Protein AF-K2AQU4-F1 (afdb_monomer)

Radius of gyration: 27.2 Å; Cα contacts (8 Å, |Δi|>4): 502; chains: 1; bounding box: 76×35×95 Å

Mean predicted aligned error: 10.09 Å

Sequence (374 aa):
MSKSRKDIVREDIPKPKPNELSLLNLPNNLLLIPKGKTESVSITSFFKENEITQVMGVLSNTCTTLHTLFQPSLTELADKAAAKLLEHVLKGEKQAVIDILNKYKHPALLFLFRKAIAKDYSGRTINASPYQAALGAEDTDMLVMMETYFDKITDGRKQALKQYKEQFPNGVKNARCDFNFRPLITVIKNDIFANHQPNETTKKELQKFQDYFTPKATDVIKTGKHFNMNALIKAFEIYNQNYGSGSWWSEDQSSLFWRQVIGYLQRLVPACYAQAFCQGLYNVVEEKKPLVRDFKLDNGAVYYPLDRDHTSLLGKDFGVYSFGCGRRERECGQGGCSNALKKLCPAKAAELRKFKTRLILDHRSQGCQIVRYV

Structure (mmCIF, N/CA/C/O backbone):
data_AF-K2AQU4-F1
#
_entry.id   AF-K2AQU4-F1
#
loop_
_atom_site.group_PDB
_atom_site.id
_atom_site.type_symbol
_atom_site.label_atom_id
_atom_site.label_alt_id
_atom_site.label_comp_id
_atom_site.label_asym_id
_atom_site.label_entity_id
_atom_site.label_seq_id
_atom_site.pdbx_PDB_ins_code
_atom_site.Cartn_x
_atom_site.Cartn_y
_atom_site.Cartn_z
_atom_site.occupancy
_atom_site.B_iso_or_equiv
_atom_site.auth_seq_id
_atom_site.auth_comp_id
_atom_site.auth_asym_id
_atom_site.auth_atom_id
_atom_site.pdbx_PDB_model_num
ATOM 1 N N . MET A 1 1 ? -41.459 14.870 29.687 1.00 37.31 1 MET A N 1
ATOM 2 C CA . MET A 1 1 ? -41.063 15.112 31.092 1.00 37.31 1 MET A CA 1
ATOM 3 C C . MET A 1 1 ? -39.904 14.186 31.437 1.00 37.31 1 MET A C 1
ATOM 5 O O . MET A 1 1 ? -40.120 12.990 31.578 1.00 37.31 1 MET A O 1
ATOM 9 N N . SER A 1 2 ? -38.670 14.702 31.469 1.00 38.22 2 SER A N 1
ATOM 10 C CA . SER A 1 2 ? -37.494 13.936 31.894 1.00 38.22 2 SER A CA 1
ATOM 11 C C . SER A 1 2 ? -37.397 13.965 33.418 1.00 38.22 2 SER A C 1
ATOM 13 O O . SER A 1 2 ? -37.469 15.027 34.032 1.00 38.22 2 SER A O 1
ATOM 15 N N . LYS A 1 3 ? -37.241 12.795 34.041 1.00 33.66 3 LYS A N 1
ATOM 16 C CA . LYS A 1 3 ? -36.801 12.721 35.435 1.00 33.66 3 LYS A CA 1
ATOM 17 C C . LYS A 1 3 ? -35.276 12.796 35.459 1.00 33.66 3 LYS A C 1
ATOM 19 O O . LYS A 1 3 ? -34.593 12.035 34.774 1.00 33.66 3 LYS A O 1
ATOM 24 N N . SER A 1 4 ? -34.775 13.772 36.208 1.00 32.78 4 SER A N 1
ATOM 25 C CA . SER A 1 4 ? -33.360 14.009 36.479 1.00 32.78 4 SER A CA 1
ATOM 26 C C . SER A 1 4 ? -32.741 12.811 37.204 1.00 32.78 4 SER A C 1
ATOM 28 O O . SER A 1 4 ? -33.351 12.202 38.077 1.00 32.78 4 SER A O 1
ATOM 30 N N . ARG A 1 5 ? -31.495 12.487 36.856 1.00 42.06 5 ARG A N 1
ATOM 31 C CA . ARG A 1 5 ? -30.706 11.349 37.360 1.00 42.06 5 ARG A CA 1
ATOM 32 C C . ARG A 1 5 ? -30.172 11.555 38.794 1.00 42.06 5 ARG A C 1
ATOM 34 O O . ARG A 1 5 ? -29.159 10.956 39.141 1.00 42.06 5 ARG A O 1
ATOM 41 N N . LYS A 1 6 ? -30.798 12.429 39.592 1.00 40.38 6 LYS A N 1
ATOM 42 C CA . LYS A 1 6 ? -30.335 12.819 40.938 1.00 40.38 6 LYS A CA 1
ATOM 43 C C . LYS A 1 6 ? -31.162 12.261 42.103 1.00 40.38 6 LYS A C 1
ATOM 45 O O . LYS A 1 6 ? -30.706 12.374 43.232 1.00 40.38 6 LYS A O 1
ATOM 50 N N . ASP A 1 7 ? -32.270 11.567 41.849 1.00 38.00 7 ASP A N 1
ATOM 51 C CA . ASP A 1 7 ? -33.229 11.236 42.921 1.00 38.00 7 ASP A CA 1
ATOM 52 C C . ASP A 1 7 ? -33.271 9.745 43.303 1.00 38.00 7 ASP A C 1
ATOM 54 O O . ASP A 1 7 ? -34.310 9.221 43.690 1.00 38.00 7 ASP A O 1
ATOM 58 N N . ILE A 1 8 ? -32.142 9.034 43.211 1.00 43.09 8 ILE A N 1
ATOM 59 C CA . ILE A 1 8 ? -32.002 7.705 43.835 1.00 43.09 8 ILE A CA 1
ATOM 60 C C . ILE A 1 8 ? -30.843 7.760 44.829 1.00 43.09 8 ILE A C 1
ATOM 62 O O . ILE A 1 8 ? -29.785 7.170 44.622 1.00 43.09 8 ILE A O 1
ATOM 66 N N . VAL A 1 9 ? -31.045 8.498 45.918 1.00 41.62 9 VAL A N 1
ATOM 67 C CA . VAL A 1 9 ? -30.318 8.257 47.164 1.00 41.62 9 VAL A CA 1
ATOM 68 C C . VAL A 1 9 ? -31.179 7.277 47.952 1.00 41.62 9 VAL A C 1
ATOM 70 O O . VAL A 1 9 ? -32.224 7.642 48.479 1.00 41.62 9 VAL A O 1
ATOM 73 N N . ARG A 1 10 ? -30.791 5.998 47.963 1.00 40.31 10 ARG A N 1
ATOM 74 C CA . ARG A 1 10 ? -31.310 5.053 48.958 1.00 40.31 10 ARG A CA 1
ATOM 75 C C . ARG A 1 10 ? -30.681 5.441 50.293 1.00 40.31 10 ARG A C 1
ATOM 77 O O . ARG A 1 10 ? -29.474 5.282 50.446 1.00 40.31 10 ARG A O 1
ATOM 84 N N . GLU A 1 11 ? -31.483 5.948 51.222 1.00 43.50 11 GLU A N 1
ATOM 85 C CA . GLU A 1 11 ? -31.047 6.284 52.587 1.00 43.50 11 GLU A CA 1
ATOM 86 C C . GLU A 1 11 ? -30.784 5.051 53.476 1.00 43.50 11 GLU A C 1
ATOM 88 O O . GLU A 1 11 ? -30.258 5.196 54.573 1.00 43.50 11 GLU A O 1
ATOM 93 N N . ASP A 1 12 ? -30.999 3.832 52.976 1.00 45.25 12 ASP A N 1
ATOM 94 C CA . ASP A 1 12 ? -30.745 2.587 53.714 1.00 45.25 12 ASP A CA 1
ATOM 95 C C . ASP A 1 12 ? -29.465 1.868 53.255 1.00 45.25 12 ASP A C 1
ATOM 97 O O . ASP A 1 12 ? -29.487 0.687 52.898 1.00 45.25 12 ASP A O 1
ATOM 101 N N . ILE A 1 13 ? -28.324 2.565 53.233 1.00 50.12 13 ILE A N 1
ATOM 102 C CA . ILE A 1 13 ? -27.022 1.882 53.170 1.00 50.12 13 ILE A CA 1
ATOM 103 C C . ILE A 1 13 ? -26.569 1.644 54.617 1.00 50.12 13 ILE A C 1
ATOM 105 O O . ILE A 1 13 ? -26.197 2.608 55.293 1.00 50.12 13 ILE A O 1
ATOM 109 N N . PRO A 1 14 ? -26.596 0.397 55.128 1.00 49.94 14 PRO A N 1
ATOM 110 C CA . PRO A 1 14 ? -26.108 0.110 56.468 1.00 49.94 14 PRO A CA 1
ATOM 111 C C . PRO A 1 14 ? -24.655 0.576 56.597 1.00 49.94 14 PRO A C 1
ATOM 113 O O . PRO A 1 14 ? -23.818 0.269 55.745 1.00 49.94 14 PRO A O 1
ATOM 116 N N . LYS A 1 15 ? -24.357 1.339 57.658 1.00 51.38 15 LYS A N 1
ATOM 117 C CA . LYS A 1 15 ? -22.981 1.747 57.971 1.00 51.38 15 LYS A CA 1
ATOM 118 C C . LYS A 1 15 ? -22.114 0.481 58.065 1.00 51.38 15 LYS A C 1
ATOM 120 O O . LYS A 1 15 ? -22.503 -0.438 58.792 1.00 51.38 15 LYS A O 1
ATOM 125 N N . PRO A 1 16 ? -20.975 0.413 57.350 1.00 47.38 16 PRO A N 1
ATOM 126 C CA . PRO A 1 16 ? -20.128 -0.772 57.355 1.00 47.38 16 PRO A CA 1
ATOM 127 C C . PRO A 1 16 ? -19.677 -1.074 58.785 1.00 47.38 16 PRO A C 1
ATOM 129 O O . PRO A 1 16 ? -19.270 -0.174 59.526 1.00 47.38 16 PRO A O 1
ATOM 132 N N . LYS A 1 17 ? -19.788 -2.344 59.187 1.00 60.00 17 LYS A N 1
ATOM 133 C CA . LYS A 1 17 ? -19.306 -2.806 60.493 1.00 60.00 17 LYS A CA 1
ATOM 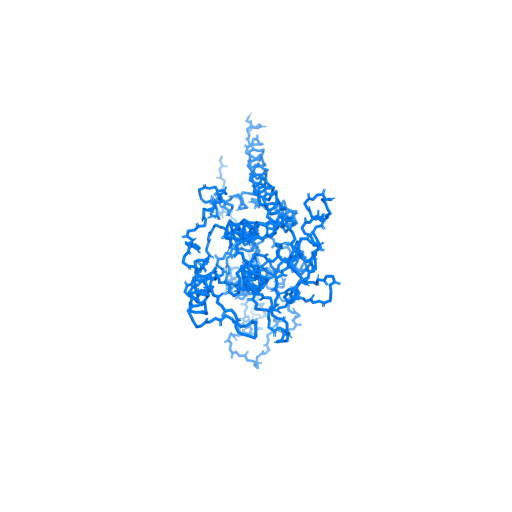134 C C . LYS A 1 17 ? -17.793 -2.539 60.585 1.00 60.00 17 LYS A C 1
ATOM 136 O O . LYS A 1 17 ? -17.105 -2.713 59.580 1.00 60.00 17 LYS A O 1
ATOM 141 N N . PRO A 1 18 ? -17.246 -2.190 61.766 1.00 52.69 18 PRO A N 1
ATOM 142 C CA . PRO A 1 18 ? -15.856 -1.734 61.910 1.00 52.69 18 PRO A CA 1
ATOM 143 C C . PRO A 1 18 ? -14.765 -2.711 61.423 1.00 52.69 18 PRO A C 1
ATOM 145 O O . PRO A 1 18 ? -13.618 -2.303 61.297 1.00 52.69 18 PRO A O 1
ATOM 148 N N . ASN A 1 19 ? -15.110 -3.969 61.119 1.00 59.25 19 ASN A N 1
ATOM 149 C CA . ASN A 1 19 ? -14.170 -5.032 60.752 1.00 59.25 19 ASN A CA 1
ATOM 150 C C . ASN A 1 19 ? -14.409 -5.646 59.355 1.00 59.25 19 ASN A C 1
ATOM 152 O O . ASN A 1 19 ? -13.840 -6.692 59.050 1.00 59.25 19 ASN A O 1
ATOM 156 N N . GLU A 1 20 ? -15.233 -5.044 58.492 1.00 63.50 20 GLU A N 1
ATOM 157 C CA . GLU A 1 20 ? -15.412 -5.542 57.118 1.00 63.50 20 GLU A CA 1
ATOM 158 C C . GLU A 1 20 ? -14.369 -4.931 56.166 1.00 63.50 20 GLU A C 1
ATOM 160 O O . GLU A 1 20 ? -14.469 -3.785 55.721 1.00 63.50 20 GLU A O 1
ATOM 165 N N . LEU A 1 21 ? -13.339 -5.717 55.844 1.00 71.25 21 LEU A N 1
ATOM 166 C CA . LEU A 1 21 ? -12.361 -5.392 54.806 1.00 71.25 21 LEU A CA 1
ATOM 167 C C . LEU A 1 21 ? -13.041 -5.429 53.428 1.00 71.25 21 LEU A C 1
ATOM 169 O O . LEU A 1 21 ? -13.322 -6.492 52.880 1.00 71.25 21 LEU A O 1
ATOM 173 N N . SER A 1 22 ? -13.303 -4.250 52.864 1.00 79.94 22 SER A N 1
ATOM 174 C CA . SER A 1 22 ? -13.771 -4.097 51.485 1.00 79.94 22 SER A CA 1
ATOM 175 C C . SER A 1 22 ? -12.593 -4.034 50.513 1.00 79.94 22 SER A C 1
ATOM 177 O O . SER A 1 22 ? -11.557 -3.445 50.820 1.00 79.94 22 SER A O 1
ATOM 179 N N . LEU A 1 23 ? -12.783 -4.554 49.296 1.00 77.44 23 LEU A N 1
ATOM 180 C CA . LEU A 1 23 ? -11.828 -4.416 48.189 1.00 77.44 23 LEU A CA 1
ATOM 181 C C . LEU A 1 23 ? -11.466 -2.942 47.918 1.00 77.44 23 LEU A C 1
ATOM 183 O O . LEU A 1 23 ? -10.345 -2.641 47.523 1.00 77.44 23 LEU A O 1
ATOM 187 N N . LEU A 1 24 ? -12.403 -2.018 48.163 1.00 78.75 24 LEU A N 1
ATOM 188 C CA . LEU A 1 24 ? -12.198 -0.574 47.987 1.00 78.75 24 LEU A CA 1
ATOM 189 C C . LEU A 1 24 ? -11.273 0.046 49.042 1.00 78.75 24 LEU A C 1
ATOM 191 O O . LEU A 1 24 ? -10.786 1.153 48.835 1.00 78.75 24 LEU A O 1
ATOM 195 N N . ASN A 1 25 ? -11.025 -0.662 50.146 1.00 82.12 25 ASN A N 1
ATOM 196 C CA . ASN A 1 25 ? -10.127 -0.223 51.212 1.00 82.12 25 ASN A CA 1
ATOM 197 C C . ASN A 1 25 ? -8.687 -0.715 50.982 1.00 82.12 25 ASN A C 1
ATOM 199 O O . ASN A 1 25 ? -7.796 -0.377 51.761 1.00 82.12 25 ASN A O 1
ATOM 203 N N . LEU A 1 26 ? -8.445 -1.522 49.940 1.00 82.94 26 LEU A N 1
ATOM 204 C CA . LEU A 1 26 ? -7.105 -1.989 49.606 1.00 82.94 26 LEU A CA 1
ATOM 205 C C . LEU A 1 26 ? -6.284 -0.868 48.945 1.00 82.94 26 LEU A C 1
ATOM 207 O O . LEU A 1 26 ? -6.781 -0.186 48.047 1.00 82.94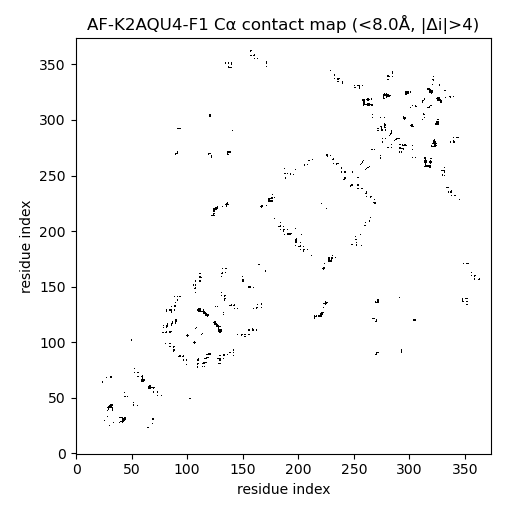 26 LEU A O 1
ATOM 211 N N . PRO A 1 27 ? -5.004 -0.710 49.323 1.00 83.50 27 PRO A N 1
ATOM 212 C CA . PRO A 1 27 ? -4.060 0.144 48.620 1.00 83.50 27 PRO A CA 1
ATOM 213 C C . PRO A 1 27 ? -4.013 -0.132 47.111 1.00 83.50 27 PRO A C 1
ATOM 215 O O . PRO A 1 27 ? -3.954 -1.283 46.672 1.00 83.50 27 PRO A O 1
ATOM 218 N N . ASN A 1 28 ? -3.952 0.932 46.306 1.00 81.88 28 ASN A N 1
ATOM 219 C CA . ASN A 1 28 ? -3.937 0.835 44.841 1.00 81.88 28 ASN A CA 1
ATOM 220 C C . ASN A 1 28 ? -2.827 -0.081 44.299 1.00 81.88 28 ASN A C 1
ATOM 222 O O . ASN A 1 28 ? -3.043 -0.760 43.302 1.00 81.88 28 ASN A O 1
ATOM 226 N N . ASN A 1 29 ? -1.666 -0.141 44.958 1.00 80.50 29 ASN A N 1
ATOM 227 C CA . ASN A 1 29 ? -0.538 -0.995 44.568 1.00 80.50 29 ASN A CA 1
ATOM 228 C C . ASN A 1 29 ? -0.783 -2.499 44.793 1.00 80.50 29 ASN A C 1
ATOM 230 O O . ASN A 1 29 ? -0.095 -3.309 44.178 1.00 80.50 29 ASN A O 1
ATOM 234 N N . LEU A 1 30 ? -1.742 -2.877 45.646 1.00 82.69 30 LEU A N 1
ATOM 235 C CA . LEU A 1 30 ? -2.193 -4.267 45.794 1.00 82.69 30 LEU A CA 1
ATOM 236 C C . LEU A 1 30 ? -3.262 -4.632 44.759 1.00 82.69 30 LEU A C 1
ATOM 238 O O . LEU A 1 30 ? -3.394 -5.797 44.390 1.00 82.69 30 LEU A O 1
ATOM 242 N N . LEU A 1 31 ? -4.005 -3.645 44.255 1.00 81.62 31 LEU A N 1
ATOM 243 C CA . LEU A 1 31 ? -4.998 -3.841 43.198 1.00 81.62 31 LEU A CA 1
ATOM 244 C C . LEU A 1 31 ? -4.356 -3.853 41.804 1.00 81.62 31 LEU A C 1
ATOM 246 O O . LEU A 1 31 ? -4.732 -4.671 40.970 1.00 81.62 31 LEU A O 1
ATOM 250 N N . LEU A 1 32 ? -3.372 -2.985 41.563 1.00 79.62 32 LEU A N 1
ATOM 251 C CA . LEU A 1 32 ? -2.718 -2.781 40.274 1.00 79.62 32 LEU A CA 1
ATOM 252 C C . LEU A 1 32 ? -1.218 -2.529 40.471 1.00 79.62 32 LEU A C 1
ATOM 254 O O . LEU A 1 32 ? -0.835 -1.658 41.251 1.00 79.62 32 LEU A O 1
ATOM 258 N N . ILE A 1 33 ? -0.366 -3.237 39.724 1.00 72.38 33 ILE A N 1
ATOM 259 C CA . ILE A 1 33 ? 1.083 -2.983 39.743 1.00 72.38 33 ILE A CA 1
ATOM 260 C C . ILE A 1 33 ? 1.363 -1.560 39.231 1.00 72.38 33 ILE A C 1
ATOM 262 O O . ILE A 1 33 ? 1.003 -1.242 38.093 1.00 72.38 33 ILE A O 1
ATOM 266 N N . PRO A 1 34 ? 2.023 -0.697 40.026 1.00 65.19 34 PRO A N 1
ATOM 267 C CA . PRO A 1 34 ? 2.420 0.626 39.569 1.00 65.19 34 PRO A CA 1
ATOM 268 C C . PRO A 1 34 ? 3.393 0.540 38.390 1.00 65.19 34 PRO A C 1
ATOM 270 O O . PRO A 1 34 ? 4.304 -0.290 38.367 1.00 65.19 34 PRO A O 1
ATOM 273 N N . LYS A 1 35 ? 3.233 1.446 37.424 1.00 63.16 35 LYS A N 1
ATOM 274 C CA . LYS A 1 35 ? 4.102 1.535 36.246 1.00 63.16 35 LYS A CA 1
ATOM 275 C C . LYS A 1 35 ? 5.576 1.645 36.668 1.00 63.16 35 LYS A C 1
ATOM 277 O O . LYS A 1 35 ? 5.920 2.500 37.478 1.00 63.16 35 LYS A O 1
ATOM 282 N N . GLY A 1 36 ? 6.431 0.783 36.112 1.00 59.78 36 GLY A N 1
ATOM 283 C CA . GLY A 1 36 ? 7.876 0.767 36.386 1.00 59.78 36 GLY A CA 1
ATOM 284 C C . GLY A 1 36 ? 8.324 -0.113 37.559 1.00 59.78 36 GLY A C 1
ATOM 285 O O . GLY A 1 36 ? 9.519 -0.158 37.832 1.00 59.78 36 GLY A O 1
ATOM 286 N N . LYS A 1 37 ? 7.415 -0.831 38.234 1.00 60.84 37 LYS A N 1
ATOM 287 C CA . LYS A 1 37 ? 7.780 -1.841 39.240 1.00 60.84 37 LYS A CA 1
ATOM 288 C C . LYS A 1 37 ? 7.634 -3.249 38.663 1.00 60.84 37 LYS A C 1
ATOM 290 O O . LYS A 1 37 ? 6.553 -3.626 38.228 1.00 60.84 37 LYS A O 1
ATOM 295 N N . THR A 1 38 ? 8.720 -4.017 38.662 1.00 53.75 38 THR A N 1
ATOM 296 C CA . THR A 1 38 ? 8.765 -5.405 38.160 1.00 53.75 38 THR A CA 1
ATOM 297 C C . THR A 1 38 ? 8.595 -6.454 39.261 1.00 53.75 38 THR A C 1
ATOM 299 O O . THR A 1 38 ? 8.349 -7.613 38.953 1.00 53.75 38 THR A O 1
ATOM 302 N N . GLU A 1 39 ? 8.675 -6.056 40.536 1.00 57.06 39 GLU A N 1
ATOM 303 C CA . GLU A 1 39 ? 8.747 -6.971 41.691 1.00 57.06 39 GLU A CA 1
ATOM 304 C C . GLU A 1 39 ? 7.569 -6.842 42.675 1.00 57.06 39 GLU A C 1
ATOM 306 O O . GLU A 1 39 ? 7.676 -7.202 43.844 1.00 57.06 39 GLU A O 1
ATOM 311 N N . SER A 1 40 ? 6.425 -6.306 42.245 1.00 60.16 40 SER A N 1
ATOM 312 C CA . SER A 1 40 ? 5.238 -6.205 43.107 1.00 60.16 40 SER A CA 1
ATOM 313 C C . SER A 1 40 ? 4.168 -7.221 42.727 1.00 60.16 40 SER A C 1
ATOM 315 O O . SER A 1 40 ? 3.826 -7.341 41.555 1.00 60.16 40 SER A O 1
ATOM 317 N N . VAL A 1 41 ? 3.584 -7.889 43.722 1.00 68.00 41 VAL A N 1
ATOM 318 C CA . VAL A 1 41 ? 2.407 -8.751 43.555 1.00 68.00 41 VAL A CA 1
ATOM 319 C C . VAL A 1 41 ? 1.147 -7.892 43.665 1.00 68.00 41 VAL A C 1
ATOM 321 O O . VAL A 1 41 ? 0.991 -7.143 44.627 1.00 68.00 41 VAL A O 1
ATOM 324 N N . SER A 1 42 ? 0.242 -8.002 42.692 1.00 80.38 42 SER A N 1
ATOM 325 C CA . SER A 1 42 ? -1.097 -7.403 42.760 1.00 80.38 42 SER A CA 1
ATOM 326 C C . SER A 1 42 ? -2.166 -8.456 42.480 1.00 80.38 42 SER A C 1
ATOM 328 O O . SER A 1 42 ? -1.882 -9.502 41.901 1.00 80.38 42 SER A O 1
ATOM 330 N N . ILE A 1 43 ? -3.424 -8.169 42.804 1.00 78.62 43 ILE A N 1
ATOM 331 C CA . ILE A 1 43 ? -4.548 -9.036 42.418 1.00 78.62 43 ILE A CA 1
ATOM 332 C C . ILE A 1 43 ? -4.569 -9.236 40.896 1.00 78.62 43 ILE A C 1
ATOM 334 O O . ILE A 1 43 ? -4.816 -10.337 40.408 1.00 78.62 43 ILE A O 1
ATOM 338 N N . THR A 1 44 ? -4.246 -8.193 40.128 1.00 74.06 44 THR A N 1
ATOM 339 C CA . THR A 1 44 ? -4.272 -8.273 38.664 1.00 74.06 44 THR A CA 1
ATOM 340 C C . THR A 1 44 ? -3.147 -9.126 38.066 1.00 74.06 44 THR A C 1
ATOM 342 O O . THR A 1 44 ? -3.342 -9.682 36.990 1.00 74.06 44 THR A O 1
ATOM 345 N N . SER A 1 45 ? -2.018 -9.325 38.761 1.00 77.75 45 SER A N 1
ATOM 346 C CA . SER A 1 45 ? -0.917 -10.171 38.259 1.00 77.75 45 SER A CA 1
ATOM 347 C C . SER A 1 45 ? -1.203 -11.673 38.313 1.00 77.75 45 SER A C 1
ATOM 349 O O . SER A 1 45 ? -0.443 -12.448 37.743 1.00 77.75 45 SER A O 1
ATOM 351 N N . PHE A 1 46 ? -2.290 -12.094 38.968 1.00 78.62 46 PHE A N 1
ATOM 352 C CA . PHE A 1 46 ? -2.733 -13.493 38.971 1.00 78.62 46 PHE A CA 1
ATOM 353 C C . PHE A 1 46 ? -3.485 -13.901 37.696 1.00 78.62 46 PHE A C 1
ATOM 355 O O . PHE A 1 46 ? -3.687 -15.092 37.467 1.00 78.62 46 PHE A O 1
ATOM 362 N N . PHE A 1 47 ? -3.902 -12.940 36.867 1.00 74.81 47 PHE A N 1
ATOM 363 C CA . PHE A 1 47 ? -4.652 -13.204 35.640 1.00 74.81 47 PHE A CA 1
ATOM 364 C C . PHE A 1 47 ? -3.738 -13.231 34.417 1.00 74.81 47 PHE A C 1
ATOM 366 O O . PHE A 1 47 ? -2.778 -12.463 34.319 1.00 74.81 47 PHE A O 1
ATOM 373 N N . LYS A 1 48 ? -4.077 -14.065 33.427 1.00 74.38 48 LYS A N 1
ATOM 374 C CA . LYS A 1 48 ? -3.422 -14.016 32.112 1.00 74.38 48 LYS A CA 1
ATOM 375 C C . LYS A 1 48 ? -3.739 -12.692 31.412 1.00 74.38 48 LYS A C 1
ATOM 377 O O . LYS A 1 48 ? -4.769 -12.076 31.660 1.00 74.38 48 LYS A O 1
ATOM 382 N N . GLU A 1 49 ? -2.906 -12.263 30.467 1.00 65.19 49 GLU A N 1
ATOM 383 C CA . GLU A 1 49 ? -3.060 -10.965 29.780 1.00 65.19 49 GLU A CA 1
ATOM 384 C C . GLU A 1 49 ? -4.419 -10.789 29.054 1.00 65.19 49 GLU A C 1
ATOM 386 O O . GLU A 1 49 ? -4.948 -9.684 28.926 1.00 65.19 49 GLU A O 1
ATOM 391 N N . ASN A 1 50 ? -5.036 -11.875 28.584 1.00 60.66 50 ASN A N 1
ATOM 392 C CA . ASN A 1 50 ? -6.388 -11.843 28.014 1.00 60.66 50 ASN A CA 1
ATOM 393 C C . ASN A 1 50 ? -7.489 -11.728 29.086 1.00 60.66 50 ASN A C 1
ATOM 395 O O . ASN A 1 50 ? -8.505 -11.077 28.849 1.00 60.66 50 ASN A O 1
ATOM 399 N N . GLU A 1 51 ? -7.280 -12.315 30.261 1.00 70.56 51 GLU A N 1
ATOM 400 C CA . GLU A 1 51 ? -8.205 -12.277 31.398 1.00 70.56 51 GLU A CA 1
ATOM 401 C C . GLU A 1 51 ? -8.122 -10.936 32.135 1.00 70.56 51 GLU A C 1
ATOM 403 O O . GLU A 1 51 ? -9.148 -10.376 32.517 1.00 70.56 51 GLU A O 1
ATOM 408 N N . ILE A 1 52 ? -6.919 -10.365 32.253 1.00 74.50 52 ILE A N 1
ATOM 409 C CA . ILE A 1 52 ? -6.666 -9.125 32.990 1.00 74.50 52 ILE A CA 1
ATOM 410 C C . ILE A 1 52 ? -7.470 -7.957 32.410 1.00 74.50 52 ILE A C 1
ATOM 412 O O . ILE A 1 52 ? -8.085 -7.196 33.151 1.00 74.50 52 ILE A O 1
ATOM 416 N N . THR A 1 53 ? -7.559 -7.864 31.079 1.00 71.94 53 THR A N 1
ATOM 417 C CA . THR A 1 53 ? -8.304 -6.802 30.388 1.00 71.94 53 THR A CA 1
ATOM 418 C C . THR A 1 53 ? -9.803 -6.929 30.665 1.00 71.94 53 THR A C 1
ATOM 420 O O . THR A 1 53 ? -10.493 -5.930 30.868 1.00 71.94 53 THR A O 1
ATOM 423 N N . GLN A 1 54 ? -10.315 -8.163 30.711 1.00 73.75 54 GLN A N 1
ATOM 424 C CA . GLN A 1 54 ? -11.713 -8.430 31.028 1.00 73.75 54 GLN A CA 1
ATOM 425 C C . GLN A 1 54 ? -12.021 -8.113 32.493 1.00 73.75 54 GLN A C 1
ATOM 427 O O . GLN A 1 54 ? -13.007 -7.433 32.764 1.00 73.75 54 GLN A O 1
ATOM 432 N N . VAL A 1 55 ? -11.181 -8.572 33.422 1.00 79.06 55 VAL A N 1
ATOM 433 C CA . VAL A 1 55 ? -11.349 -8.338 34.862 1.00 79.06 55 VAL A CA 1
ATOM 434 C C . VAL A 1 55 ? -11.278 -6.844 35.169 1.00 79.06 55 VAL A C 1
ATOM 436 O O . VAL A 1 55 ? -12.209 -6.303 35.761 1.00 79.06 55 VAL A O 1
ATOM 439 N N . MET A 1 56 ? -10.243 -6.149 34.687 1.00 80.50 56 MET A N 1
ATOM 440 C CA . MET A 1 56 ? -10.116 -4.696 34.829 1.00 80.50 56 MET A CA 1
ATOM 441 C C . MET A 1 56 ? -11.307 -3.959 34.212 1.00 80.50 56 MET A C 1
ATOM 443 O O . MET A 1 56 ? -11.815 -3.017 34.811 1.00 80.50 56 MET A O 1
ATOM 447 N N . GLY A 1 57 ? -11.785 -4.388 33.039 1.00 78.12 57 GLY A N 1
ATOM 448 C CA . GLY A 1 57 ? -12.942 -3.783 32.379 1.00 78.12 57 GLY A CA 1
ATOM 449 C C . GLY A 1 57 ? -14.238 -3.949 33.175 1.00 78.12 57 GLY A C 1
ATOM 450 O O . GLY A 1 57 ? -15.008 -2.999 33.298 1.00 78.12 57 GLY A O 1
ATOM 451 N N . VAL A 1 58 ? -14.475 -5.130 33.752 1.00 81.19 58 VAL A N 1
ATOM 452 C CA . VAL A 1 58 ? -15.639 -5.377 34.615 1.00 81.19 58 VAL A CA 1
ATOM 453 C C . VAL A 1 58 ? -15.547 -4.532 35.884 1.00 81.19 58 VAL A C 1
ATOM 455 O O . VAL A 1 58 ? -16.487 -3.801 36.182 1.00 81.19 58 VAL A O 1
ATOM 458 N N . LEU A 1 59 ? -14.406 -4.558 36.579 1.00 82.81 59 LEU A N 1
ATOM 459 C CA . LEU A 1 59 ? -14.182 -3.785 37.807 1.00 82.81 59 LEU A CA 1
ATOM 460 C C . LEU A 1 59 ? -14.246 -2.267 37.568 1.00 82.81 59 LEU A C 1
ATOM 462 O O . LEU A 1 59 ? -14.774 -1.522 38.387 1.00 82.81 59 LEU A O 1
ATOM 466 N N . SER A 1 60 ? -13.768 -1.789 36.418 1.00 84.94 60 SER A N 1
ATOM 467 C CA . SER A 1 60 ? -13.856 -0.377 36.023 1.00 84.94 60 SER A CA 1
ATOM 468 C C . SER A 1 60 ? -15.304 0.112 35.887 1.00 84.94 60 SER A C 1
ATOM 470 O O . SER A 1 60 ? -15.561 1.305 36.028 1.00 84.94 60 SER A O 1
ATOM 472 N N . ASN A 1 61 ? -16.258 -0.787 35.635 1.00 80.69 61 ASN A N 1
ATOM 473 C CA . ASN A 1 61 ? -17.671 -0.442 35.488 1.00 80.69 61 ASN A CA 1
ATOM 474 C C . ASN A 1 61 ? -18.469 -0.536 36.797 1.00 80.69 61 ASN A C 1
ATOM 476 O O . ASN A 1 61 ? -19.642 -0.168 36.803 1.00 80.69 61 ASN A O 1
ATOM 480 N N . THR A 1 62 ? -17.882 -1.015 37.901 1.00 85.12 62 THR A N 1
ATOM 481 C CA . THR A 1 62 ? -18.624 -1.183 39.162 1.00 85.12 62 THR A CA 1
ATOM 482 C C . THR A 1 62 ? -18.683 0.091 40.000 1.00 85.12 62 THR A C 1
ATOM 484 O O . THR A 1 62 ? -19.692 0.332 40.656 1.00 85.12 62 THR A O 1
ATOM 487 N N . CYS A 1 63 ? -17.621 0.909 40.022 1.00 87.12 63 CYS A N 1
ATOM 488 C CA . CYS A 1 63 ? -17.602 2.169 40.776 1.00 87.12 63 CYS A CA 1
ATOM 489 C C . CYS A 1 63 ? -16.556 3.167 40.254 1.00 87.12 63 CYS A C 1
ATOM 491 O O . CYS A 1 63 ? -15.586 2.789 39.600 1.00 87.12 63 CYS A O 1
ATOM 493 N N . THR A 1 64 ? -16.711 4.448 40.607 1.00 86.31 64 THR A N 1
ATOM 494 C CA . THR A 1 64 ? -15.836 5.550 40.165 1.00 86.31 64 THR A CA 1
ATOM 495 C C . THR A 1 64 ? -14.374 5.386 40.595 1.00 86.31 64 THR A C 1
ATOM 497 O O . THR A 1 64 ? -13.469 5.763 39.848 1.00 86.31 64 THR A O 1
ATOM 500 N N . THR A 1 65 ? -14.122 4.800 41.770 1.00 86.50 65 THR A N 1
ATOM 501 C CA . THR A 1 65 ? -12.760 4.573 42.284 1.00 86.50 65 THR A CA 1
ATOM 502 C C . THR A 1 65 ? -12.010 3.565 41.419 1.00 86.50 65 THR A C 1
ATOM 504 O O . THR A 1 65 ? -10.941 3.874 40.897 1.00 86.50 65 THR A O 1
ATOM 507 N N . LEU A 1 66 ? -12.599 2.386 41.195 1.00 84.62 66 LEU A N 1
ATOM 508 C CA . LEU A 1 66 ? -12.008 1.352 40.341 1.00 84.62 66 LEU A CA 1
ATOM 509 C C . LEU A 1 66 ? -11.989 1.781 38.872 1.00 84.62 66 LEU A C 1
ATOM 511 O O . LEU A 1 66 ? -11.058 1.439 38.145 1.00 84.62 66 LEU A O 1
ATOM 515 N N . HIS A 1 67 ? -12.967 2.587 38.444 1.00 83.12 67 HIS A N 1
ATOM 516 C CA . HIS A 1 67 ? -12.945 3.221 37.134 1.00 83.12 67 HIS A CA 1
ATOM 517 C C . HIS A 1 67 ? -11.675 4.051 36.947 1.00 83.12 67 HIS A C 1
ATOM 519 O O . HIS A 1 67 ? -10.885 3.775 36.048 1.00 83.12 67 HIS A O 1
ATOM 525 N N . THR A 1 68 ? -11.448 5.017 37.837 1.00 86.06 68 THR A N 1
ATOM 526 C CA . THR A 1 68 ? -10.281 5.908 37.795 1.00 86.06 68 THR A CA 1
ATOM 527 C C . THR A 1 68 ? -8.969 5.130 37.907 1.00 86.06 68 THR A C 1
ATOM 529 O O . THR A 1 68 ? -8.007 5.456 37.216 1.00 86.06 68 THR A O 1
ATOM 532 N N . LEU A 1 69 ? -8.940 4.075 38.728 1.00 85.94 69 LEU A N 1
ATOM 533 C CA . LEU A 1 69 ? -7.753 3.247 38.934 1.00 85.94 69 LEU A CA 1
ATOM 534 C C . LEU A 1 69 ? -7.367 2.435 37.688 1.00 85.94 69 LEU A C 1
ATOM 536 O O . LEU A 1 69 ? -6.199 2.421 37.308 1.00 85.94 69 LEU A O 1
ATOM 540 N N . PHE A 1 70 ? -8.326 1.757 37.048 1.00 84.12 70 PHE A N 1
ATOM 541 C CA . PHE A 1 70 ? -8.036 0.829 35.947 1.00 84.12 70 PHE A CA 1
ATOM 542 C C . PHE A 1 70 ? -8.087 1.462 34.550 1.00 84.12 70 PHE A C 1
ATOM 544 O O . PHE A 1 70 ? -7.478 0.921 33.624 1.00 84.12 70 PHE A O 1
ATOM 551 N N . GLN A 1 71 ? -8.773 2.597 34.361 1.00 81.12 71 GLN A N 1
ATOM 552 C CA . GLN A 1 71 ? -8.890 3.232 33.040 1.00 81.12 71 GLN A CA 1
ATOM 553 C C . GLN A 1 71 ? -7.555 3.563 32.354 1.00 81.12 71 GLN A C 1
ATOM 555 O O . GLN A 1 71 ? -7.457 3.323 31.146 1.00 81.12 71 GLN A O 1
ATOM 560 N N . PRO A 1 72 ? -6.512 4.058 33.051 1.00 83.19 72 PRO A N 1
ATOM 561 C CA . PRO A 1 72 ? -5.218 4.311 32.418 1.00 83.19 72 PRO A CA 1
ATOM 562 C C . PRO A 1 72 ? -4.600 3.047 31.806 1.00 83.19 72 PRO A C 1
ATOM 564 O O . PRO A 1 72 ? -4.176 3.066 30.651 1.00 83.19 72 PRO A O 1
ATOM 567 N N . SER A 1 73 ? -4.614 1.926 32.535 1.00 80.56 73 SER A N 1
ATOM 568 C CA . SER A 1 73 ? -4.086 0.641 32.054 1.00 80.56 73 SER A CA 1
ATOM 569 C C . SER A 1 73 ? -4.919 0.067 30.912 1.00 80.56 73 SER A C 1
ATOM 571 O O . SER A 1 73 ? -4.363 -0.394 29.917 1.00 80.56 73 SER A O 1
ATOM 573 N N . LEU A 1 74 ? -6.250 0.141 31.013 1.00 77.94 74 LEU A N 1
ATOM 574 C CA . LEU A 1 74 ? -7.156 -0.275 29.938 1.00 77.94 74 LEU A CA 1
ATOM 575 C C . LEU A 1 74 ? -6.943 0.549 28.663 1.00 77.94 74 LEU A C 1
ATOM 577 O O . LEU A 1 74 ? -6.966 0.002 27.560 1.00 77.94 74 LEU A O 1
ATOM 581 N N . THR A 1 75 ? -6.701 1.852 28.809 1.00 80.19 75 THR A N 1
ATOM 582 C CA . THR A 1 75 ? -6.394 2.748 27.691 1.00 80.19 75 THR A CA 1
ATOM 583 C C . THR A 1 75 ? -5.057 2.387 27.052 1.00 80.19 75 THR A C 1
ATOM 585 O O . THR A 1 75 ? -5.016 2.200 25.840 1.00 80.19 75 THR A O 1
ATOM 588 N N . GLU A 1 76 ? -4.001 2.184 27.847 1.00 82.25 76 GLU A N 1
ATOM 589 C CA . GLU A 1 76 ? -2.680 1.793 27.337 1.00 82.25 76 GLU A CA 1
ATOM 590 C C . GLU A 1 76 ? -2.726 0.451 26.582 1.00 82.25 76 GLU A C 1
ATOM 592 O O . GLU A 1 76 ? -2.153 0.320 25.498 1.00 82.25 76 GLU A O 1
ATOM 597 N N . LEU A 1 77 ? -3.436 -0.545 27.120 1.00 79.69 77 LEU A N 1
ATOM 598 C CA . LEU A 1 77 ? -3.623 -1.841 26.460 1.00 79.69 77 LEU A CA 1
ATOM 599 C C . LEU A 1 77 ? -4.390 -1.703 25.142 1.00 79.69 77 LEU A C 1
ATOM 601 O O . LEU A 1 77 ? -4.024 -2.323 24.141 1.00 79.69 77 LEU A O 1
ATOM 605 N N . ALA A 1 78 ? -5.434 -0.875 25.119 1.00 80.25 78 ALA A N 1
ATOM 606 C CA . ALA A 1 78 ? -6.207 -0.626 23.911 1.00 80.25 78 ALA A CA 1
ATOM 607 C C . ALA A 1 78 ? -5.399 0.141 22.849 1.00 80.25 78 ALA A C 1
ATOM 609 O O . ALA A 1 78 ? -5.538 -0.153 21.662 1.00 80.25 78 ALA A O 1
ATOM 610 N N . ASP A 1 79 ? -4.531 1.071 23.251 1.00 83.69 79 ASP A N 1
ATOM 611 C CA . ASP A 1 79 ? -3.634 1.792 22.341 1.00 83.69 79 ASP A CA 1
ATOM 612 C C . ASP A 1 79 ? -2.581 0.859 21.731 1.00 83.69 79 ASP A C 1
ATOM 614 O O . ASP A 1 79 ? -2.384 0.862 20.514 1.00 83.69 79 ASP A O 1
ATOM 618 N N . LYS A 1 80 ? -1.969 -0.015 22.542 1.00 85.56 80 LYS A N 1
ATOM 619 C CA . LYS A 1 80 ? -1.051 -1.063 22.059 1.00 85.56 80 LYS A CA 1
ATOM 620 C C . LYS A 1 80 ? -1.741 -2.008 21.074 1.00 85.56 80 LYS A C 1
ATOM 622 O O . LYS A 1 80 ? -1.190 -2.315 20.016 1.00 85.56 80 LYS A O 1
ATOM 627 N N . ALA A 1 81 ? -2.962 -2.437 21.389 1.00 85.38 81 ALA A N 1
ATOM 628 C CA . ALA A 1 81 ? -3.751 -3.291 20.510 1.00 85.38 81 ALA A CA 1
ATOM 629 C C . ALA A 1 81 ? -4.115 -2.587 19.195 1.00 85.38 81 ALA A C 1
ATOM 631 O O . ALA A 1 81 ? -4.006 -3.197 18.135 1.00 85.38 81 ALA A O 1
ATOM 632 N N . ALA A 1 82 ? -4.493 -1.306 19.241 1.00 88.44 82 ALA A N 1
ATOM 633 C CA . ALA A 1 82 ? -4.791 -0.512 18.051 1.00 88.44 82 ALA A CA 1
ATOM 634 C C . ALA A 1 82 ? -3.551 -0.302 17.166 1.00 88.44 82 ALA A C 1
ATOM 636 O O . ALA A 1 82 ? -3.660 -0.407 15.946 1.00 88.44 82 ALA A O 1
ATOM 637 N N . ALA A 1 83 ? -2.376 -0.068 17.759 1.00 91.50 83 ALA A N 1
ATOM 638 C CA . ALA A 1 83 ? -1.113 0.039 17.027 1.00 91.50 83 ALA A CA 1
ATOM 639 C C . ALA A 1 83 ? -0.746 -1.274 16.323 1.00 91.50 83 ALA A C 1
ATOM 641 O O . ALA A 1 83 ? -0.458 -1.272 15.127 1.00 91.50 83 ALA A O 1
ATOM 642 N N . LYS A 1 84 ? -0.848 -2.404 17.031 1.00 92.06 84 LYS A N 1
ATOM 643 C CA . LYS A 1 84 ? -0.611 -3.731 16.450 1.00 92.06 84 LYS A CA 1
ATOM 644 C C . LYS A 1 84 ? -1.615 -4.052 15.341 1.00 92.06 84 LYS A C 1
ATOM 646 O O . LYS A 1 84 ? -1.247 -4.532 14.275 1.00 92.06 84 LYS A O 1
ATOM 651 N N . LEU A 1 85 ? -2.892 -3.751 15.568 1.00 93.38 85 LEU A N 1
ATOM 652 C CA . LEU A 1 85 ? -3.949 -3.937 14.577 1.00 93.38 85 LEU A CA 1
ATOM 653 C C . LEU A 1 85 ? -3.700 -3.094 13.318 1.00 93.38 85 LEU A C 1
ATOM 655 O O . LEU A 1 85 ? -3.854 -3.598 12.209 1.00 93.38 85 LEU A O 1
ATOM 659 N N . LEU A 1 86 ? -3.295 -1.831 13.486 1.00 96.06 86 LEU A N 1
ATOM 660 C CA . LEU A 1 86 ? -2.917 -0.949 12.384 1.00 96.06 86 LEU A CA 1
ATOM 661 C C . LEU A 1 86 ? -1.765 -1.556 11.576 1.00 96.06 86 LEU A C 1
ATOM 663 O O . LEU A 1 86 ? -1.851 -1.609 10.353 1.00 96.06 86 LEU A O 1
ATOM 667 N N . GLU A 1 87 ? -0.725 -2.054 12.241 1.00 95.81 87 GLU A N 1
ATOM 668 C CA . GLU A 1 87 ? 0.412 -2.699 11.582 1.00 95.81 87 GLU A CA 1
ATOM 669 C C . GLU A 1 87 ? -0.019 -3.896 10.719 1.00 95.81 87 GLU A C 1
ATOM 671 O O . GLU A 1 87 ? 0.327 -3.957 9.538 1.00 95.81 87 GLU A O 1
ATOM 676 N N . HIS A 1 88 ? -0.844 -4.802 11.254 1.00 96.38 88 HIS A N 1
ATOM 677 C CA . HIS A 1 88 ? -1.359 -5.948 10.493 1.00 96.38 88 HIS A CA 1
ATOM 678 C C . HIS A 1 88 ? -2.217 -5.523 9.290 1.00 96.38 88 HIS A C 1
ATOM 680 O O . HIS A 1 88 ? -2.138 -6.135 8.223 1.00 96.38 88 HIS A O 1
ATOM 686 N N . VAL A 1 89 ? -3.004 -4.447 9.419 1.00 97.25 89 VAL A N 1
ATOM 687 C CA . VAL A 1 89 ? -3.761 -3.883 8.289 1.00 97.25 89 VAL A CA 1
ATOM 688 C C . VAL A 1 89 ? -2.824 -3.351 7.208 1.00 97.25 89 VAL A C 1
ATOM 690 O O . VAL A 1 89 ? -3.024 -3.648 6.031 1.00 97.25 89 VAL A O 1
ATOM 693 N N . LEU A 1 90 ? -1.787 -2.602 7.587 1.00 96.81 90 LEU A N 1
ATOM 694 C CA . LEU A 1 90 ? -0.803 -2.058 6.647 1.00 96.81 90 LEU A CA 1
ATOM 695 C C . LEU A 1 90 ? -0.009 -3.150 5.922 1.00 96.81 90 LEU A C 1
ATOM 697 O O . LEU A 1 90 ? 0.350 -2.977 4.757 1.00 96.81 90 LEU A O 1
ATOM 701 N N . LYS A 1 91 ? 0.214 -4.283 6.592 1.00 95.94 91 LYS A N 1
ATOM 702 C CA . LYS A 1 91 ? 0.854 -5.479 6.034 1.00 95.94 91 LYS A CA 1
ATOM 703 C C . LYS A 1 91 ? -0.106 -6.384 5.248 1.00 95.94 91 LYS A C 1
ATOM 705 O O . LYS A 1 91 ? 0.330 -7.345 4.624 1.00 95.94 91 LYS A O 1
ATOM 710 N N . GLY A 1 92 ? -1.405 -6.073 5.213 1.00 96.06 92 GLY A N 1
ATOM 711 C CA . GLY A 1 92 ? -2.403 -6.859 4.480 1.00 96.06 92 GLY A CA 1
ATOM 712 C C . GLY A 1 92 ? -2.677 -8.239 5.095 1.00 96.06 92 GLY A C 1
ATOM 713 O O . GLY A 1 92 ? -3.130 -9.148 4.394 1.00 96.06 92 GLY A O 1
ATOM 714 N N . GLU A 1 93 ? -2.411 -8.411 6.391 1.00 96.00 93 GLU A N 1
ATOM 715 C CA . GLU A 1 93 ? -2.506 -9.679 7.122 1.00 96.00 93 GLU A CA 1
ATOM 716 C C . GLU A 1 93 ? -3.929 -9.898 7.657 1.00 96.00 93 GLU A C 1
ATOM 718 O O . GLU A 1 93 ? -4.204 -9.823 8.855 1.00 96.00 93 GLU A O 1
ATOM 723 N N . LYS A 1 94 ? -4.870 -10.157 6.742 1.00 94.94 94 LYS A N 1
ATOM 724 C CA . LYS A 1 94 ? -6.309 -10.251 7.049 1.00 94.94 94 LYS A CA 1
ATOM 725 C C . LYS A 1 94 ? -6.638 -11.205 8.207 1.00 94.94 94 LYS A C 1
ATOM 727 O O . LYS A 1 94 ? -7.488 -10.869 9.027 1.00 94.94 94 LYS A O 1
ATOM 732 N N . GLN A 1 95 ? -5.984 -12.366 8.285 1.00 94.06 95 GLN A N 1
ATOM 733 C CA . GLN A 1 95 ? -6.258 -13.340 9.347 1.00 94.06 95 GLN A CA 1
ATOM 734 C C . GLN A 1 95 ? -5.791 -12.840 10.718 1.00 94.06 95 GLN A C 1
ATOM 736 O O . GLN A 1 95 ? -6.571 -12.868 11.661 1.00 94.06 95 GLN A O 1
ATOM 741 N N . ALA A 1 96 ? -4.585 -12.274 10.813 1.00 93.12 96 ALA A N 1
ATOM 742 C CA . ALA A 1 96 ? -4.083 -11.700 12.061 1.00 93.12 96 ALA A CA 1
ATOM 743 C C . ALA A 1 96 ? -4.973 -10.547 12.560 1.00 93.12 96 ALA A C 1
ATOM 745 O O . ALA A 1 96 ? -5.220 -10.418 13.759 1.00 93.12 96 ALA A O 1
ATOM 746 N N . VAL A 1 97 ? -5.513 -9.740 11.637 1.00 92.56 97 VAL A N 1
ATOM 747 C CA . VAL A 1 97 ? -6.528 -8.728 11.959 1.00 92.56 97 VAL A CA 1
ATOM 748 C C . VAL A 1 97 ? -7.764 -9.395 12.569 1.00 92.56 97 VAL A C 1
ATOM 750 O O . VAL A 1 97 ? -8.172 -9.002 13.656 1.00 92.56 97 VAL A O 1
ATOM 753 N N . ILE A 1 98 ? -8.331 -10.426 11.931 1.00 90.31 98 ILE A N 1
ATOM 754 C CA . ILE A 1 98 ? -9.492 -11.170 12.456 1.00 90.31 98 ILE A CA 1
ATOM 755 C C . ILE A 1 98 ? -9.209 -11.751 13.847 1.00 90.31 98 ILE A C 1
ATOM 757 O O . ILE A 1 98 ? -10.040 -11.603 14.741 1.00 90.31 98 ILE A O 1
ATOM 761 N N . ASP A 1 99 ? -8.046 -12.364 14.053 1.00 88.88 99 ASP A N 1
ATOM 762 C CA . ASP A 1 99 ? -7.675 -12.990 15.324 1.00 88.88 99 ASP A CA 1
ATOM 763 C C . ASP A 1 99 ? -7.597 -11.956 16.454 1.00 88.88 99 ASP A C 1
ATOM 765 O O . ASP A 1 99 ? -8.120 -12.180 17.550 1.00 88.88 99 ASP A O 1
ATOM 769 N N . ILE A 1 100 ? -7.014 -10.782 16.176 1.00 85.56 100 ILE A N 1
ATOM 770 C CA . ILE A 1 100 ? -7.016 -9.662 17.122 1.00 85.56 100 ILE A CA 1
ATOM 771 C C . ILE A 1 100 ? -8.449 -9.223 17.400 1.00 85.56 100 ILE A C 1
ATOM 773 O O . ILE A 1 100 ? -8.808 -9.089 18.563 1.00 85.56 100 ILE A O 1
ATOM 777 N N . LEU A 1 101 ? -9.286 -9.026 16.379 1.00 82.75 101 LEU A N 1
ATOM 778 C CA . LEU A 1 101 ? -10.667 -8.584 16.586 1.00 82.75 101 LEU A CA 1
ATOM 779 C C . LEU A 1 101 ? -11.470 -9.588 17.426 1.00 82.75 101 LEU A C 1
ATOM 781 O O . LEU A 1 101 ? -12.121 -9.202 18.394 1.00 82.75 101 LEU A O 1
ATOM 785 N N . ASN A 1 102 ? -11.364 -10.880 17.143 1.00 82.25 102 ASN A N 1
ATOM 786 C CA . ASN A 1 102 ? -12.085 -11.910 17.889 1.00 82.25 102 ASN A CA 1
ATOM 787 C C . ASN A 1 102 ? -11.637 -12.028 19.353 1.00 82.25 102 ASN A C 1
ATOM 789 O O . ASN A 1 102 ? -12.417 -12.473 20.194 1.00 82.25 102 ASN A O 1
ATOM 793 N N . LYS A 1 103 ? -10.414 -11.594 19.686 1.00 78.25 103 LYS A N 1
ATOM 794 C CA . LYS A 1 103 ? -9.913 -11.577 21.067 1.00 78.25 103 LYS A CA 1
ATOM 795 C C . LYS A 1 103 ? -10.633 -10.552 21.956 1.00 78.25 103 LYS A C 1
ATOM 797 O O . LYS A 1 103 ? -10.684 -10.739 23.171 1.00 78.25 103 LYS A O 1
ATOM 802 N N . TYR A 1 104 ? -11.185 -9.473 21.395 1.00 70.56 104 TYR A N 1
ATOM 803 C CA . TYR A 1 104 ? -11.829 -8.406 22.171 1.00 70.56 104 TYR A CA 1
ATOM 804 C C . TYR A 1 104 ? -13.354 -8.499 22.088 1.00 70.56 104 TYR A C 1
ATOM 806 O O . TYR A 1 104 ? -13.912 -8.701 21.018 1.00 70.56 104 TYR A O 1
ATOM 814 N N . LYS A 1 105 ? -14.059 -8.263 23.207 1.00 62.91 105 LYS A N 1
ATOM 815 C CA . LYS A 1 105 ? -15.539 -8.221 23.232 1.00 62.91 105 LYS A CA 1
ATOM 816 C C . LYS A 1 105 ? -16.132 -7.083 22.385 1.00 62.91 105 LYS A C 1
ATOM 818 O O . LYS A 1 105 ? -17.245 -7.213 21.887 1.00 62.91 105 LYS A O 1
ATOM 823 N N . HIS A 1 106 ? -15.387 -5.988 22.198 1.00 63.84 106 HIS A N 1
ATOM 824 C CA . HIS A 1 106 ? -15.780 -4.837 21.370 1.00 63.84 106 HIS A CA 1
ATOM 825 C C . HIS A 1 106 ? -14.691 -4.499 20.333 1.00 63.84 106 HIS A C 1
ATOM 827 O O . HIS A 1 106 ? -14.043 -3.454 20.427 1.00 63.84 106 HIS A O 1
ATOM 833 N N . PRO A 1 107 ? -14.471 -5.375 19.337 1.00 61.69 107 PRO A N 1
ATOM 834 C CA . PRO A 1 107 ? -13.342 -5.292 18.403 1.00 61.69 107 PRO A CA 1
ATOM 835 C C . PRO A 1 107 ? -13.267 -3.980 17.638 1.00 61.69 107 PRO A C 1
ATOM 837 O O . PRO A 1 107 ? -12.192 -3.435 17.397 1.00 61.69 107 PRO A O 1
ATOM 840 N N . ALA A 1 108 ? -14.429 -3.449 17.271 1.00 57.47 108 ALA A N 1
ATOM 841 C CA . ALA A 1 108 ? -14.511 -2.252 16.460 1.00 57.47 108 ALA A CA 1
ATOM 842 C C . ALA A 1 108 ? -14.178 -0.958 17.234 1.00 57.47 108 ALA A C 1
ATOM 844 O O . ALA A 1 108 ? -13.921 0.062 16.599 1.00 57.47 108 ALA A O 1
ATOM 845 N N . LEU A 1 109 ? -14.011 -1.001 18.570 1.00 64.81 109 LEU A N 1
ATOM 846 C CA . LEU A 1 109 ? -13.387 0.102 19.320 1.00 64.81 109 LEU A CA 1
ATOM 847 C C . LEU A 1 109 ? -11.929 0.336 18.899 1.00 64.81 109 LEU A C 1
ATOM 849 O O . LEU A 1 109 ? -11.476 1.479 18.839 1.00 64.81 109 LEU A O 1
ATOM 853 N N . LEU A 1 110 ? -11.214 -0.740 18.560 1.00 67.31 110 LEU A N 1
ATOM 854 C CA . LEU A 1 110 ? -9.797 -0.676 18.211 1.00 67.31 110 LEU A CA 1
ATOM 855 C C . LEU A 1 110 ? -9.563 -0.032 16.845 1.00 67.31 110 LEU A C 1
ATOM 857 O O . LEU A 1 110 ? -8.581 0.685 16.682 1.00 67.31 110 LEU A O 1
ATOM 861 N N . PHE A 1 111 ? -10.467 -0.234 15.879 1.00 67.94 111 PHE A N 1
ATOM 862 C CA . PHE A 1 111 ? -10.290 0.312 14.531 1.00 67.94 111 PHE A CA 1
ATOM 863 C C . PHE A 1 111 ? -11.180 1.510 14.167 1.00 67.94 111 PHE A C 1
ATOM 865 O O . PHE A 1 111 ? -10.830 2.236 13.237 1.00 67.94 111 PHE A O 1
ATOM 872 N N . LEU A 1 112 ? -12.292 1.768 14.874 1.00 69.75 112 LEU A N 1
ATOM 873 C CA . LEU A 1 112 ? -13.161 2.935 14.618 1.00 69.75 112 LEU A CA 1
ATOM 874 C C . LEU A 1 112 ? -12.903 4.134 15.537 1.00 69.75 112 LEU A C 1
ATOM 876 O O . LEU A 1 112 ? -13.399 5.224 15.252 1.00 69.75 112 LEU A O 1
ATOM 880 N N . PHE A 1 113 ? -12.144 3.982 16.621 1.00 75.12 113 PHE A N 1
ATOM 881 C CA . PHE A 1 113 ? -12.035 5.064 17.609 1.00 75.12 113 PHE A CA 1
ATOM 882 C C . PHE A 1 113 ? -10.611 5.385 18.044 1.00 75.12 113 PHE A C 1
ATOM 884 O O . PHE A 1 113 ? -10.398 6.426 18.660 1.00 75.12 113 PHE A O 1
ATOM 891 N N . ARG A 1 114 ? -9.628 4.553 17.687 1.00 84.38 114 ARG A N 1
ATOM 892 C CA . ARG A 1 114 ? -8.220 4.801 18.000 1.00 84.38 114 ARG A CA 1
ATOM 893 C C . ARG A 1 114 ? -7.419 5.009 16.726 1.00 84.38 114 ARG A C 1
ATOM 895 O O . ARG A 1 114 ? -7.554 4.254 15.765 1.00 84.38 114 ARG A O 1
ATOM 902 N N . LYS A 1 115 ? -6.605 6.063 16.729 1.00 91.81 115 LYS A N 1
ATOM 903 C CA . LYS A 1 115 ? -5.544 6.276 15.744 1.00 91.81 115 LYS A CA 1
ATOM 904 C C . LYS A 1 115 ? -4.235 5.847 16.382 1.00 91.81 115 LYS A C 1
ATOM 906 O O . LYS A 1 115 ? -4.030 6.063 17.572 1.00 91.81 115 LYS A O 1
ATOM 911 N N . ALA A 1 116 ? -3.373 5.249 15.584 1.00 93.44 116 ALA A N 1
ATOM 912 C CA . ALA A 1 116 ? -2.033 4.878 15.991 1.00 93.44 116 ALA A CA 1
ATOM 913 C C . ALA A 1 116 ? -1.048 5.270 14.890 1.00 93.44 116 ALA A C 1
ATOM 915 O O . ALA A 1 116 ? -1.448 5.719 13.813 1.00 93.44 116 ALA A O 1
ATOM 916 N N . ILE A 1 117 ? 0.240 5.113 15.178 1.00 94.81 117 ILE A N 1
ATOM 917 C CA . ILE A 1 117 ? 1.316 5.322 14.216 1.00 94.81 117 ILE A CA 1
ATOM 918 C C . ILE A 1 117 ? 1.971 3.971 13.960 1.00 94.81 117 ILE A C 1
ATOM 920 O O . ILE A 1 117 ? 2.396 3.307 14.902 1.00 94.81 117 ILE A O 1
ATOM 924 N N . ALA A 1 118 ? 2.055 3.574 12.695 1.00 95.69 118 ALA A N 1
ATOM 925 C CA . ALA A 1 118 ? 2.753 2.364 12.280 1.00 95.69 118 ALA A CA 1
ATOM 926 C C . ALA A 1 118 ? 3.416 2.566 10.914 1.00 95.69 118 ALA A C 1
ATOM 928 O O . ALA A 1 118 ? 3.145 3.548 10.214 1.00 95.69 118 ALA A O 1
ATOM 929 N N . LYS A 1 119 ? 4.295 1.629 10.551 1.00 94.31 119 LYS A N 1
ATOM 930 C CA . LYS A 1 119 ? 4.940 1.584 9.239 1.00 94.31 119 LYS A CA 1
ATOM 931 C C . LYS A 1 119 ? 4.430 0.408 8.421 1.00 94.31 119 LYS A C 1
ATOM 933 O O . LYS A 1 119 ? 4.150 -0.655 8.969 1.00 94.31 119 LYS A O 1
ATOM 938 N N . ASP A 1 120 ? 4.328 0.607 7.115 1.00 94.00 120 ASP A N 1
ATOM 939 C CA . ASP A 1 120 ? 4.089 -0.480 6.168 1.00 94.00 120 ASP A CA 1
ATOM 940 C C . ASP A 1 120 ? 5.403 -1.093 5.651 1.00 94.00 120 ASP A C 1
ATOM 942 O O . ASP A 1 120 ? 6.497 -0.668 6.031 1.00 94.00 120 ASP A O 1
ATOM 946 N N . TYR A 1 121 ? 5.308 -2.086 4.760 1.00 92.12 121 TYR A N 1
ATOM 947 C CA . TYR A 1 121 ? 6.486 -2.737 4.168 1.00 92.12 121 TYR A CA 1
ATOM 948 C C . TYR A 1 121 ? 7.374 -1.805 3.332 1.00 92.12 121 TYR A C 1
ATOM 950 O O . TYR A 1 121 ? 8.542 -2.112 3.106 1.00 92.12 121 TYR A O 1
ATOM 958 N N . SER A 1 122 ? 6.843 -0.674 2.868 1.00 90.19 122 SER A N 1
ATOM 959 C CA . SER A 1 122 ? 7.591 0.327 2.105 1.00 90.19 122 SER A CA 1
ATOM 960 C C . SER A 1 122 ? 8.318 1.327 3.012 1.00 90.19 122 SER A C 1
ATOM 962 O O . SER A 1 122 ? 9.014 2.205 2.510 1.00 90.19 122 SER A O 1
ATOM 964 N N . GLY A 1 123 ? 8.146 1.226 4.335 1.00 91.06 123 GLY A N 1
ATOM 965 C CA . GLY A 1 123 ? 8.733 2.136 5.315 1.00 91.06 123 GLY A CA 1
ATOM 966 C C . GLY A 1 123 ? 7.965 3.447 5.501 1.00 91.06 123 GLY A C 1
ATOM 967 O O . GLY A 1 123 ? 8.448 4.324 6.220 1.00 91.06 123 GLY A O 1
ATOM 968 N N . ARG A 1 124 ? 6.773 3.597 4.903 1.00 93.94 124 ARG A N 1
ATOM 969 C CA . ARG A 1 124 ? 5.941 4.801 5.068 1.00 93.94 124 ARG A CA 1
ATOM 970 C C . ARG A 1 124 ? 5.379 4.862 6.475 1.00 93.94 124 ARG A C 1
ATOM 972 O O . ARG A 1 124 ? 4.798 3.887 6.942 1.00 93.94 124 ARG A O 1
ATOM 979 N N . THR A 1 125 ? 5.468 6.026 7.109 1.00 96.44 125 THR A N 1
ATOM 980 C CA . THR A 1 125 ? 4.830 6.267 8.405 1.00 96.44 125 THR A CA 1
ATOM 981 C C . THR A 1 125 ? 3.381 6.695 8.195 1.00 96.44 125 THR A C 1
ATOM 983 O O . THR A 1 125 ? 3.101 7.687 7.519 1.00 96.44 125 THR A O 1
ATOM 986 N N . ILE A 1 126 ? 2.445 5.958 8.788 1.00 97.19 126 ILE A N 1
ATOM 987 C CA . ILE A 1 126 ? 1.007 6.196 8.658 1.00 97.19 126 ILE A CA 1
ATOM 988 C C . ILE A 1 126 ? 0.435 6.467 10.045 1.00 97.19 126 ILE A C 1
ATOM 990 O O . ILE A 1 126 ? 0.604 5.661 10.958 1.00 97.19 126 ILE A O 1
ATOM 994 N N . ASN A 1 127 ? -0.235 7.612 10.195 1.00 96.81 127 ASN A N 1
ATOM 995 C CA . ASN A 1 127 ? -0.957 7.996 11.405 1.00 96.81 127 ASN A CA 1
ATOM 996 C C . ASN A 1 127 ? -2.455 7.996 11.109 1.00 96.81 127 ASN A C 1
ATOM 998 O O . ASN A 1 127 ? -3.006 8.971 10.591 1.00 96.81 127 ASN A O 1
ATOM 1002 N N . ALA A 1 128 ? -3.093 6.873 11.409 1.00 96.12 128 ALA A N 1
ATOM 1003 C CA . ALA A 1 128 ? -4.472 6.610 11.047 1.00 96.12 128 ALA A CA 1
ATOM 1004 C C . ALA A 1 128 ? -5.094 5.604 12.017 1.00 96.12 128 ALA A C 1
ATOM 1006 O O . ALA A 1 128 ? -4.401 4.909 12.763 1.00 96.12 128 ALA A O 1
ATOM 1007 N N . SER A 1 129 ? -6.419 5.503 11.997 1.00 95.38 129 SER A N 1
ATOM 1008 C CA . SER A 1 129 ? -7.065 4.304 12.522 1.00 95.38 129 SER A CA 1
ATOM 1009 C C . SER A 1 129 ? -6.820 3.116 11.576 1.00 95.38 129 SER A C 1
ATOM 1011 O O . SER A 1 129 ? -6.595 3.318 10.378 1.00 95.38 129 SER A O 1
ATOM 1013 N N . PRO A 1 130 ? -6.928 1.866 12.053 1.00 96.00 130 PRO A N 1
ATOM 1014 C CA . PRO A 1 130 ? -6.866 0.702 11.174 1.00 96.00 130 PRO A CA 1
ATOM 1015 C C . PRO A 1 130 ? -7.904 0.731 10.033 1.00 96.00 130 PRO A C 1
ATOM 1017 O O . PRO A 1 130 ? -7.592 0.330 8.915 1.00 96.00 130 PRO A O 1
ATOM 1020 N N . TYR A 1 131 ? -9.111 1.271 10.247 1.00 95.88 131 TYR A N 1
ATOM 1021 C CA . TYR A 1 131 ? -10.093 1.419 9.161 1.00 95.88 131 TYR A CA 1
ATOM 1022 C C . TYR A 1 131 ? -9.676 2.486 8.131 1.00 95.88 131 TYR A C 1
ATOM 1024 O O . TYR A 1 131 ? -9.750 2.250 6.925 1.00 95.88 131 TYR A O 1
ATOM 1032 N N . GLN A 1 132 ? -9.164 3.634 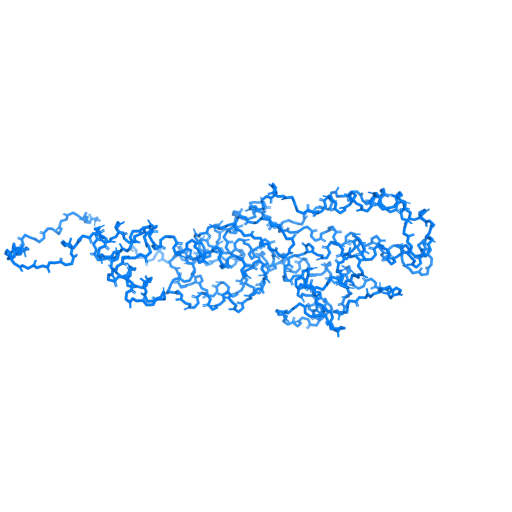8.585 1.00 97.00 132 GLN A N 1
ATOM 1033 C CA . GLN A 1 132 ? -8.596 4.673 7.715 1.00 97.00 132 GLN A CA 1
ATOM 1034 C C . GLN A 1 132 ? -7.402 4.159 6.906 1.00 97.00 132 GLN A C 1
ATOM 1036 O O . GLN A 1 132 ? -7.274 4.482 5.726 1.00 97.00 132 GLN A O 1
ATOM 1041 N N . ALA A 1 133 ? -6.572 3.310 7.507 1.00 97.62 133 ALA A N 1
ATOM 1042 C CA . ALA A 1 133 ? -5.456 2.673 6.827 1.00 97.62 133 ALA A CA 1
ATOM 1043 C C . ALA A 1 133 ? -5.917 1.690 5.739 1.00 97.62 133 ALA A C 1
ATOM 1045 O O . ALA A 1 133 ? -5.397 1.726 4.625 1.00 97.62 133 ALA A O 1
ATOM 1046 N N . ALA A 1 134 ? -6.933 0.862 6.003 1.00 97.56 134 ALA A N 1
ATOM 1047 C CA . ALA A 1 134 ? -7.507 -0.016 4.979 1.00 97.56 134 ALA A CA 1
ATOM 1048 C C . ALA A 1 134 ? -8.111 0.789 3.809 1.00 97.56 134 ALA A C 1
ATOM 1050 O O . ALA A 1 134 ? -7.930 0.431 2.642 1.00 97.56 134 ALA A O 1
ATOM 1051 N N . LEU A 1 135 ? -8.766 1.918 4.111 1.00 97.44 135 LEU A N 1
ATOM 1052 C CA . LEU A 1 135 ? -9.265 2.869 3.115 1.00 97.44 135 LEU A CA 1
ATOM 1053 C C . LEU A 1 135 ? -8.129 3.465 2.270 1.00 97.44 135 LEU A C 1
ATOM 1055 O O . LEU A 1 135 ? -8.210 3.449 1.042 1.00 97.44 135 LEU A O 1
ATOM 1059 N N . GLY A 1 136 ? -7.071 3.973 2.907 1.00 97.12 136 GLY A N 1
ATOM 1060 C CA . GLY A 1 136 ? -5.929 4.585 2.226 1.00 97.12 136 GLY A CA 1
ATOM 1061 C C . GLY A 1 136 ? -5.097 3.595 1.402 1.00 97.12 136 GLY A C 1
ATOM 1062 O O . GLY A 1 136 ? -4.538 3.977 0.372 1.00 97.12 136 GLY A O 1
ATOM 1063 N N . ALA A 1 137 ? -5.066 2.322 1.797 1.00 97.25 137 ALA A N 1
ATOM 1064 C CA . ALA A 1 137 ? -4.469 1.230 1.028 1.00 97.25 137 ALA A CA 1
ATOM 1065 C C . ALA A 1 137 ? -5.366 0.718 -0.117 1.00 97.25 137 ALA A C 1
ATOM 1067 O O . ALA A 1 137 ? -4.902 -0.053 -0.953 1.00 97.25 137 ALA A O 1
ATOM 1068 N N . GLU A 1 138 ? -6.640 1.125 -0.158 1.00 96.88 138 GLU A N 1
ATOM 1069 C CA . GLU A 1 138 ? -7.668 0.583 -1.059 1.00 96.88 138 GLU A CA 1
ATOM 1070 C C . GLU A 1 138 ? -7.843 -0.945 -0.924 1.00 96.88 138 GLU A C 1
ATOM 1072 O O . GLU A 1 138 ? -8.106 -1.670 -1.895 1.00 96.88 138 GLU A O 1
ATOM 1077 N N . ASP A 1 139 ? -7.691 -1.458 0.299 1.00 97.62 139 ASP A N 1
ATOM 1078 C CA . ASP A 1 139 ? -7.860 -2.874 0.613 1.00 97.62 139 ASP A CA 1
ATOM 1079 C C . ASP A 1 139 ? -9.345 -3.211 0.815 1.00 97.62 139 ASP A C 1
ATOM 1081 O O . ASP A 1 139 ? -9.852 -3.331 1.929 1.00 97.62 139 ASP A O 1
ATOM 1085 N N . THR A 1 140 ? -10.056 -3.338 -0.304 1.00 95.38 140 THR A N 1
ATOM 1086 C CA . THR A 1 140 ? -11.492 -3.650 -0.367 1.00 95.38 140 THR A CA 1
ATOM 1087 C C . THR A 1 140 ? -11.868 -4.894 0.429 1.00 95.38 140 THR A C 1
ATOM 1089 O O . THR A 1 140 ? -12.866 -4.883 1.139 1.00 95.38 140 THR A O 1
ATOM 1092 N N . ASP A 1 141 ? -11.054 -5.940 0.375 1.00 94.81 141 ASP A N 1
ATOM 1093 C CA . ASP A 1 141 ? -11.320 -7.215 1.042 1.00 94.81 141 ASP A CA 1
ATOM 1094 C C . ASP A 1 141 ? -11.159 -7.110 2.565 1.00 94.81 141 ASP A C 1
ATOM 1096 O O . ASP A 1 141 ? -11.890 -7.761 3.318 1.00 94.81 141 ASP A O 1
ATOM 1100 N N . MET A 1 142 ? -10.208 -6.290 3.023 1.00 95.38 142 MET A N 1
ATOM 1101 C CA . MET A 1 142 ? -10.062 -5.939 4.436 1.00 95.38 142 MET A CA 1
ATOM 1102 C C . MET A 1 142 ? -11.244 -5.083 4.903 1.00 95.38 142 MET A C 1
ATOM 1104 O O . MET A 1 142 ? -11.800 -5.338 5.969 1.00 95.38 142 MET A O 1
ATOM 1108 N N . LEU A 1 143 ? -11.679 -4.116 4.088 1.00 94.75 143 LEU A N 1
ATOM 1109 C CA . LEU A 1 143 ? -12.826 -3.257 4.388 1.00 94.75 143 LEU A CA 1
ATOM 1110 C C . LEU A 1 143 ? -14.136 -4.048 4.484 1.00 94.75 143 LEU A C 1
ATOM 1112 O O . LEU A 1 143 ? -14.884 -3.831 5.434 1.00 94.75 143 LEU A O 1
ATOM 1116 N N . VAL A 1 144 ? -14.395 -4.991 3.565 1.00 92.88 144 VAL A N 1
ATOM 1117 C CA . VAL A 1 144 ? -15.576 -5.878 3.635 1.00 92.88 144 VAL A CA 1
ATOM 1118 C C . VAL A 1 144 ? -15.566 -6.654 4.949 1.00 92.88 144 VAL A C 1
ATOM 1120 O O . VAL A 1 144 ? -16.584 -6.739 5.629 1.00 92.88 144 VAL A O 1
ATOM 1123 N N . MET A 1 145 ? -14.412 -7.204 5.336 1.00 92.12 145 MET A N 1
ATOM 1124 C CA . MET A 1 145 ? -14.284 -7.932 6.598 1.00 92.12 145 MET A CA 1
ATOM 1125 C C . MET A 1 145 ? -14.557 -7.017 7.799 1.00 92.12 145 MET A C 1
ATOM 1127 O O . MET A 1 145 ? -15.339 -7.388 8.672 1.00 92.12 145 MET A O 1
ATOM 1131 N N . MET A 1 146 ? -13.986 -5.810 7.824 1.00 91.19 146 MET A N 1
ATOM 1132 C CA . MET A 1 146 ? -14.209 -4.837 8.898 1.00 91.19 146 MET A CA 1
ATOM 1133 C C . MET A 1 146 ? -15.679 -4.405 9.007 1.00 91.19 146 MET A C 1
ATOM 1135 O O . MET A 1 146 ? -16.176 -4.280 10.126 1.00 91.19 146 MET A O 1
ATOM 1139 N N . GLU A 1 147 ? -16.393 -4.237 7.883 1.00 87.75 147 GLU A N 1
ATOM 1140 C CA . GLU A 1 147 ? -17.822 -3.874 7.866 1.00 87.75 147 GLU A CA 1
ATOM 1141 C C . GLU A 1 147 ? -18.676 -4.840 8.699 1.00 87.75 147 GLU A C 1
ATOM 1143 O O . GLU A 1 147 ? -19.594 -4.400 9.391 1.00 87.75 147 GLU A O 1
ATOM 1148 N N . THR A 1 148 ? -18.336 -6.135 8.721 1.00 88.44 148 THR A N 1
ATOM 1149 C CA . THR A 1 148 ? -19.080 -7.162 9.485 1.00 88.44 148 THR A CA 1
ATOM 1150 C C . THR A 1 148 ? -19.086 -6.940 11.003 1.00 88.44 148 THR A C 1
ATOM 1152 O O . THR A 1 148 ? -19.877 -7.539 11.735 1.00 88.44 148 THR A O 1
ATOM 1155 N N . TYR A 1 149 ? -18.210 -6.068 11.499 1.00 85.56 149 TYR A N 1
ATOM 1156 C CA . TYR A 1 149 ? -18.122 -5.704 12.907 1.00 85.56 149 TYR A CA 1
ATOM 1157 C C . TYR A 1 149 ? -18.788 -4.359 13.219 1.00 85.56 149 TYR A C 1
ATOM 1159 O O . TYR A 1 149 ? -18.970 -4.051 14.396 1.00 85.56 149 TYR A O 1
ATOM 1167 N N . PHE A 1 150 ? -19.166 -3.555 12.216 1.00 85.38 150 PHE A N 1
ATOM 1168 C CA . PHE A 1 150 ? -19.763 -2.232 12.451 1.00 85.38 150 PHE A CA 1
ATOM 1169 C C . PHE A 1 150 ? -21.154 -2.351 13.073 1.00 85.38 150 PHE A C 1
ATOM 1171 O O . PHE A 1 150 ? -21.491 -1.563 13.951 1.00 85.38 150 PHE A O 1
ATOM 1178 N N . ASP A 1 151 ? -21.923 -3.365 12.672 1.00 79.38 151 ASP A N 1
ATOM 1179 C CA . ASP A 1 151 ? -23.274 -3.619 13.193 1.00 79.38 151 ASP A CA 1
ATOM 1180 C C . ASP A 1 151 ? -23.272 -4.107 14.646 1.00 79.38 151 ASP A C 1
ATOM 1182 O O . ASP A 1 151 ? -24.280 -4.026 15.341 1.00 79.38 151 ASP A O 1
ATOM 1186 N N . LYS A 1 152 ? -22.116 -4.568 15.137 1.00 80.06 152 LYS A N 1
ATOM 1187 C CA . LYS A 1 152 ? -21.927 -5.012 16.523 1.00 80.06 152 LYS A CA 1
ATOM 1188 C C . LYS A 1 152 ? -21.651 -3.845 17.484 1.00 80.06 152 LYS A C 1
ATOM 1190 O O . LYS A 1 152 ? -21.443 -4.085 18.673 1.00 80.06 152 LYS A O 1
ATOM 1195 N N . ILE A 1 153 ? -21.606 -2.599 16.994 1.00 75.69 153 ILE A N 1
ATOM 1196 C CA . ILE A 1 153 ? -21.384 -1.396 17.807 1.00 75.69 153 ILE A CA 1
ATOM 1197 C C . ILE A 1 153 ? -22.493 -0.372 17.570 1.00 75.69 153 ILE A C 1
ATOM 1199 O O . ILE A 1 153 ? -22.794 -0.002 16.435 1.00 75.69 153 ILE A O 1
ATOM 1203 N N . THR A 1 154 ? -23.017 0.180 18.664 1.00 79.38 154 THR A N 1
ATOM 1204 C CA . THR A 1 154 ? -23.836 1.396 18.662 1.00 79.38 154 THR A CA 1
ATOM 1205 C C . THR A 1 154 ? -23.153 2.518 17.871 1.00 79.38 154 THR A C 1
ATOM 1207 O O . THR A 1 154 ? -22.024 2.900 18.167 1.00 79.38 154 THR A O 1
ATOM 1210 N N . ASP A 1 155 ? -23.829 3.064 16.859 1.00 82.81 155 ASP A N 1
ATOM 1211 C CA . ASP A 1 155 ? -23.286 4.077 15.940 1.00 82.81 155 ASP A CA 1
ATOM 1212 C C . ASP A 1 155 ? -22.054 3.639 15.110 1.00 82.81 155 ASP A C 1
ATOM 1214 O O . ASP A 1 155 ? -21.399 4.482 14.490 1.00 82.81 155 ASP A O 1
ATOM 1218 N N . GLY A 1 156 ? -21.734 2.341 15.018 1.00 85.31 156 GLY A N 1
ATOM 1219 C CA . GLY A 1 156 ? -20.543 1.851 14.308 1.00 85.31 156 GLY A CA 1
ATOM 1220 C C . GLY A 1 156 ? -20.461 2.321 12.849 1.00 85.31 156 GLY A C 1
ATOM 1221 O O . GLY A 1 156 ? -19.451 2.889 12.427 1.00 85.31 156 GLY A O 1
ATOM 1222 N N . ARG A 1 157 ? -21.559 2.202 12.087 1.00 88.56 157 ARG A N 1
ATOM 1223 C CA . ARG A 1 157 ? -21.631 2.695 10.694 1.00 88.56 157 ARG A CA 1
ATOM 1224 C C . ARG A 1 157 ? -21.481 4.215 10.587 1.00 88.56 157 ARG A C 1
ATOM 1226 O O . ARG A 1 157 ? -20.816 4.709 9.676 1.00 88.56 157 ARG A O 1
ATOM 1233 N N . LYS A 1 158 ? -22.041 4.972 11.535 1.00 89.44 158 LYS A N 1
ATOM 1234 C CA . LYS A 1 158 ? -21.912 6.439 11.595 1.00 89.44 158 LYS A CA 1
ATOM 1235 C C . LYS A 1 158 ? -20.454 6.852 11.819 1.00 89.44 158 LYS A C 1
ATOM 1237 O O . LYS A 1 158 ? -19.973 7.785 11.174 1.00 89.44 158 LYS A O 1
ATOM 1242 N N . GLN A 1 159 ? -19.736 6.134 12.679 1.00 89.94 159 GLN A N 1
ATOM 1243 C CA . GLN A 1 159 ? -18.316 6.373 12.948 1.00 89.94 159 GLN A CA 1
ATOM 1244 C C . GLN A 1 159 ? -17.436 5.973 11.761 1.00 89.94 159 GLN A C 1
ATOM 1246 O O . GLN A 1 159 ? -16.561 6.743 11.365 1.00 89.94 159 GLN A O 1
ATOM 1251 N N . ALA A 1 160 ? -17.727 4.845 11.107 1.00 92.00 160 ALA A N 1
ATOM 1252 C CA . ALA A 1 160 ? -17.073 4.468 9.856 1.00 92.00 160 ALA A CA 1
ATOM 1253 C C . ALA A 1 160 ? -17.278 5.535 8.762 1.00 92.00 160 ALA A C 1
ATOM 1255 O O . ALA A 1 160 ? -16.330 5.918 8.075 1.00 92.00 160 ALA A O 1
ATOM 1256 N N . LEU A 1 161 ? -18.487 6.096 8.631 1.00 93.50 161 LEU A N 1
ATOM 1257 C CA . LEU A 1 161 ? -18.754 7.183 7.685 1.00 93.50 161 LEU A CA 1
ATOM 1258 C C . LEU A 1 161 ? -17.965 8.456 8.023 1.00 93.50 161 LEU A C 1
ATOM 1260 O O . LEU A 1 161 ? -17.451 9.116 7.116 1.00 93.50 161 LEU A O 1
ATOM 1264 N N . LYS A 1 162 ? -17.860 8.807 9.311 1.00 93.69 162 LYS A N 1
ATOM 1265 C CA . LYS A 1 162 ? -17.035 9.932 9.774 1.00 93.69 162 LYS A CA 1
ATOM 1266 C C . LYS A 1 162 ? -15.575 9.725 9.373 1.00 93.69 162 LYS A C 1
ATOM 1268 O O . LYS A 1 162 ? -15.005 10.584 8.706 1.00 93.69 162 LYS A O 1
ATOM 1273 N N . GLN A 1 163 ? -15.008 8.563 9.683 1.00 94.62 163 GLN A N 1
ATOM 1274 C CA . GLN A 1 163 ? -13.631 8.239 9.323 1.00 94.62 163 GLN A CA 1
ATOM 1275 C C . GLN A 1 163 ? -13.388 8.208 7.812 1.00 94.62 163 GLN A C 1
ATOM 1277 O O . GLN A 1 163 ? -12.341 8.669 7.366 1.00 94.62 163 GLN A O 1
ATOM 1282 N N . TYR A 1 164 ? -14.349 7.723 7.018 1.00 95.44 164 TYR A N 1
ATOM 1283 C CA . TYR A 1 164 ? -14.264 7.771 5.558 1.00 95.44 164 TYR A CA 1
ATOM 1284 C C . TYR A 1 164 ? -14.136 9.215 5.062 1.00 95.44 164 TYR A C 1
ATOM 1286 O O . TYR A 1 164 ? -13.293 9.515 4.218 1.00 95.44 164 TYR A O 1
ATOM 1294 N N . LYS A 1 165 ? -14.980 10.120 5.578 1.00 95.56 165 LYS A N 1
ATOM 1295 C CA . LYS A 1 165 ? -14.942 11.545 5.218 1.00 95.56 165 LYS A CA 1
ATOM 1296 C C . LYS A 1 165 ? -13.636 12.201 5.664 1.00 95.56 165 LYS A C 1
ATOM 1298 O O . LYS A 1 165 ? -13.095 12.995 4.909 1.00 95.56 165 LYS A O 1
ATOM 1303 N N . GLU A 1 166 ? -13.118 11.848 6.839 1.00 95.69 166 GLU A N 1
ATOM 1304 C CA . GLU A 1 166 ? -11.799 12.304 7.299 1.00 95.69 166 GLU A CA 1
ATOM 1305 C C . GLU A 1 166 ? -10.664 11.795 6.402 1.00 95.69 166 GLU A C 1
ATOM 1307 O O . GLU A 1 166 ? -9.751 12.553 6.092 1.00 95.69 166 GLU A O 1
ATOM 1312 N N . GLN A 1 167 ? -10.722 10.533 5.961 1.00 96.38 167 GLN A N 1
ATOM 1313 C CA . GLN A 1 167 ? -9.699 9.958 5.086 1.00 96.38 167 GLN A CA 1
ATOM 1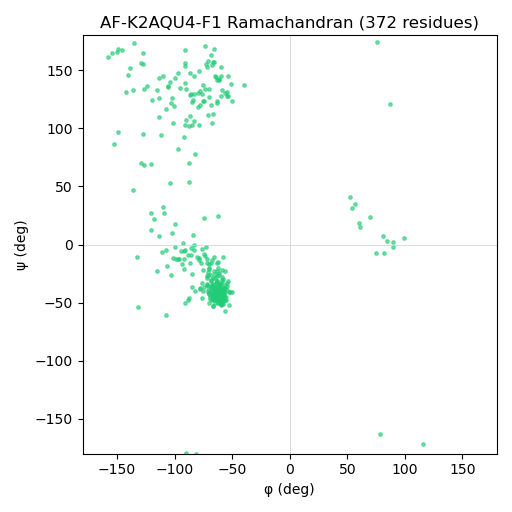314 C C . GLN A 1 167 ? -9.725 10.601 3.698 1.00 96.38 167 GLN A C 1
ATOM 1316 O O . GLN A 1 167 ? -8.679 10.827 3.096 1.00 96.38 167 GLN A O 1
ATOM 1321 N N . PHE A 1 168 ? -10.919 10.902 3.185 1.00 95.88 168 PHE A N 1
ATOM 1322 C CA . PHE A 1 168 ? -11.127 11.447 1.847 1.00 95.88 168 PHE A CA 1
ATOM 1323 C C . PHE A 1 168 ? -12.022 12.696 1.886 1.00 95.88 168 PHE A C 1
ATOM 1325 O O . PHE A 1 168 ? -13.153 12.650 1.382 1.00 95.88 168 PHE A O 1
ATOM 1332 N N . PRO A 1 169 ? -11.533 13.831 2.426 1.00 93.19 169 PRO A N 1
ATOM 1333 C CA . PRO A 1 169 ? -12.337 15.047 2.587 1.00 93.19 169 PRO A CA 1
ATOM 1334 C C . PRO A 1 169 ? -12.847 15.575 1.242 1.00 93.19 169 PRO A C 1
ATOM 1336 O O . PRO A 1 169 ? -13.986 16.019 1.128 1.00 93.19 169 PRO A O 1
ATOM 1339 N N . ASN A 1 170 ? -12.041 15.407 0.192 1.00 89.56 170 ASN A N 1
ATOM 1340 C CA . ASN A 1 170 ? -12.355 15.812 -1.178 1.00 89.56 170 ASN A CA 1
ATOM 1341 C C . ASN A 1 170 ? -12.848 14.646 -2.057 1.00 89.56 170 ASN A C 1
ATOM 1343 O O . ASN A 1 170 ? -12.823 14.737 -3.287 1.00 89.56 170 ASN A O 1
ATOM 1347 N N . GLY A 1 171 ? -13.270 13.539 -1.438 1.00 88.06 171 GLY A N 1
ATOM 1348 C CA . GLY A 1 171 ? -13.612 12.294 -2.122 1.00 88.06 171 GLY A CA 1
ATOM 1349 C C . GLY A 1 171 ? -12.392 11.496 -2.595 1.00 88.06 171 GLY A C 1
ATOM 1350 O O . GLY A 1 171 ? -11.246 11.929 -2.489 1.00 88.06 171 GLY A O 1
ATOM 1351 N N . VAL A 1 172 ? -12.650 10.292 -3.112 1.00 87.88 172 VAL A N 1
ATOM 1352 C CA . VAL A 1 172 ? -11.604 9.406 -3.642 1.00 87.88 172 VAL A CA 1
ATOM 1353 C C . VAL A 1 172 ? -11.221 9.903 -5.031 1.00 87.88 172 VAL A C 1
ATOM 1355 O O . VAL A 1 172 ? -11.962 9.705 -5.995 1.00 87.88 172 VAL A O 1
ATOM 1358 N N . LYS A 1 173 ? -10.074 10.578 -5.126 1.00 82.12 173 LYS A N 1
ATOM 1359 C CA . LYS A 1 173 ? -9.497 11.058 -6.385 1.00 82.12 173 LYS A CA 1
ATOM 1360 C C . LYS A 1 173 ? -8.194 10.318 -6.669 1.00 82.12 173 LYS A C 1
ATOM 1362 O O . LYS A 1 173 ? -7.422 10.033 -5.757 1.00 82.12 173 LYS A O 1
ATOM 1367 N N . ASN A 1 174 ? -7.946 10.033 -7.942 1.00 78.44 174 ASN A N 1
ATOM 1368 C CA . ASN A 1 174 ? -6.637 9.580 -8.397 1.00 78.44 174 ASN A CA 1
ATOM 1369 C C . ASN A 1 174 ? -5.794 10.823 -8.687 1.00 78.44 174 ASN A C 1
ATOM 1371 O O . ASN A 1 174 ? -6.098 11.562 -9.624 1.00 78.44 174 ASN A O 1
ATOM 1375 N N . ALA A 1 175 ? -4.776 11.077 -7.865 1.00 85.38 175 ALA A N 1
ATOM 1376 C CA . ALA A 1 175 ? -3.834 12.165 -8.104 1.00 85.38 175 ALA A CA 1
ATOM 1377 C C . ALA A 1 175 ? -3.041 11.901 -9.391 1.00 85.38 175 ALA A C 1
ATOM 1379 O O . ALA A 1 175 ? -2.735 10.752 -9.707 1.00 85.38 175 ALA A O 1
ATOM 1380 N N . ARG A 1 176 ? -2.697 12.943 -10.152 1.00 88.56 176 ARG A N 1
ATOM 1381 C CA . ARG A 1 176 ? -1.751 12.791 -11.269 1.00 88.56 176 ARG A CA 1
ATOM 1382 C C . ARG A 1 176 ? -0.365 12.453 -10.713 1.00 88.56 176 ARG A C 1
ATOM 1384 O O . ARG A 1 176 ? -0.107 12.668 -9.534 1.00 88.56 176 ARG A O 1
ATOM 1391 N N . CYS A 1 177 ? 0.490 11.837 -11.525 1.00 90.94 177 CYS A N 1
ATOM 1392 C CA . CYS A 1 177 ? 1.895 11.689 -11.157 1.00 90.94 177 CYS A CA 1
ATOM 1393 C C . CYS A 1 177 ? 2.605 13.013 -11.450 1.00 90.94 177 CYS A C 1
ATOM 1395 O O . CYS A 1 177 ? 2.639 13.423 -12.610 1.00 90.94 177 CYS A O 1
ATOM 1397 N N . ASP A 1 178 ? 3.151 13.649 -10.417 1.00 92.31 178 ASP A N 1
ATOM 1398 C CA . ASP A 1 178 ? 3.830 14.945 -10.541 1.00 92.31 178 ASP A CA 1
ATOM 1399 C C . ASP A 1 178 ? 5.328 14.795 -10.864 1.00 92.31 178 ASP A C 1
ATOM 1401 O O . ASP A 1 178 ? 5.998 15.769 -11.204 1.00 92.31 178 ASP A O 1
ATOM 1405 N N . PHE A 1 179 ? 5.865 13.570 -10.805 1.00 95.94 179 PHE A N 1
ATOM 1406 C CA . PHE A 1 179 ? 7.251 13.303 -11.177 1.00 95.94 179 PHE A CA 1
ATOM 1407 C C . PHE A 1 179 ? 7.457 13.440 -12.691 1.00 95.94 179 PHE A C 1
ATOM 1409 O O . PHE A 1 179 ? 6.793 12.782 -13.499 1.00 95.94 179 PHE A O 1
ATOM 1416 N N . ASN A 1 180 ? 8.434 14.256 -13.085 1.00 96.62 180 ASN A N 1
ATOM 1417 C CA . ASN A 1 180 ? 8.826 14.401 -14.480 1.00 96.62 180 ASN A CA 1
ATOM 1418 C C . ASN A 1 180 ? 9.830 13.308 -14.877 1.00 96.62 180 ASN A C 1
ATOM 1420 O O . ASN A 1 180 ? 11.019 13.425 -14.604 1.00 96.62 180 ASN A O 1
ATOM 1424 N N . PHE A 1 181 ? 9.366 12.281 -15.592 1.00 97.19 181 PHE A N 1
ATOM 1425 C CA . PHE A 1 181 ? 10.226 11.195 -16.081 1.00 97.19 181 PHE A CA 1
ATOM 1426 C C . PHE A 1 181 ? 11.167 11.595 -17.228 1.00 97.19 181 PHE A C 1
ATOM 1428 O O . PHE A 1 181 ? 12.067 10.824 -17.551 1.00 97.19 181 PHE A O 1
ATOM 1435 N N . ARG A 1 182 ? 10.984 12.760 -17.871 1.00 96.50 182 ARG A N 1
ATOM 1436 C CA . ARG A 1 182 ? 11.742 13.123 -19.083 1.00 96.50 182 ARG A CA 1
ATOM 1437 C C . ARG A 1 182 ? 13.265 13.094 -18.889 1.00 96.50 182 ARG A C 1
ATOM 1439 O O . ARG A 1 182 ? 13.906 12.473 -19.729 1.00 96.50 182 ARG A O 1
ATOM 1446 N N . PRO A 1 183 ? 13.857 13.687 -17.831 1.00 97.69 183 PRO A N 1
ATOM 1447 C CA . PRO A 1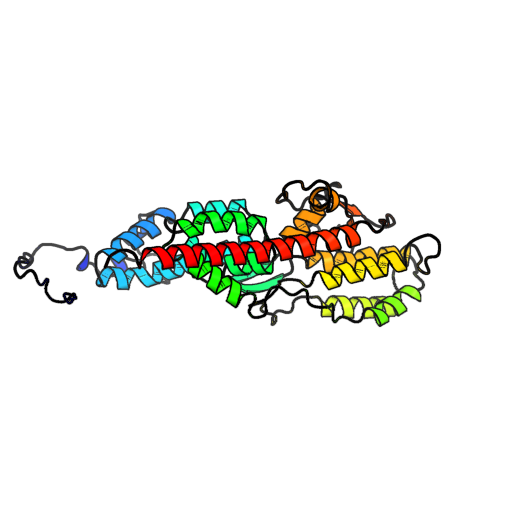 183 ? 15.309 13.651 -17.643 1.00 97.69 183 PRO A CA 1
ATOM 1448 C C . PRO A 1 183 ? 15.841 12.219 -17.541 1.00 97.69 183 PRO A C 1
ATOM 1450 O O . PRO A 1 183 ? 16.781 11.865 -18.248 1.00 97.69 183 PRO A O 1
ATOM 1453 N N . LEU A 1 184 ? 15.167 11.374 -16.754 1.00 97.75 184 LEU A N 1
ATOM 1454 C CA . LEU A 1 184 ? 15.532 9.971 -16.578 1.00 97.75 184 LEU A CA 1
ATOM 1455 C C . LEU A 1 184 ? 15.439 9.177 -17.891 1.00 97.75 184 LEU A C 1
ATOM 1457 O O . LEU A 1 184 ? 16.352 8.432 -18.231 1.00 97.75 184 LEU A O 1
ATOM 1461 N N . ILE A 1 185 ? 14.358 9.362 -18.655 1.00 96.12 185 ILE A N 1
ATOM 1462 C CA . ILE A 1 185 ? 14.184 8.712 -19.964 1.00 96.12 185 ILE A CA 1
ATOM 1463 C C . ILE A 1 185 ? 15.299 9.132 -20.923 1.00 96.12 185 ILE A C 1
ATOM 1465 O O . ILE A 1 185 ? 15.859 8.282 -21.612 1.00 96.12 185 ILE A O 1
ATOM 1469 N N . THR A 1 186 ? 15.620 10.428 -20.973 1.00 95.88 186 THR A N 1
ATOM 1470 C CA . THR A 1 186 ? 16.651 10.966 -21.865 1.00 95.88 186 THR A CA 1
ATOM 1471 C C . THR A 1 186 ? 18.016 10.360 -21.568 1.00 95.88 186 THR A C 1
ATOM 1473 O O . THR A 1 186 ? 18.697 9.944 -22.503 1.00 95.88 186 THR A O 1
ATOM 1476 N N . VAL A 1 187 ? 18.418 10.275 -20.294 1.00 97.12 187 VAL A N 1
ATOM 1477 C CA . VAL A 1 187 ? 19.728 9.699 -19.959 1.00 97.12 187 VAL A CA 1
ATOM 1478 C C . VAL A 1 187 ? 19.773 8.199 -20.218 1.00 97.12 187 VAL A C 1
ATOM 1480 O O . VAL A 1 187 ? 20.740 7.753 -20.815 1.00 97.12 187 VAL A O 1
ATOM 1483 N N . ILE A 1 188 ? 18.708 7.446 -19.898 1.00 95.38 188 ILE A N 1
ATOM 1484 C CA . ILE A 1 188 ? 18.645 6.003 -20.186 1.00 95.38 188 ILE A CA 1
ATOM 1485 C C . ILE A 1 188 ? 18.736 5.758 -21.691 1.00 95.38 188 ILE A C 1
ATOM 1487 O O . ILE A 1 188 ? 19.514 4.916 -22.120 1.00 95.38 188 ILE A O 1
ATOM 1491 N N . LYS A 1 189 ? 17.979 6.511 -22.500 1.00 93.75 189 LYS A N 1
ATOM 1492 C CA . LYS A 1 189 ? 17.975 6.373 -23.964 1.00 93.75 189 LYS A CA 1
ATOM 1493 C C . LYS A 1 189 ? 19.363 6.587 -24.576 1.00 93.75 189 LYS A C 1
ATOM 1495 O O . LYS A 1 189 ? 19.711 5.913 -25.540 1.00 93.75 189 LYS A O 1
ATOM 1500 N N . ASN A 1 190 ? 20.127 7.530 -24.034 1.00 93.94 190 ASN A N 1
ATOM 1501 C CA . ASN A 1 190 ? 21.446 7.893 -24.546 1.00 93.94 190 ASN A CA 1
ATOM 1502 C C . ASN A 1 190 ? 22.589 7.130 -23.857 1.00 93.94 190 ASN A C 1
ATOM 1504 O O . ASN A 1 190 ? 23.753 7.392 -24.152 1.00 93.94 190 ASN A O 1
ATOM 1508 N N . ASP A 1 191 ? 22.283 6.228 -22.923 1.00 94.50 191 ASP A N 1
ATOM 1509 C CA . ASP A 1 191 ? 23.298 5.481 -22.193 1.00 94.50 191 ASP A CA 1
ATOM 1510 C C . ASP A 1 191 ? 23.868 4.345 -23.048 1.00 94.50 191 ASP A C 1
ATOM 1512 O O . ASP A 1 191 ? 23.124 3.557 -23.640 1.00 94.50 191 ASP A O 1
ATOM 1516 N N . ILE A 1 192 ? 25.196 4.258 -23.070 1.00 92.06 192 ILE A N 1
ATOM 1517 C CA . ILE A 1 192 ? 25.961 3.179 -23.682 1.00 92.06 192 ILE A CA 1
ATOM 1518 C C . ILE A 1 192 ? 26.408 2.262 -22.546 1.00 92.06 192 ILE A C 1
ATOM 1520 O O . ILE A 1 192 ? 27.323 2.584 -21.788 1.00 92.06 192 ILE A O 1
ATOM 1524 N N . PHE A 1 193 ? 25.751 1.112 -22.434 1.00 91.25 193 PHE A N 1
ATOM 1525 C CA . PHE A 1 193 ? 26.013 0.159 -21.365 1.00 91.25 193 PHE A CA 1
ATOM 1526 C C . PHE A 1 193 ? 27.324 -0.580 -21.630 1.00 91.25 193 PHE A C 1
ATOM 1528 O O . PHE A 1 193 ? 27.487 -1.233 -22.660 1.00 91.25 193 PHE A O 1
ATOM 1535 N N . ALA A 1 194 ? 28.243 -0.514 -20.670 1.00 88.62 194 ALA A N 1
ATOM 1536 C CA . ALA A 1 194 ? 29.435 -1.351 -20.638 1.00 88.62 194 ALA A CA 1
ATOM 1537 C C . ALA A 1 194 ? 29.208 -2.471 -19.618 1.00 88.62 194 ALA A C 1
ATOM 1539 O O . ALA A 1 194 ? 28.863 -2.199 -18.468 1.00 88.62 194 ALA A O 1
ATOM 1540 N N . ASN A 1 195 ? 29.380 -3.733 -20.026 1.00 87.06 195 ASN A N 1
ATOM 1541 C CA . ASN A 1 195 ? 29.157 -4.907 -19.168 1.00 87.06 195 ASN A CA 1
ATOM 1542 C C . ASN A 1 195 ? 27.772 -4.913 -18.482 1.00 87.06 195 ASN A C 1
ATOM 1544 O O . ASN A 1 195 ? 27.666 -5.234 -17.299 1.00 87.06 195 ASN A O 1
ATOM 1548 N N . HIS A 1 196 ? 26.719 -4.515 -19.206 1.00 86.94 196 HIS A N 1
ATOM 1549 C CA . HIS A 1 196 ? 25.339 -4.409 -18.700 1.00 86.94 196 HIS A CA 1
ATOM 1550 C C . HIS A 1 196 ? 25.148 -3.429 -17.527 1.00 86.94 196 HIS A C 1
ATOM 1552 O O . HIS A 1 196 ? 24.134 -3.478 -16.826 1.00 86.94 196 HIS A O 1
ATOM 1558 N N . GLN A 1 197 ? 26.095 -2.510 -17.311 1.00 89.81 197 GLN A N 1
ATOM 1559 C CA . GLN A 1 197 ? 26.005 -1.484 -16.275 1.00 89.81 197 GLN A CA 1
ATOM 1560 C C . GLN A 1 197 ? 25.703 -0.107 -16.879 1.00 89.81 197 GLN A C 1
ATOM 1562 O O . GLN A 1 197 ? 26.325 0.261 -17.880 1.00 89.81 197 GLN A O 1
ATOM 1567 N N . PRO A 1 198 ? 24.788 0.673 -16.266 1.00 94.69 198 PRO A N 1
ATOM 1568 C CA . PRO A 1 198 ? 24.562 2.054 -16.669 1.00 94.69 198 PRO A CA 1
ATOM 1569 C C . PRO A 1 198 ? 25.778 2.923 -16.356 1.00 94.69 198 PRO A C 1
ATOM 1571 O O . PRO A 1 198 ? 26.524 2.659 -15.406 1.00 94.69 198 PRO A O 1
ATOM 1574 N N . ASN A 1 199 ? 25.937 4.011 -17.101 1.00 96.38 199 ASN A N 1
ATOM 1575 C CA . ASN A 1 199 ? 26.957 5.009 -16.811 1.00 96.38 199 ASN A CA 1
ATOM 1576 C C . ASN A 1 199 ? 26.604 5.864 -15.571 1.00 96.38 199 ASN A C 1
ATOM 1578 O O . ASN A 1 199 ? 25.491 5.829 -15.038 1.00 96.38 199 ASN A O 1
ATOM 1582 N N . GLU A 1 200 ? 27.557 6.679 -15.111 1.00 96.62 200 GLU A N 1
ATOM 1583 C CA . GLU A 1 200 ? 27.384 7.525 -13.920 1.00 96.62 200 GLU A CA 1
ATOM 1584 C C . GLU A 1 200 ? 26.285 8.589 -14.061 1.00 96.62 200 GLU A C 1
ATOM 1586 O O . GLU A 1 200 ? 25.628 8.935 -13.078 1.00 96.62 200 GLU A O 1
ATOM 1591 N N . THR A 1 201 ? 26.042 9.102 -15.268 1.00 97.44 201 THR A N 1
ATOM 1592 C CA . THR A 1 201 ? 24.963 10.066 -15.527 1.00 97.44 201 THR A CA 1
ATOM 1593 C C . THR A 1 201 ? 23.598 9.415 -15.313 1.00 97.44 201 THR A C 1
ATOM 1595 O O . THR A 1 201 ? 22.751 9.967 -14.608 1.00 97.44 201 THR A O 1
ATOM 1598 N N . THR A 1 202 ? 23.399 8.209 -15.844 1.00 97.56 202 THR A N 1
ATOM 1599 C CA . THR A 1 202 ? 22.168 7.437 -15.655 1.00 97.56 202 THR A CA 1
ATOM 1600 C C . THR A 1 202 ? 21.979 7.021 -14.204 1.00 97.56 202 THR A C 1
ATOM 1602 O O . THR A 1 202 ? 20.879 7.170 -13.672 1.00 97.56 202 THR A O 1
ATOM 1605 N N . LYS A 1 203 ? 23.042 6.574 -13.519 1.00 96.88 203 LYS A N 1
ATOM 1606 C CA . LYS A 1 203 ? 22.987 6.260 -12.080 1.00 96.88 203 LYS A CA 1
ATOM 1607 C C . LYS A 1 203 ? 22.545 7.464 -11.246 1.00 96.88 203 LYS A C 1
ATOM 1609 O O . LYS A 1 203 ? 21.697 7.313 -10.372 1.00 96.88 203 LYS A O 1
ATOM 1614 N N . LYS A 1 204 ? 23.061 8.665 -11.533 1.00 97.81 204 LYS A N 1
ATOM 1615 C CA . LYS A 1 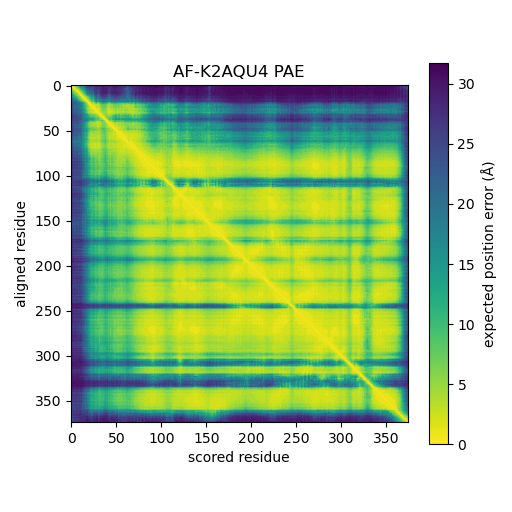204 ? 22.674 9.896 -10.821 1.00 97.81 204 LYS A CA 1
ATOM 1616 C C . LYS A 1 204 ? 21.199 10.248 -11.014 1.00 97.81 204 LYS A C 1
ATOM 1618 O O . LYS A 1 204 ? 20.536 10.613 -10.046 1.00 97.81 204 LYS A O 1
ATOM 1623 N N . GLU A 1 205 ? 20.662 10.141 -12.228 1.00 98.19 205 GLU A N 1
ATOM 1624 C CA . GLU A 1 205 ? 19.231 10.400 -12.459 1.00 98.19 205 GLU A CA 1
ATOM 1625 C C . GLU A 1 205 ? 18.332 9.305 -11.873 1.00 98.19 205 GLU A C 1
ATOM 1627 O O . GLU A 1 205 ? 17.262 9.614 -11.345 1.00 98.19 205 GLU A O 1
ATOM 1632 N N . LEU A 1 206 ? 18.767 8.040 -11.900 1.00 97.62 206 LEU A N 1
ATOM 1633 C CA . LEU A 1 206 ? 18.082 6.956 -11.194 1.00 97.62 206 LEU A CA 1
ATOM 1634 C C . LEU A 1 206 ? 18.026 7.229 -9.691 1.00 97.62 206 LEU A C 1
ATOM 1636 O O . LEU A 1 206 ? 16.964 7.073 -9.094 1.00 97.62 206 LEU A O 1
ATOM 1640 N N . GLN A 1 207 ? 19.125 7.700 -9.097 1.00 97.06 207 GLN A N 1
ATOM 1641 C CA . GLN A 1 207 ? 19.154 8.069 -7.685 1.00 97.06 207 GLN A CA 1
ATOM 1642 C C . GLN A 1 207 ? 18.160 9.198 -7.384 1.00 97.06 207 GLN A C 1
ATOM 1644 O O . GLN A 1 207 ? 17.357 9.058 -6.471 1.00 97.06 207 GLN A O 1
ATOM 1649 N N . LYS A 1 208 ? 18.115 10.266 -8.194 1.00 97.69 208 LYS A N 1
ATOM 1650 C CA . LYS A 1 208 ? 17.124 11.351 -8.025 1.00 97.69 208 LYS A CA 1
ATOM 1651 C C . LYS A 1 208 ? 15.684 10.841 -8.081 1.00 97.69 208 LYS A C 1
ATOM 1653 O O . LYS A 1 208 ? 14.832 11.290 -7.316 1.00 97.69 208 LYS A O 1
ATOM 1658 N N . PHE A 1 209 ? 15.403 9.918 -8.999 1.00 97.94 209 PHE A N 1
ATOM 1659 C CA . PHE A 1 209 ? 14.104 9.261 -9.087 1.00 97.94 209 PHE A CA 1
ATOM 1660 C C . PHE A 1 209 ? 13.794 8.452 -7.819 1.00 97.94 209 PHE A C 1
ATOM 1662 O O . PHE A 1 209 ? 12.713 8.601 -7.250 1.00 97.94 209 PHE A O 1
ATOM 1669 N N . GLN A 1 210 ? 14.737 7.636 -7.347 1.00 95.88 210 GLN A N 1
ATOM 1670 C CA . GLN A 1 210 ? 14.565 6.838 -6.133 1.00 95.88 210 GLN A CA 1
ATOM 1671 C C . GLN A 1 210 ? 14.374 7.734 -4.903 1.00 95.88 210 GLN A C 1
ATOM 1673 O O . GLN A 1 210 ? 13.438 7.517 -4.136 1.00 95.88 210 GLN A O 1
ATOM 1678 N N . ASP A 1 211 ? 15.166 8.795 -4.757 1.00 95.06 211 ASP A N 1
ATOM 1679 C CA . ASP A 1 211 ? 15.068 9.768 -3.663 1.00 95.06 211 ASP A CA 1
ATOM 1680 C C . ASP A 1 211 ? 13.721 10.501 -3.648 1.00 95.06 211 ASP A C 1
ATOM 1682 O O . ASP A 1 211 ? 13.188 10.807 -2.580 1.00 95.06 211 ASP A O 1
ATOM 1686 N N . TYR A 1 212 ? 13.146 10.776 -4.824 1.00 96.00 212 TYR A N 1
ATOM 1687 C CA . TYR A 1 212 ? 11.831 11.408 -4.932 1.00 96.00 212 TYR A CA 1
ATOM 1688 C C . TYR A 1 212 ? 10.719 10.516 -4.368 1.00 96.00 212 TYR A C 1
ATOM 1690 O O . TYR A 1 212 ? 9.803 11.010 -3.711 1.00 96.00 212 TYR A O 1
ATOM 1698 N N . PHE A 1 213 ? 10.785 9.210 -4.635 1.00 95.00 213 PHE A N 1
ATOM 1699 C CA . PHE A 1 213 ? 9.750 8.256 -4.235 1.00 95.00 213 PHE A CA 1
ATOM 1700 C C . PHE A 1 213 ? 10.016 7.574 -2.884 1.00 95.00 213 PHE A C 1
ATOM 1702 O O . PHE A 1 213 ? 9.085 7.007 -2.309 1.00 95.00 213 PHE A O 1
ATOM 1709 N N . THR A 1 214 ? 11.248 7.623 -2.369 1.00 93.44 214 THR A N 1
ATOM 1710 C CA . THR A 1 214 ? 11.606 7.059 -1.061 1.00 93.44 214 THR A CA 1
ATOM 1711 C C . THR A 1 214 ? 10.835 7.780 0.047 1.00 93.44 214 THR A C 1
ATOM 1713 O O . THR A 1 214 ? 10.972 8.999 0.180 1.00 93.44 214 THR A O 1
ATOM 1716 N N . PRO A 1 215 ? 10.064 7.064 0.887 1.00 92.38 215 PRO A N 1
ATOM 1717 C CA . PRO A 1 215 ? 9.424 7.670 2.048 1.00 92.38 215 PRO A CA 1
ATOM 1718 C C . PRO A 1 215 ? 10.455 8.266 3.007 1.00 92.38 215 PRO A C 1
ATOM 1720 O O . PRO A 1 215 ? 11.379 7.575 3.441 1.00 92.38 215 PRO A O 1
ATOM 1723 N N . LYS A 1 216 ? 10.288 9.537 3.378 1.00 91.00 216 LYS A N 1
ATOM 1724 C CA . LYS A 1 216 ? 11.183 10.200 4.334 1.00 91.00 216 LYS A CA 1
ATOM 1725 C C . LYS A 1 216 ? 10.651 10.026 5.750 1.00 91.00 216 LYS A C 1
ATOM 1727 O O . LYS A 1 216 ? 9.449 9.910 5.970 1.00 91.00 216 LYS A O 1
ATOM 1732 N N . ALA A 1 217 ? 11.539 10.063 6.744 1.00 86.56 217 ALA A N 1
ATOM 1733 C CA . ALA A 1 217 ? 11.143 9.939 8.151 1.00 86.56 217 ALA A CA 1
ATOM 1734 C C . ALA A 1 217 ? 10.149 11.031 8.599 1.00 86.56 217 ALA A C 1
ATOM 1736 O O . ALA A 1 217 ? 9.334 10.797 9.488 1.00 86.56 217 ALA A O 1
ATOM 1737 N N . THR A 1 218 ? 10.201 12.204 7.963 1.00 91.31 218 THR A N 1
ATOM 1738 C CA . THR A 1 218 ? 9.295 13.337 8.194 1.00 91.31 218 THR A CA 1
ATOM 1739 C C . THR A 1 218 ? 7.920 13.166 7.547 1.00 91.31 218 THR A C 1
ATOM 1741 O O . THR A 1 218 ? 6.986 13.883 7.910 1.00 91.31 218 THR A O 1
ATOM 1744 N N . ASP A 1 219 ? 7.772 12.236 6.602 1.00 92.06 219 ASP A N 1
ATOM 1745 C CA . ASP A 1 219 ? 6.538 12.050 5.848 1.00 92.06 219 ASP A CA 1
ATOM 1746 C C . ASP A 1 219 ? 5.573 11.183 6.660 1.00 92.06 219 ASP A C 1
ATOM 1748 O O . ASP A 1 219 ? 5.746 9.970 6.800 1.00 92.06 219 ASP A O 1
ATOM 1752 N N . VAL A 1 220 ? 4.533 11.814 7.211 1.00 96.25 220 VAL A N 1
ATOM 1753 C CA . VAL A 1 220 ? 3.470 11.125 7.953 1.00 96.25 220 VAL A CA 1
ATOM 1754 C C . VAL A 1 220 ? 2.159 11.231 7.187 1.00 96.25 220 VAL A C 1
ATOM 1756 O O . VAL A 1 220 ? 1.537 12.294 7.129 1.00 96.25 220 VAL A O 1
ATOM 1759 N N . ILE A 1 221 ? 1.704 10.107 6.635 1.00 95.88 221 ILE A N 1
ATOM 1760 C CA . ILE A 1 221 ? 0.436 10.029 5.907 1.00 95.88 221 ILE A CA 1
ATOM 1761 C C . ILE A 1 221 ? -0.713 9.982 6.917 1.00 95.88 221 ILE A C 1
ATOM 1763 O O . ILE A 1 221 ? -0.788 9.076 7.746 1.00 95.88 221 ILE A O 1
ATOM 1767 N N . LYS A 1 222 ? -1.614 10.968 6.842 1.00 96.12 222 LYS A N 1
ATOM 1768 C CA . LYS A 1 222 ? -2.790 11.101 7.728 1.00 96.12 222 LYS A CA 1
ATOM 1769 C C . LYS A 1 222 ? -4.130 10.969 7.004 1.00 96.12 222 LYS A C 1
ATOM 1771 O O . LYS A 1 222 ? -5.145 10.716 7.640 1.00 96.12 222 LYS A O 1
ATOM 1776 N N . THR A 1 223 ? -4.145 11.217 5.696 1.00 95.38 223 THR A N 1
ATOM 1777 C CA . THR A 1 223 ? -5.344 11.207 4.844 1.00 95.38 223 THR A CA 1
ATOM 1778 C C . THR A 1 223 ? -4.960 10.781 3.425 1.00 95.38 223 THR A C 1
ATOM 1780 O O . THR A 1 223 ? -3.778 10.745 3.082 1.00 95.38 223 THR A O 1
ATOM 1783 N N . GLY A 1 224 ? -5.949 10.482 2.584 1.00 95.31 224 GLY A N 1
ATOM 1784 C CA . GLY A 1 224 ? -5.750 10.135 1.182 1.00 95.31 224 GLY A CA 1
ATOM 1785 C C . GLY A 1 224 ? -5.284 8.697 0.954 1.00 95.31 224 GLY A C 1
ATOM 1786 O O . GLY A 1 224 ? -5.449 7.817 1.798 1.00 95.31 224 GLY A O 1
ATOM 1787 N N . LYS A 1 225 ? -4.753 8.441 -0.242 1.00 95.75 225 LYS A N 1
ATOM 1788 C CA . LYS A 1 225 ? -4.197 7.134 -0.608 1.00 95.75 225 LYS A CA 1
ATOM 1789 C C . LYS A 1 225 ? -2.761 7.016 -0.105 1.00 95.75 225 LYS A C 1
ATOM 1791 O O . LYS A 1 225 ? -2.021 7.992 -0.154 1.00 95.75 225 LYS A O 1
ATOM 1796 N N . HIS A 1 226 ? -2.346 5.820 0.303 1.00 95.44 226 HIS A N 1
ATOM 1797 C CA . HIS A 1 226 ? -0.971 5.571 0.758 1.00 95.44 226 HIS A CA 1
ATOM 1798 C C . HIS A 1 226 ? 0.044 5.619 -0.390 1.00 95.44 226 HIS A C 1
ATOM 1800 O O . HIS A 1 226 ? 1.222 5.905 -0.177 1.00 95.44 226 HIS A O 1
ATOM 1806 N N . PHE A 1 227 ? -0.410 5.337 -1.614 1.00 95.38 227 PHE A N 1
ATOM 1807 C CA . PHE A 1 227 ? 0.403 5.379 -2.821 1.00 95.38 227 PHE A CA 1
ATOM 1808 C C . PHE A 1 227 ? -0.373 5.965 -3.995 1.00 95.38 227 PHE A C 1
ATOM 1810 O O . PHE A 1 227 ? -1.571 5.715 -4.161 1.00 95.38 227 PHE A O 1
ATOM 1817 N N . ASN A 1 228 ? 0.331 6.686 -4.862 1.00 94.62 228 ASN A N 1
ATOM 1818 C CA . ASN A 1 228 ? -0.219 7.153 -6.121 1.00 94.62 228 ASN A CA 1
ATOM 1819 C C . ASN A 1 228 ? 0.051 6.139 -7.243 1.00 94.62 228 ASN A C 1
ATOM 1821 O O . ASN A 1 228 ? 1.071 6.209 -7.927 1.00 94.62 228 ASN A O 1
ATOM 1825 N N . MET A 1 229 ? -0.897 5.225 -7.473 1.00 95.19 229 MET A N 1
ATOM 1826 C CA . MET A 1 229 ? -0.783 4.194 -8.517 1.00 95.19 229 MET A CA 1
ATOM 1827 C C . MET A 1 229 ? -0.548 4.756 -9.929 1.00 95.19 229 MET A C 1
ATOM 1829 O O . MET A 1 229 ? 0.015 4.057 -10.771 1.00 95.19 229 MET A O 1
ATOM 1833 N N . ASN A 1 230 ? -0.908 6.019 -10.200 1.00 95.00 230 ASN A N 1
ATOM 1834 C CA . ASN A 1 230 ? -0.641 6.638 -11.500 1.00 95.00 230 ASN A CA 1
ATOM 1835 C C . ASN A 1 230 ? 0.856 6.798 -11.788 1.00 95.00 230 ASN A C 1
ATOM 1837 O O . ASN A 1 230 ? 1.229 6.813 -12.957 1.00 95.00 230 ASN A O 1
ATOM 1841 N N . ALA A 1 231 ? 1.719 6.873 -10.768 1.00 96.56 231 ALA A N 1
ATOM 1842 C CA . ALA A 1 231 ? 3.166 6.864 -10.975 1.00 96.56 231 ALA A CA 1
ATOM 1843 C C . ALA A 1 231 ? 3.627 5.548 -11.619 1.00 96.56 231 ALA A C 1
ATOM 1845 O O . ALA A 1 231 ? 4.331 5.561 -12.626 1.00 96.56 231 ALA A O 1
ATOM 1846 N N . LEU A 1 232 ? 3.153 4.416 -11.090 1.00 96.75 232 LEU A N 1
ATOM 1847 C CA . LEU A 1 232 ? 3.477 3.090 -11.611 1.00 96.75 232 LEU A CA 1
ATOM 1848 C C . LEU A 1 232 ? 2.827 2.834 -12.979 1.00 96.75 232 LEU A C 1
ATOM 1850 O O . LEU A 1 232 ? 3.490 2.340 -13.889 1.00 96.75 232 LEU A O 1
ATOM 1854 N N . ILE A 1 233 ? 1.560 3.226 -13.164 1.00 95.00 233 ILE A N 1
ATOM 1855 C CA . ILE A 1 233 ? 0.890 3.151 -14.475 1.00 95.00 233 ILE A CA 1
ATOM 1856 C C . ILE A 1 233 ? 1.686 3.942 -15.518 1.00 95.00 233 ILE A C 1
ATOM 1858 O O . ILE A 1 233 ? 1.920 3.432 -16.614 1.00 95.00 233 ILE A O 1
ATOM 1862 N N . LYS A 1 234 ? 2.146 5.153 -15.171 1.00 95.62 234 LYS A N 1
ATOM 1863 C CA . LYS A 1 234 ? 2.928 5.996 -16.076 1.00 95.62 234 LYS A CA 1
ATOM 1864 C C . LYS A 1 234 ? 4.274 5.369 -16.432 1.00 95.62 234 LYS A C 1
ATOM 1866 O O . LYS A 1 234 ? 4.651 5.404 -17.600 1.00 95.62 234 LYS A O 1
ATOM 1871 N N . ALA A 1 235 ? 4.968 4.768 -15.465 1.00 96.19 235 ALA A N 1
ATOM 1872 C CA . ALA A 1 235 ? 6.208 4.040 -15.724 1.00 96.19 235 ALA A CA 1
ATOM 1873 C C . ALA A 1 235 ? 5.984 2.872 -16.702 1.00 96.19 235 ALA A C 1
ATOM 1875 O O . ALA A 1 235 ? 6.727 2.746 -17.672 1.00 96.19 235 ALA A O 1
ATOM 1876 N N . PHE A 1 236 ? 4.920 2.078 -16.532 1.00 94.50 236 PHE A N 1
ATOM 1877 C CA . PHE A 1 236 ? 4.585 1.026 -17.499 1.00 94.50 236 PHE A CA 1
ATOM 1878 C C . PHE A 1 236 ? 4.249 1.569 -18.894 1.00 94.50 236 PHE A C 1
ATOM 1880 O O . PHE A 1 236 ? 4.627 0.959 -19.888 1.00 94.50 236 PHE A O 1
ATOM 1887 N N . GLU A 1 237 ? 3.542 2.699 -18.995 1.00 92.75 237 GLU A N 1
ATOM 1888 C CA . GLU A 1 237 ? 3.275 3.336 -20.293 1.00 92.75 237 GLU A CA 1
ATOM 1889 C C . GLU A 1 237 ? 4.564 3.760 -20.995 1.00 92.75 237 GLU A C 1
ATOM 1891 O O . GLU A 1 237 ? 4.717 3.494 -22.183 1.00 92.75 237 GLU A O 1
ATOM 1896 N N . ILE A 1 238 ? 5.488 4.390 -20.262 1.00 94.19 238 ILE A N 1
ATOM 1897 C CA . ILE A 1 238 ? 6.799 4.790 -20.785 1.00 94.19 238 ILE A CA 1
ATOM 1898 C C . ILE A 1 238 ? 7.562 3.560 -21.272 1.00 94.19 238 ILE A C 1
ATOM 1900 O O . ILE A 1 238 ? 8.070 3.571 -22.388 1.00 94.19 238 ILE A O 1
ATOM 1904 N N . TYR A 1 239 ? 7.604 2.497 -20.469 1.00 93.00 239 TYR A N 1
ATOM 1905 C CA . TYR A 1 239 ? 8.264 1.253 -20.847 1.00 93.00 239 TYR A CA 1
ATOM 1906 C C . TYR A 1 239 ? 7.673 0.670 -22.133 1.00 93.00 239 TYR A C 1
ATOM 1908 O O . TYR A 1 239 ? 8.402 0.450 -23.089 1.00 93.00 239 TYR A O 1
ATOM 1916 N N . ASN A 1 240 ? 6.348 0.518 -22.209 1.00 89.00 240 ASN A N 1
ATOM 1917 C CA . ASN A 1 240 ? 5.674 -0.027 -23.391 1.00 89.00 240 ASN A CA 1
ATOM 1918 C C . ASN A 1 240 ? 5.898 0.819 -24.655 1.00 89.00 240 ASN A C 1
ATOM 1920 O O . ASN A 1 240 ? 5.971 0.272 -25.748 1.00 89.00 240 ASN A O 1
ATOM 1924 N N . GLN A 1 241 ? 5.993 2.146 -24.524 1.00 89.56 241 GLN A N 1
ATOM 1925 C CA . GLN A 1 241 ? 6.284 3.047 -25.649 1.00 89.56 241 GLN A CA 1
ATOM 1926 C C . GLN A 1 241 ? 7.720 2.915 -26.167 1.00 89.56 241 GLN A C 1
ATOM 1928 O O . GLN A 1 241 ? 7.998 3.309 -27.295 1.00 89.56 241 GLN A O 1
ATOM 1933 N N . ASN A 1 242 ? 8.624 2.386 -25.343 1.00 88.81 242 ASN A N 1
ATOM 1934 C CA . ASN A 1 242 ? 10.040 2.219 -25.646 1.00 88.81 242 ASN A CA 1
ATOM 1935 C C . ASN A 1 242 ? 10.450 0.737 -25.566 1.00 88.81 242 ASN A C 1
ATOM 1937 O O . ASN A 1 242 ? 11.595 0.439 -25.259 1.00 88.81 242 ASN A O 1
ATOM 1941 N N . TYR A 1 243 ? 9.528 -0.202 -25.798 1.00 82.31 243 TYR A N 1
ATOM 1942 C CA . TYR A 1 243 ? 9.802 -1.640 -25.787 1.00 82.31 243 TYR A CA 1
ATOM 1943 C C . TYR A 1 243 ? 9.116 -2.323 -26.979 1.00 82.31 243 TYR A C 1
ATOM 1945 O O . TYR A 1 243 ? 7.935 -2.089 -27.224 1.00 82.31 243 TYR A O 1
ATOM 1953 N N . GLY A 1 244 ? 9.838 -3.181 -27.715 1.00 70.56 244 GLY A N 1
ATOM 1954 C CA . GLY A 1 244 ? 9.318 -3.944 -28.864 1.00 70.56 244 GLY A CA 1
ATOM 1955 C C . GLY A 1 244 ? 9.955 -3.614 -30.224 1.00 70.56 244 GLY A C 1
ATOM 1956 O O . GLY A 1 244 ? 10.955 -2.906 -30.314 1.00 70.56 244 GLY A O 1
ATOM 1957 N N . SER A 1 245 ? 9.386 -4.159 -31.305 1.00 56.28 245 SER A N 1
ATOM 1958 C CA . SER A 1 245 ? 9.845 -3.944 -32.686 1.00 56.28 245 SER A CA 1
ATOM 1959 C C . SER A 1 245 ? 9.625 -2.486 -33.109 1.00 56.28 245 SER A C 1
ATOM 1961 O O . SER A 1 245 ? 8.482 -2.049 -33.225 1.00 56.28 245 SER A O 1
ATOM 1963 N N . GLY A 1 246 ? 10.713 -1.737 -33.310 1.00 65.00 246 GLY A N 1
ATOM 1964 C CA . GLY A 1 246 ? 10.693 -0.278 -33.508 1.00 65.00 246 GLY A CA 1
ATOM 1965 C C . GLY A 1 246 ? 11.031 0.533 -32.248 1.00 65.00 246 GLY A C 1
ATOM 1966 O O . GLY A 1 246 ? 10.938 1.759 -32.264 1.00 65.00 246 GLY A O 1
ATOM 1967 N N . SER A 1 247 ? 11.417 -0.143 -31.161 1.00 70.88 247 SER A N 1
ATOM 1968 C CA . SER A 1 247 ? 11.917 0.483 -29.940 1.00 70.88 247 SER A CA 1
ATOM 1969 C C . SER A 1 247 ? 13.231 1.231 -30.167 1.00 70.88 247 SER A C 1
ATOM 1971 O O . SER A 1 247 ? 14.114 0.773 -30.890 1.00 70.88 247 SER A O 1
ATOM 1973 N N . TRP A 1 248 ? 13.376 2.357 -29.471 1.00 80.25 248 TRP A N 1
ATOM 1974 C CA . TRP A 1 248 ? 14.636 3.092 -29.356 1.00 80.25 248 TRP A CA 1
ATOM 1975 C C . TRP A 1 248 ? 15.527 2.577 -28.226 1.00 80.25 248 TRP A C 1
ATOM 1977 O O . TRP A 1 248 ? 16.652 3.054 -28.101 1.00 80.25 248 TRP A O 1
ATOM 1987 N N . TRP A 1 249 ? 15.017 1.676 -27.379 1.00 90.62 249 TRP A N 1
ATOM 1988 C CA . TRP A 1 249 ? 15.779 1.103 -26.282 1.00 90.62 249 TRP A CA 1
ATOM 1989 C C . TRP A 1 249 ? 16.417 -0.228 -26.635 1.00 90.62 249 TRP A C 1
ATOM 1991 O O . TRP A 1 249 ? 15.759 -1.131 -27.156 1.00 90.62 249 TRP A O 1
ATOM 2001 N N . SER A 1 250 ? 17.686 -0.361 -26.253 1.00 90.56 250 SER A N 1
ATOM 2002 C CA . SER A 1 250 ? 18.357 -1.653 -26.194 1.00 90.56 250 SER A CA 1
ATOM 2003 C C . SER A 1 250 ? 17.734 -2.553 -25.118 1.00 90.56 250 SER A C 1
ATOM 2005 O O . SER A 1 250 ? 16.948 -2.119 -24.263 1.00 90.56 250 SER A O 1
ATOM 2007 N N . GLU A 1 251 ? 18.106 -3.830 -25.141 1.00 88.44 251 GLU A N 1
ATOM 2008 C CA . GLU A 1 251 ? 17.717 -4.787 -24.105 1.00 88.44 251 GLU A CA 1
ATOM 2009 C C . GLU A 1 251 ? 18.185 -4.335 -22.712 1.00 88.44 251 GLU A C 1
ATOM 2011 O O . GLU A 1 251 ? 17.412 -4.389 -21.756 1.00 88.44 251 GLU A O 1
ATOM 2016 N N . ASP A 1 252 ? 19.402 -3.797 -22.608 1.00 92.12 252 ASP A N 1
ATOM 2017 C CA . ASP A 1 252 ? 19.961 -3.294 -21.351 1.00 92.12 252 ASP A CA 1
ATOM 2018 C C . ASP A 1 252 ? 19.199 -2.078 -20.816 1.00 92.12 252 ASP A C 1
ATOM 2020 O O . ASP A 1 252 ? 18.865 -2.025 -19.631 1.00 92.12 252 ASP A O 1
ATOM 2024 N N . GLN A 1 253 ? 18.850 -1.130 -21.690 1.00 93.88 253 GLN A N 1
ATOM 2025 C CA . GLN A 1 253 ? 18.055 0.049 -21.333 1.00 93.88 253 GLN A CA 1
ATOM 2026 C C . GLN A 1 253 ? 16.661 -0.350 -20.835 1.00 93.88 253 GLN A C 1
ATOM 2028 O O . GLN A 1 253 ? 16.200 0.121 -19.790 1.00 93.88 253 GLN A O 1
ATOM 2033 N N . SER A 1 254 ? 16.017 -1.280 -21.544 1.00 92.12 254 SER A N 1
ATOM 2034 C CA . SER A 1 254 ? 14.711 -1.823 -21.167 1.00 92.12 254 SER A CA 1
ATOM 2035 C C . SER A 1 254 ? 14.789 -2.575 -19.835 1.00 92.12 254 SER A C 1
ATOM 2037 O O . SER A 1 254 ? 13.997 -2.322 -18.924 1.00 92.12 254 SER A O 1
ATOM 2039 N N . SER A 1 255 ? 15.776 -3.457 -19.680 1.00 90.94 255 SER A N 1
ATOM 2040 C CA . SER A 1 255 ? 16.030 -4.211 -18.450 1.00 90.94 255 SER A CA 1
ATOM 2041 C C . SER A 1 255 ? 16.275 -3.280 -17.261 1.00 90.94 255 SER A C 1
ATOM 2043 O O . SER A 1 255 ? 15.680 -3.465 -16.197 1.00 90.94 255 SER A O 1
ATOM 2045 N N . LEU A 1 256 ? 17.091 -2.236 -17.432 1.00 94.06 256 LEU A N 1
ATOM 2046 C CA . LEU A 1 256 ? 17.357 -1.245 -16.392 1.00 94.06 256 LEU A CA 1
ATOM 2047 C C . LEU A 1 256 ? 16.076 -0.527 -15.961 1.00 94.06 256 LEU A C 1
ATOM 2049 O O . LEU A 1 256 ? 15.800 -0.440 -14.764 1.00 94.06 256 LEU A O 1
ATOM 2053 N N . PHE A 1 257 ? 15.280 -0.039 -16.917 1.00 95.25 257 PHE A N 1
ATOM 2054 C CA . PHE A 1 257 ? 14.035 0.665 -16.612 1.00 95.25 257 PHE A CA 1
ATOM 2055 C C . PHE A 1 257 ? 13.034 -0.254 -15.898 1.00 95.25 257 PHE A C 1
ATOM 2057 O O . PHE A 1 257 ? 12.415 0.134 -14.905 1.00 95.25 257 PHE A O 1
ATOM 2064 N N . TRP A 1 258 ? 12.906 -1.501 -16.354 1.00 93.50 258 TRP A N 1
ATOM 2065 C CA . TRP A 1 258 ? 12.047 -2.489 -15.709 1.00 93.50 258 TRP A CA 1
ATOM 2066 C C . TRP A 1 258 ? 12.458 -2.739 -14.257 1.00 93.50 258 TRP A C 1
ATOM 2068 O O . TRP A 1 258 ? 11.637 -2.632 -13.346 1.00 93.50 258 TRP A O 1
ATOM 2078 N N . ARG A 1 259 ? 13.739 -3.030 -14.022 1.00 91.81 259 ARG A N 1
ATOM 2079 C CA . ARG A 1 259 ? 14.236 -3.372 -12.688 1.00 91.81 259 ARG A CA 1
ATOM 2080 C C . ARG A 1 259 ? 14.240 -2.169 -11.758 1.00 91.81 259 ARG A C 1
ATOM 2082 O O . ARG A 1 259 ? 13.694 -2.262 -10.669 1.00 91.81 259 ARG A O 1
ATOM 2089 N N . GLN A 1 260 ? 14.810 -1.042 -12.174 1.00 94.69 260 GLN A N 1
ATOM 2090 C CA . GLN A 1 260 ? 15.118 0.068 -11.266 1.00 94.69 260 GLN A CA 1
ATOM 2091 C C . GLN A 1 260 ? 14.091 1.206 -11.266 1.00 94.69 260 GLN A C 1
ATOM 2093 O O . GLN A 1 260 ? 14.124 2.039 -10.363 1.00 94.69 260 GLN A O 1
ATOM 2098 N N . VAL A 1 261 ? 13.158 1.243 -12.225 1.00 96.75 261 VAL A N 1
ATOM 2099 C CA . VAL A 1 261 ? 12.059 2.226 -12.239 1.00 96.75 261 VAL A CA 1
ATOM 2100 C C . VAL A 1 261 ? 10.738 1.553 -11.886 1.00 96.75 261 VAL A C 1
ATOM 2102 O O . VAL A 1 261 ? 10.126 1.883 -10.869 1.00 96.75 261 VAL A O 1
ATOM 2105 N N . ILE A 1 262 ? 10.307 0.572 -12.684 1.00 96.06 262 ILE A N 1
ATOM 2106 C CA . ILE A 1 262 ? 9.048 -0.154 -12.446 1.00 96.06 262 ILE A CA 1
ATOM 2107 C C . ILE A 1 262 ? 9.141 -0.978 -11.162 1.00 96.06 262 ILE A C 1
ATOM 2109 O O . ILE A 1 262 ? 8.301 -0.815 -10.275 1.00 96.06 262 ILE A O 1
ATOM 2113 N N . GLY A 1 263 ? 10.178 -1.811 -11.039 1.00 94.06 263 GLY A N 1
ATOM 2114 C CA . GLY A 1 263 ? 10.413 -2.630 -9.854 1.00 94.06 263 GLY A CA 1
ATOM 2115 C C . GLY A 1 263 ? 10.510 -1.779 -8.592 1.00 94.06 263 GLY A C 1
ATOM 2116 O O . GLY A 1 263 ? 9.971 -2.146 -7.554 1.00 94.06 263 GLY A O 1
ATOM 2117 N N . TYR A 1 264 ? 11.124 -0.596 -8.680 1.00 95.38 264 TYR A N 1
ATOM 2118 C CA . TYR A 1 264 ? 11.251 0.298 -7.536 1.00 95.38 264 TYR A CA 1
ATOM 2119 C C . TYR A 1 264 ? 9.894 0.851 -7.081 1.00 95.38 264 TYR A C 1
ATOM 2121 O O . TYR A 1 264 ? 9.562 0.765 -5.902 1.00 95.38 264 TYR A O 1
ATOM 2129 N N . LEU A 1 265 ? 9.056 1.334 -8.006 1.00 96.81 265 LEU A N 1
ATOM 2130 C CA . LEU A 1 265 ? 7.694 1.786 -7.686 1.00 96.81 265 LEU A CA 1
ATOM 2131 C C . LEU A 1 265 ? 6.807 0.650 -7.171 1.00 96.81 265 LEU A C 1
ATOM 2133 O O . LEU A 1 265 ? 5.960 0.876 -6.309 1.00 96.81 265 LEU A O 1
ATOM 2137 N N . GLN A 1 266 ? 7.012 -0.573 -7.661 1.00 95.44 266 GLN A N 1
ATOM 2138 C CA . GLN A 1 266 ? 6.343 -1.764 -7.147 1.00 95.44 266 GLN A CA 1
ATOM 2139 C C . GLN A 1 266 ? 6.627 -1.969 -5.649 1.00 95.44 266 GLN A C 1
ATOM 2141 O O . GLN A 1 266 ? 5.700 -2.260 -4.898 1.00 95.44 266 GLN A O 1
ATOM 2146 N N . ARG A 1 267 ? 7.838 -1.701 -5.147 1.00 92.62 267 ARG A N 1
ATOM 2147 C CA . ARG A 1 267 ? 8.142 -1.785 -3.696 1.00 92.62 267 ARG A CA 1
ATOM 2148 C C . ARG A 1 267 ? 7.276 -0.871 -2.830 1.00 92.62 267 ARG A C 1
ATOM 2150 O O . ARG A 1 267 ? 7.177 -1.082 -1.620 1.00 92.62 267 ARG A O 1
ATOM 2157 N N . LEU A 1 268 ? 6.716 0.171 -3.438 1.00 94.69 268 LEU A N 1
ATOM 2158 C CA . LEU A 1 268 ? 5.990 1.243 -2.774 1.00 94.69 268 LEU A CA 1
ATOM 2159 C C . LEU A 1 268 ? 4.473 1.063 -2.851 1.00 94.69 268 LEU A C 1
ATOM 2161 O O . LEU A 1 268 ? 3.737 1.876 -2.298 1.00 94.69 268 LEU A O 1
ATOM 2165 N N . VAL A 1 269 ? 3.952 0.036 -3.519 1.00 96.19 269 VAL A N 1
ATOM 2166 C CA . VAL A 1 269 ? 2.497 -0.175 -3.549 1.00 96.19 269 VAL A CA 1
ATOM 2167 C C . VAL A 1 269 ? 1.992 -0.674 -2.184 1.00 96.19 269 VAL A C 1
ATOM 2169 O O . VAL A 1 269 ? 2.752 -1.288 -1.439 1.00 96.19 269 VAL A O 1
ATOM 2172 N N . PRO A 1 270 ? 0.727 -0.418 -1.806 1.00 96.88 270 PRO A N 1
ATOM 2173 C CA . PRO A 1 270 ? 0.149 -1.007 -0.599 1.00 96.88 270 PRO A CA 1
ATOM 2174 C C . PRO A 1 270 ? 0.150 -2.540 -0.666 1.00 96.88 270 PRO A C 1
ATOM 2176 O O . PRO A 1 270 ? 0.038 -3.114 -1.752 1.00 96.88 270 PRO A O 1
ATOM 2179 N N . ALA A 1 271 ? 0.198 -3.207 0.490 1.00 96.94 271 ALA A N 1
ATOM 2180 C CA . ALA A 1 271 ? 0.317 -4.665 0.587 1.00 96.94 271 ALA A CA 1
ATOM 2181 C C . ALA A 1 271 ? -0.697 -5.438 -0.277 1.00 96.94 271 ALA A C 1
ATOM 2183 O O . ALA A 1 271 ? -0.327 -6.398 -0.945 1.00 96.94 271 ALA A O 1
ATOM 2184 N N . CYS A 1 272 ? -1.954 -4.990 -0.343 1.00 97.19 272 CYS A N 1
ATOM 2185 C CA . CYS A 1 272 ? -2.987 -5.648 -1.148 1.00 97.19 272 CYS A CA 1
ATOM 2186 C C . CYS A 1 272 ? -2.711 -5.603 -2.664 1.00 97.19 272 CYS A C 1
ATOM 2188 O O . CYS A 1 272 ? -3.103 -6.515 -3.389 1.00 97.19 272 CYS A O 1
ATOM 2190 N N . TYR A 1 273 ? -2.014 -4.576 -3.158 1.00 97.00 273 TYR A N 1
ATOM 2191 C CA . TYR A 1 273 ? -1.573 -4.513 -4.551 1.00 97.00 273 TYR A CA 1
ATOM 2192 C C . TYR A 1 273 ? -0.341 -5.387 -4.782 1.00 97.00 273 TYR A C 1
ATOM 2194 O O . TYR A 1 273 ? -0.266 -6.043 -5.815 1.00 97.00 273 TYR A O 1
ATOM 2202 N N . ALA A 1 274 ? 0.594 -5.440 -3.829 1.00 95.69 274 ALA A N 1
ATOM 2203 C CA . ALA A 1 274 ? 1.737 -6.350 -3.895 1.00 95.69 274 ALA A CA 1
ATOM 2204 C C . ALA A 1 274 ? 1.278 -7.820 -3.928 1.00 95.69 274 ALA A C 1
ATOM 2206 O O . ALA A 1 274 ? 1.723 -8.579 -4.783 1.00 95.69 274 ALA A O 1
ATOM 2207 N N . GLN A 1 275 ? 0.305 -8.192 -3.091 1.00 95.81 275 GLN A N 1
ATOM 2208 C CA . GLN A 1 275 ? -0.367 -9.499 -3.121 1.00 95.81 275 GLN A CA 1
ATOM 2209 C C . GLN A 1 275 ? -1.007 -9.778 -4.492 1.00 95.81 275 GLN A C 1
ATOM 2211 O O . GLN A 1 275 ? -0.845 -10.861 -5.047 1.00 95.81 275 GLN A O 1
ATOM 2216 N N . ALA A 1 276 ? -1.666 -8.779 -5.093 1.00 95.50 276 ALA A N 1
ATOM 2217 C CA . ALA A 1 276 ? -2.259 -8.919 -6.425 1.00 95.50 276 ALA A CA 1
ATOM 2218 C C . ALA A 1 276 ? -1.204 -9.084 -7.532 1.00 95.50 276 ALA A C 1
ATOM 2220 O O . ALA A 1 276 ? -1.437 -9.806 -8.497 1.00 95.50 276 ALA A O 1
ATOM 2221 N N . PHE A 1 277 ? -0.042 -8.438 -7.400 1.00 93.94 277 PHE A N 1
ATOM 2222 C CA . PHE A 1 277 ? 1.099 -8.689 -8.278 1.00 93.94 277 PHE A CA 1
ATOM 2223 C C . PHE A 1 277 ? 1.610 -10.119 -8.129 1.00 93.94 277 PHE A C 1
ATOM 2225 O O . PHE A 1 277 ? 1.853 -10.752 -9.147 1.00 93.94 277 PHE A O 1
ATOM 2232 N N . CYS A 1 278 ? 1.722 -10.623 -6.898 1.00 92.31 278 CYS A N 1
ATOM 2233 C CA . CYS A 1 278 ? 2.214 -11.971 -6.609 1.00 92.31 278 CYS A CA 1
ATOM 2234 C C . CYS A 1 278 ? 1.302 -13.063 -7.164 1.00 92.31 278 CYS A C 1
ATOM 2236 O O . CYS A 1 278 ? 1.770 -13.972 -7.830 1.00 92.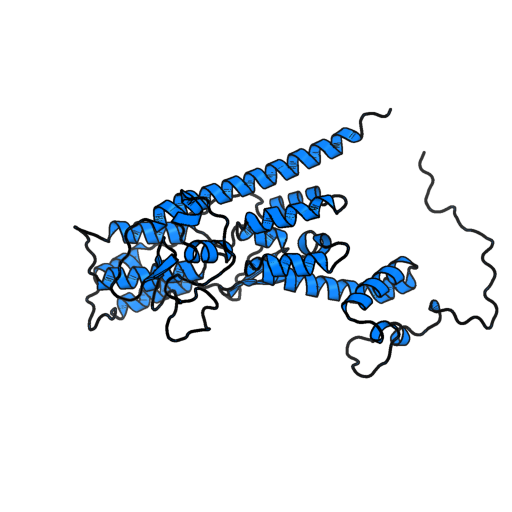31 278 CYS A O 1
ATOM 2238 N N . GLN A 1 279 ? -0.009 -12.914 -6.979 1.00 92.31 279 GLN A N 1
ATOM 2239 C CA . GLN A 1 279 ? -1.016 -13.806 -7.557 1.00 92.31 279 GLN A CA 1
ATOM 2240 C C . GLN A 1 279 ? -1.114 -13.699 -9.091 1.00 92.31 279 GLN A C 1
ATOM 2242 O O . GLN A 1 279 ? -1.745 -14.536 -9.737 1.00 92.31 279 GLN A O 1
ATOM 2247 N N . GLY A 1 280 ? -0.552 -12.641 -9.676 1.00 91.50 280 GLY A N 1
ATOM 2248 C CA . GLY A 1 280 ? -0.776 -12.250 -11.056 1.00 91.50 280 GLY A CA 1
ATOM 2249 C C . GLY A 1 280 ? -2.007 -11.356 -11.201 1.00 91.50 280 GLY A C 1
ATOM 2250 O O . GLY A 1 280 ? -3.144 -11.740 -10.920 1.00 91.50 280 GLY A O 1
ATOM 2251 N N . LEU A 1 281 ? -1.788 -10.150 -11.723 1.00 91.88 281 LEU A N 1
ATOM 2252 C CA . LEU A 1 281 ? -2.846 -9.175 -11.973 1.00 91.88 281 LEU A CA 1
ATOM 2253 C C . LEU A 1 281 ? -3.922 -9.707 -12.925 1.00 91.88 281 LEU A C 1
ATOM 2255 O O . LEU A 1 281 ? -5.082 -9.341 -12.768 1.00 91.88 281 LEU A O 1
ATOM 2259 N N . TYR A 1 282 ? -3.566 -10.563 -13.889 1.00 88.88 282 TYR A N 1
ATOM 2260 C CA . TYR A 1 282 ? -4.543 -11.178 -14.797 1.00 88.88 282 TYR A CA 1
ATOM 2261 C C . TYR A 1 282 ? -5.592 -11.998 -14.030 1.00 88.88 282 TYR A C 1
ATOM 2263 O O . TYR A 1 282 ? -6.792 -11.809 -14.223 1.00 88.88 282 TYR A O 1
ATOM 2271 N N . ASN A 1 283 ? -5.141 -12.827 -13.087 1.00 91.12 283 ASN A N 1
ATOM 2272 C CA . ASN A 1 283 ? -5.996 -13.671 -12.253 1.00 91.12 283 ASN A CA 1
ATOM 2273 C C . ASN A 1 283 ? -6.953 -12.830 -11.393 1.00 91.12 283 ASN A C 1
ATOM 2275 O O . ASN A 1 283 ? -8.130 -13.154 -11.241 1.00 91.12 283 ASN A O 1
ATOM 2279 N N . VAL A 1 284 ? -6.460 -11.716 -10.849 1.00 93.19 284 VAL A N 1
ATOM 2280 C CA . VAL A 1 284 ? -7.265 -10.823 -10.003 1.00 93.19 284 VAL A CA 1
ATOM 2281 C C . VAL A 1 284 ? -8.247 -9.987 -10.830 1.00 93.19 284 VAL A C 1
ATOM 2283 O O . VAL A 1 284 ? -9.382 -9.770 -10.413 1.00 93.19 284 VAL A O 1
ATOM 2286 N N . VAL A 1 285 ? -7.826 -9.488 -11.995 1.00 91.88 285 VAL A N 1
ATOM 2287 C CA . VAL A 1 285 ? -8.592 -8.508 -12.780 1.00 91.88 285 VAL A CA 1
ATOM 2288 C C . VAL A 1 285 ? -9.520 -9.164 -13.796 1.00 91.88 285 VAL A C 1
ATOM 2290 O O . VAL A 1 285 ? -10.696 -8.808 -13.855 1.00 91.88 285 VAL A O 1
ATOM 2293 N N . GLU A 1 286 ? -9.003 -10.084 -14.610 1.00 89.50 286 GLU A N 1
ATOM 2294 C CA . GLU A 1 286 ? -9.757 -10.696 -15.708 1.00 89.50 286 GLU A CA 1
ATOM 2295 C C . GLU A 1 286 ? -10.521 -11.929 -15.220 1.00 89.50 286 GLU A C 1
ATOM 2297 O O . GLU A 1 286 ? -11.728 -12.028 -15.435 1.00 89.50 286 GLU A O 1
ATOM 2302 N N . GLU A 1 287 ? -9.854 -12.825 -14.484 1.00 90.44 287 GLU A N 1
ATOM 2303 C CA . GLU A 1 287 ? -10.501 -14.030 -13.940 1.00 90.44 287 GLU A CA 1
ATOM 2304 C C . GLU A 1 287 ? -11.298 -13.762 -12.656 1.00 90.44 287 GLU A C 1
ATOM 2306 O O . GLU A 1 287 ? -12.057 -14.621 -12.209 1.00 90.44 287 GLU A O 1
ATOM 2311 N N . LYS A 1 288 ? -11.148 -12.569 -12.061 1.00 92.62 288 LYS A N 1
ATOM 2312 C CA . LYS A 1 288 ? -11.839 -12.141 -10.830 1.00 92.62 288 LYS A CA 1
ATOM 2313 C C . LYS A 1 288 ? -11.652 -13.118 -9.663 1.00 92.62 288 LYS A C 1
ATOM 2315 O O . LYS A 1 288 ? -12.539 -13.254 -8.815 1.00 92.62 288 LYS A O 1
ATOM 2320 N N . LYS A 1 289 ? -10.506 -13.802 -9.605 1.00 93.75 289 LYS A N 1
ATOM 2321 C CA . LYS A 1 289 ? -10.174 -14.681 -8.483 1.00 93.75 289 LYS A CA 1
ATOM 2322 C C . LYS A 1 289 ? -10.069 -13.851 -7.194 1.00 93.75 289 LYS A C 1
ATOM 2324 O O . LYS A 1 289 ? -9.530 -12.741 -7.237 1.00 93.75 289 LYS A O 1
ATOM 2329 N N . PRO A 1 290 ? -10.545 -14.369 -6.045 1.00 93.44 290 PRO A N 1
ATOM 2330 C CA . PRO A 1 290 ? -10.339 -13.720 -4.754 1.00 93.44 290 PRO A CA 1
ATOM 2331 C C . PRO A 1 290 ? -8.855 -13.447 -4.499 1.00 93.44 290 PRO A C 1
ATOM 2333 O O . PRO A 1 290 ? -8.002 -14.252 -4.886 1.00 93.44 290 PRO A O 1
ATOM 2336 N N . LEU A 1 291 ? -8.552 -12.327 -3.840 1.00 94.69 291 LEU A N 1
ATOM 2337 C CA . LEU A 1 291 ? -7.174 -11.949 -3.551 1.00 94.69 291 LEU A CA 1
ATOM 2338 C C . LEU A 1 291 ? -6.560 -12.907 -2.523 1.00 94.69 291 LEU A C 1
ATOM 2340 O O . LEU A 1 291 ? -7.023 -13.001 -1.381 1.00 94.69 291 LEU A O 1
ATOM 2344 N N . VAL A 1 292 ? -5.481 -13.576 -2.911 1.00 94.38 292 VAL A N 1
ATOM 2345 C CA . VAL A 1 292 ? -4.679 -14.422 -2.027 1.00 94.38 292 VAL A CA 1
ATOM 2346 C C . VAL A 1 292 ? -3.747 -13.535 -1.200 1.00 94.38 292 VAL A C 1
ATOM 2348 O O . VAL A 1 292 ? -3.063 -12.662 -1.728 1.00 94.38 292 VAL A O 1
ATOM 2351 N N . ARG A 1 293 ? -3.720 -13.741 0.121 1.00 94.12 293 ARG A N 1
ATOM 2352 C CA . ARG A 1 293 ? -2.927 -12.943 1.074 1.00 94.12 293 ARG A CA 1
ATOM 2353 C C . ARG A 1 293 ? -1.507 -13.487 1.244 1.00 94.12 293 ARG A C 1
ATOM 2355 O O . ARG A 1 293 ? -1.086 -13.762 2.361 1.00 94.12 293 ARG A O 1
ATOM 2362 N N . ASP A 1 294 ? -0.796 -13.647 0.132 1.00 92.19 294 ASP A N 1
ATOM 2363 C CA . ASP A 1 294 ? 0.583 -14.148 0.083 1.00 92.19 294 ASP A CA 1
ATOM 2364 C C . ASP A 1 294 ? 1.470 -13.208 -0.756 1.00 92.19 294 ASP A C 1
ATOM 2366 O O . ASP A 1 294 ? 0.985 -12.453 -1.599 1.00 92.19 294 ASP A O 1
ATOM 2370 N N . PHE A 1 295 ? 2.774 -13.242 -0.498 1.00 91.94 295 PHE A N 1
ATOM 2371 C CA . PHE A 1 295 ? 3.806 -12.463 -1.181 1.00 91.94 295 PHE A CA 1
ATOM 2372 C C . PHE A 1 295 ? 4.763 -13.334 -2.004 1.00 91.94 295 PHE A C 1
ATOM 2374 O O . PHE A 1 295 ? 5.775 -12.831 -2.497 1.00 91.94 295 PHE A O 1
ATOM 2381 N N . LYS A 1 296 ? 4.483 -14.634 -2.129 1.00 89.50 296 LYS A N 1
ATOM 2382 C CA . LYS A 1 296 ? 5.249 -15.551 -2.977 1.00 89.50 296 LYS A CA 1
ATOM 2383 C C . LYS A 1 296 ? 4.946 -15.322 -4.452 1.00 89.50 296 LYS A C 1
ATOM 2385 O O . LYS A 1 296 ? 3.788 -15.232 -4.846 1.00 89.50 296 LYS A O 1
ATOM 2390 N N . LEU A 1 297 ? 6.006 -15.261 -5.242 1.00 85.12 297 LEU A N 1
ATOM 2391 C CA . LEU A 1 297 ? 5.974 -15.243 -6.697 1.00 85.12 297 LEU A CA 1
ATOM 2392 C C . LEU A 1 297 ? 6.061 -16.678 -7.228 1.00 85.12 297 LEU A C 1
ATOM 2394 O O . LEU A 1 297 ? 6.618 -17.559 -6.569 1.00 85.12 297 LEU A O 1
ATOM 2398 N N . ASP A 1 298 ? 5.578 -16.902 -8.448 1.00 80.25 298 ASP A N 1
ATOM 2399 C CA . ASP A 1 298 ? 5.520 -18.241 -9.062 1.00 80.25 298 ASP A CA 1
ATOM 2400 C C . ASP A 1 298 ? 6.900 -18.890 -9.244 1.00 80.25 298 ASP A C 1
ATOM 2402 O O . ASP A 1 298 ? 7.042 -20.109 -9.245 1.00 80.25 298 ASP A O 1
ATOM 2406 N N . ASN A 1 299 ? 7.944 -18.071 -9.361 1.00 75.44 299 ASN A N 1
ATOM 2407 C CA . ASN A 1 299 ? 9.330 -18.520 -9.480 1.00 75.44 299 ASN A CA 1
ATOM 2408 C C . ASN A 1 299 ? 9.999 -18.811 -8.119 1.00 75.44 299 ASN A C 1
ATOM 2410 O O . ASN A 1 299 ? 11.216 -18.980 -8.063 1.00 75.44 299 ASN A O 1
ATOM 2414 N N . GLY A 1 300 ? 9.238 -18.802 -7.020 1.00 78.75 300 GLY A N 1
ATOM 2415 C CA . GLY A 1 300 ? 9.729 -19.024 -5.659 1.00 78.75 300 GLY A CA 1
ATOM 2416 C C . GLY A 1 300 ? 10.353 -17.798 -4.983 1.00 78.75 300 GLY A C 1
ATOM 2417 O O . GLY A 1 300 ? 10.627 -17.854 -3.785 1.00 78.75 300 GLY A O 1
ATOM 2418 N N . ALA A 1 301 ? 10.549 -16.685 -5.702 1.00 79.25 301 ALA A N 1
ATOM 2419 C CA . ALA A 1 301 ? 10.971 -15.426 -5.090 1.00 79.25 301 ALA A CA 1
ATOM 2420 C C . ALA A 1 301 ? 9.851 -14.841 -4.215 1.00 79.25 301 ALA A C 1
ATOM 2422 O O . ALA A 1 301 ? 8.681 -15.210 -4.333 1.00 79.25 301 ALA A O 1
ATOM 2423 N N . VAL A 1 302 ? 10.195 -13.903 -3.335 1.00 83.06 302 VAL A N 1
ATOM 2424 C CA . VAL A 1 302 ? 9.221 -13.273 -2.437 1.00 83.06 302 VAL A CA 1
ATOM 2425 C C . VAL A 1 302 ? 9.252 -11.760 -2.616 1.00 83.06 302 VAL A C 1
ATOM 2427 O O . VAL A 1 302 ? 10.315 -11.155 -2.706 1.00 83.06 302 VAL A O 1
ATOM 2430 N N . TYR A 1 303 ? 8.075 -11.142 -2.675 1.00 87.19 303 TYR A N 1
ATOM 2431 C CA . TYR A 1 303 ? 7.921 -9.691 -2.799 1.00 87.19 303 TYR A CA 1
ATOM 2432 C C . TYR A 1 303 ? 8.303 -8.960 -1.507 1.00 87.19 303 TYR A C 1
ATOM 2434 O O . TYR A 1 303 ? 8.908 -7.891 -1.548 1.00 87.19 303 TYR A O 1
ATOM 2442 N N . TYR A 1 304 ? 7.945 -9.546 -0.359 1.00 85.44 304 TYR A N 1
ATOM 2443 C CA . TYR A 1 304 ? 8.245 -9.037 0.976 1.00 85.44 304 TYR A CA 1
ATOM 2444 C C . TYR A 1 304 ? 8.670 -10.156 1.936 1.00 85.44 304 TYR A C 1
ATOM 2446 O O . TYR A 1 304 ? 8.184 -11.278 1.820 1.00 85.44 304 TYR A O 1
ATOM 2454 N N . PRO A 1 305 ? 9.498 -9.853 2.947 1.00 74.38 305 PRO A N 1
ATOM 2455 C CA . PRO A 1 305 ? 10.041 -8.532 3.256 1.00 74.38 305 PRO A CA 1
ATOM 2456 C C . PRO A 1 305 ? 11.226 -8.169 2.344 1.00 74.38 305 PRO A C 1
ATOM 2458 O O . PRO A 1 305 ? 11.929 -9.051 1.858 1.00 74.38 305 PRO A O 1
ATOM 2461 N N . LEU A 1 306 ? 11.399 -6.870 2.063 1.00 71.31 306 LEU A N 1
ATOM 2462 C CA . LEU A 1 306 ? 12.331 -6.360 1.035 1.00 71.31 306 LEU A CA 1
ATOM 2463 C C . LEU A 1 306 ? 13.811 -6.664 1.321 1.00 71.31 306 LEU A C 1
ATOM 2465 O O . LEU A 1 306 ? 14.646 -6.493 0.442 1.00 71.31 306 LEU A O 1
ATOM 2469 N N . ASP A 1 307 ? 14.134 -7.039 2.552 1.00 60.66 307 ASP A N 1
ATOM 2470 C CA . ASP A 1 307 ? 15.471 -7.222 3.113 1.00 60.66 307 ASP A CA 1
ATOM 2471 C C . ASP A 1 307 ? 15.810 -8.689 3.416 1.00 60.66 307 ASP A C 1
ATOM 2473 O O . ASP A 1 307 ? 16.947 -8.986 3.766 1.00 60.66 307 ASP A O 1
ATOM 2477 N N . ARG A 1 308 ? 14.855 -9.618 3.272 1.00 55.62 308 ARG A N 1
ATOM 2478 C CA . ARG A 1 308 ? 15.057 -11.023 3.666 1.00 55.62 308 ARG A CA 1
ATOM 2479 C C . ARG A 1 308 ? 15.999 -11.789 2.743 1.00 55.62 308 ARG A C 1
ATOM 2481 O O . ARG A 1 308 ? 16.616 -12.754 3.183 1.00 55.62 308 ARG A O 1
ATOM 2488 N N . ASP A 1 309 ? 16.085 -11.379 1.482 1.00 55.94 309 ASP A N 1
ATOM 2489 C CA . ASP A 1 309 ? 16.977 -11.972 0.493 1.00 55.94 309 ASP A CA 1
ATOM 2490 C C . ASP A 1 309 ? 17.826 -10.881 -0.167 1.00 55.94 309 ASP A C 1
ATOM 2492 O O . ASP A 1 309 ? 17.425 -10.234 -1.134 1.00 55.94 309 ASP A O 1
ATOM 2496 N N . HIS A 1 310 ? 19.032 -10.675 0.362 1.00 57.94 310 HIS A N 1
ATOM 2497 C CA . HIS A 1 310 ? 19.997 -9.728 -0.200 1.00 57.94 310 HIS A CA 1
ATOM 2498 C C . HIS A 1 310 ? 20.502 -10.125 -1.599 1.00 57.94 310 HIS A C 1
ATOM 2500 O O . HIS A 1 310 ? 21.169 -9.314 -2.241 1.00 57.94 310 HIS A O 1
ATOM 2506 N N . THR A 1 311 ? 20.205 -11.344 -2.068 1.00 56.56 311 THR A N 1
ATOM 2507 C CA . THR A 1 311 ? 20.641 -11.861 -3.373 1.00 56.56 311 THR A CA 1
ATOM 2508 C C . THR A 1 311 ? 19.632 -11.608 -4.495 1.00 56.56 311 THR A C 1
ATOM 2510 O O . THR A 1 311 ? 19.974 -11.757 -5.669 1.00 56.56 311 THR A O 1
ATOM 2513 N N . SER A 1 312 ? 18.396 -11.208 -4.168 1.00 66.12 312 SER A N 1
ATOM 2514 C CA . SER A 1 312 ? 17.368 -10.888 -5.159 1.00 66.12 312 SER A CA 1
ATOM 2515 C C . SER A 1 312 ? 16.420 -9.806 -4.642 1.00 66.12 312 SER A C 1
ATOM 2517 O O . SER A 1 312 ? 15.451 -10.072 -3.935 1.00 66.12 312 SER A O 1
ATOM 2519 N N . LEU A 1 313 ? 16.695 -8.560 -5.020 1.00 80.50 313 LEU A N 1
ATOM 2520 C CA . LEU A 1 313 ? 16.015 -7.377 -4.509 1.00 80.50 313 LEU A CA 1
ATOM 2521 C C . LEU A 1 313 ? 15.072 -6.776 -5.559 1.00 80.50 313 LEU A C 1
ATOM 2523 O O . LEU A 1 313 ? 15.498 -6.265 -6.602 1.00 80.50 313 LEU A O 1
ATOM 2527 N N . LEU A 1 314 ? 13.770 -6.774 -5.255 1.00 87.00 314 LEU A N 1
ATOM 2528 C CA . LEU A 1 314 ? 12.762 -6.059 -6.041 1.00 87.00 314 LEU A CA 1
ATOM 2529 C C . LEU A 1 314 ? 13.161 -4.584 -6.167 1.00 87.00 314 LEU A C 1
ATOM 2531 O O . LEU A 1 314 ? 13.488 -3.929 -5.176 1.00 87.00 314 LEU A O 1
ATOM 2535 N N . GLY A 1 315 ? 13.127 -4.046 -7.383 1.00 87.62 315 GLY A N 1
ATOM 2536 C CA . GLY A 1 315 ? 13.522 -2.661 -7.636 1.00 87.62 315 GLY A CA 1
ATOM 2537 C C . GLY A 1 315 ? 15.019 -2.433 -7.826 1.00 87.62 315 GLY A C 1
ATOM 2538 O O . GLY A 1 315 ? 15.435 -1.285 -7.961 1.00 87.62 315 GLY A O 1
ATOM 2539 N N . LYS A 1 316 ? 15.821 -3.502 -7.813 1.00 86.88 316 LYS A N 1
ATOM 2540 C CA . LYS A 1 316 ? 17.258 -3.490 -8.113 1.00 86.88 316 LYS A CA 1
ATOM 2541 C C . LYS A 1 316 ? 17.602 -4.597 -9.113 1.00 86.88 316 LYS A C 1
ATOM 2543 O O . LYS A 1 316 ? 18.116 -4.320 -10.197 1.00 86.88 316 LYS A O 1
ATOM 2548 N N . ASP A 1 317 ? 17.217 -5.826 -8.783 1.00 84.88 317 ASP A N 1
ATOM 2549 C CA . ASP A 1 317 ? 17.571 -7.036 -9.533 1.00 84.88 317 ASP A CA 1
ATOM 2550 C C . ASP A 1 317 ? 16.411 -7.542 -10.400 1.00 84.88 317 ASP A C 1
ATOM 2552 O O . ASP A 1 317 ? 16.633 -8.158 -11.440 1.00 84.88 317 ASP A O 1
ATOM 2556 N N . PHE A 1 318 ? 15.165 -7.250 -10.015 1.00 86.00 318 PHE A N 1
ATOM 2557 C CA . PHE A 1 318 ? 13.978 -7.634 -10.781 1.00 86.00 318 PHE A CA 1
ATOM 2558 C C . PHE A 1 318 ? 12.809 -6.653 -10.610 1.00 86.00 318 PHE A C 1
ATOM 2560 O O . PHE A 1 318 ? 12.784 -5.822 -9.698 1.00 86.00 318 PHE A O 1
ATOM 2567 N N . GLY A 1 319 ? 11.825 -6.783 -11.502 1.00 88.31 319 GLY A N 1
ATOM 2568 C CA . GLY A 1 319 ? 10.471 -6.235 -11.378 1.00 88.31 319 GLY A CA 1
ATOM 2569 C C . GLY A 1 319 ? 9.437 -7.348 -11.590 1.00 88.31 319 GLY A C 1
ATOM 2570 O O . GLY A 1 319 ? 9.738 -8.362 -12.228 1.00 88.31 319 GLY A O 1
ATOM 2571 N N . VAL A 1 320 ? 8.229 -7.188 -11.049 1.00 88.19 320 VAL A N 1
ATOM 2572 C CA . VAL A 1 320 ? 7.177 -8.220 -11.093 1.00 88.19 320 VAL A CA 1
ATOM 2573 C C . VAL A 1 320 ? 6.295 -8.070 -12.330 1.00 88.19 320 VAL A C 1
ATOM 2575 O O . VAL A 1 320 ? 5.842 -6.972 -12.664 1.00 88.19 320 VAL A O 1
ATOM 2578 N N . TYR A 1 321 ? 6.036 -9.191 -13.001 1.00 82.00 321 TYR A N 1
ATOM 2579 C CA . TYR A 1 321 ? 5.224 -9.272 -14.210 1.00 82.00 321 TYR A CA 1
ATOM 2580 C C . TYR A 1 321 ? 3.735 -9.542 -13.918 1.00 82.00 321 TYR A C 1
ATOM 2582 O O . TYR A 1 321 ? 3.357 -9.907 -12.807 1.00 82.00 321 TYR A O 1
ATOM 2590 N N . SER A 1 322 ? 2.859 -9.381 -14.919 1.00 72.81 322 SER A N 1
ATOM 2591 C CA . SER A 1 322 ? 1.396 -9.449 -14.742 1.00 72.81 322 SER A CA 1
ATOM 2592 C C . SER A 1 322 ? 0.859 -10.832 -14.382 1.00 72.81 322 SER A C 1
ATOM 2594 O O . SER A 1 322 ? -0.299 -10.930 -13.987 1.00 72.81 322 SER A O 1
ATOM 2596 N N . PHE A 1 323 ? 1.666 -11.880 -14.528 1.00 71.38 323 PHE A N 1
ATOM 2597 C CA . PHE A 1 323 ? 1.284 -13.263 -14.240 1.00 71.38 323 PHE A CA 1
ATOM 2598 C C . PHE A 1 323 ? 1.829 -13.787 -12.910 1.00 71.38 323 PHE A C 1
ATOM 2600 O O . PHE A 1 323 ? 1.716 -14.972 -12.678 1.00 71.38 323 PHE A O 1
ATOM 2607 N N . GLY A 1 324 ? 2.408 -12.949 -12.042 1.00 62.22 324 GLY A N 1
ATOM 2608 C CA . GLY A 1 324 ? 2.934 -13.431 -10.753 1.00 62.22 324 GLY A CA 1
ATOM 2609 C C . GLY A 1 324 ? 4.392 -13.880 -10.793 1.00 62.22 324 GLY A C 1
ATOM 2610 O O . GLY A 1 324 ? 4.982 -14.181 -9.760 1.00 62.22 324 GLY A O 1
ATOM 2611 N N . CYS A 1 325 ? 5.030 -13.842 -11.965 1.00 62.91 325 CYS A N 1
ATOM 2612 C CA . CYS A 1 325 ? 6.450 -14.151 -12.101 1.00 62.91 325 CYS A CA 1
ATO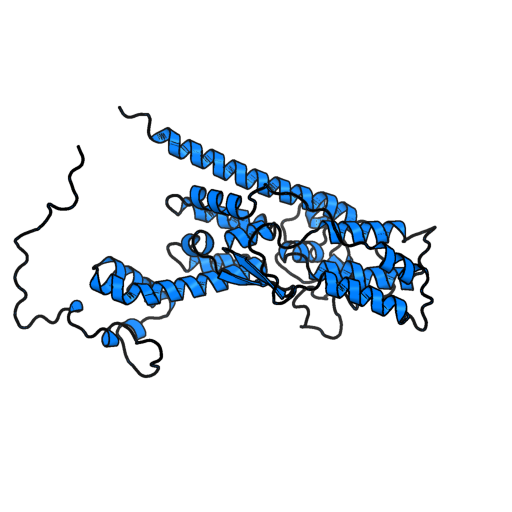M 2613 C C . CYS A 1 325 ? 7.322 -12.912 -11.839 1.00 62.91 325 CYS A C 1
ATOM 2615 O O . CYS A 1 325 ? 7.137 -11.860 -12.464 1.00 62.91 325 CYS A O 1
ATOM 2617 N N . GLY A 1 326 ? 8.332 -13.044 -10.974 1.00 55.59 326 GLY A N 1
ATOM 2618 C CA . GLY A 1 326 ? 9.458 -12.110 -10.940 1.00 55.59 326 GLY A CA 1
ATOM 2619 C C . GLY A 1 326 ? 10.370 -12.366 -12.139 1.00 55.59 326 GLY A C 1
ATOM 2620 O O . GLY A 1 326 ? 10.839 -13.487 -12.318 1.00 55.59 326 GLY A O 1
ATOM 2621 N N . ARG A 1 327 ? 10.623 -11.356 -12.974 1.00 57.78 327 ARG A N 1
ATOM 2622 C CA . ARG A 1 327 ? 11.528 -11.516 -14.121 1.00 57.78 327 ARG A CA 1
ATOM 2623 C C . ARG A 1 327 ? 12.902 -10.933 -13.813 1.00 57.78 327 ARG A C 1
ATOM 2625 O O . ARG A 1 327 ? 13.012 -9.742 -13.516 1.00 57.78 327 ARG A O 1
ATOM 2632 N N . ARG A 1 328 ? 13.919 -11.801 -13.852 1.00 54.69 328 ARG A N 1
ATOM 2633 C CA . ARG A 1 328 ? 15.344 -11.452 -13.725 1.00 54.69 328 ARG A CA 1
ATOM 2634 C C . ARG A 1 328 ? 15.880 -10.959 -15.078 1.00 54.69 328 ARG A C 1
ATOM 2636 O O . ARG A 1 328 ? 15.117 -10.836 -16.034 1.00 54.69 328 ARG A O 1
ATOM 2643 N N . GLU A 1 329 ? 17.164 -10.606 -15.126 1.00 46.28 329 GLU A N 1
ATOM 2644 C CA . GLU A 1 329 ? 17.849 -10.080 -16.315 1.00 46.28 329 GLU A CA 1
ATOM 2645 C C . GLU A 1 329 ? 17.424 -10.778 -17.625 1.00 46.28 329 GLU A C 1
ATOM 2647 O O . GLU A 1 329 ? 17.308 -11.999 -17.674 1.00 46.28 329 GLU A O 1
ATOM 2652 N N . ARG A 1 330 ? 17.221 -9.971 -18.681 1.00 48.69 330 ARG A N 1
ATOM 2653 C CA . ARG A 1 330 ? 16.953 -10.368 -20.083 1.00 48.69 330 ARG A CA 1
ATOM 2654 C C . ARG A 1 330 ? 15.561 -10.907 -20.424 1.00 48.69 330 ARG A C 1
ATOM 2656 O O . ARG A 1 330 ? 15.204 -10.991 -21.595 1.00 48.69 330 ARG A O 1
ATOM 2663 N N . GLU A 1 331 ? 14.690 -11.135 -19.444 1.00 46.84 331 GLU A N 1
ATOM 2664 C CA . GLU A 1 331 ? 13.294 -11.486 -19.724 1.00 46.84 331 GLU A CA 1
ATOM 2665 C C . GLU A 1 331 ? 12.384 -10.251 -19.655 1.00 46.84 331 GLU A C 1
ATOM 2667 O O . GLU A 1 331 ? 11.700 -9.983 -18.669 1.00 46.84 331 GLU A O 1
ATOM 2672 N N . CYS A 1 332 ? 12.326 -9.469 -20.727 1.00 51.31 332 CYS A N 1
ATOM 2673 C CA . CYS A 1 332 ? 11.433 -8.313 -20.783 1.00 51.31 332 CYS A CA 1
ATOM 2674 C C . CYS A 1 332 ? 9.965 -8.736 -21.031 1.00 51.31 332 CYS A C 1
ATOM 2676 O O . CYS A 1 332 ? 9.665 -9.545 -21.912 1.00 51.31 332 CYS A O 1
ATOM 2678 N N . GLY A 1 333 ? 9.034 -8.238 -20.209 1.00 52.94 333 GLY A N 1
ATOM 2679 C CA . GLY A 1 333 ? 7.612 -8.602 -20.251 1.00 52.94 333 GLY A CA 1
ATOM 2680 C C . GLY A 1 333 ? 6.784 -7.678 -21.152 1.00 52.94 333 GLY A C 1
ATOM 2681 O O . GLY A 1 333 ? 6.957 -6.465 -21.119 1.00 52.94 333 GLY A O 1
ATOM 2682 N N . GLN A 1 334 ? 5.851 -8.225 -21.938 1.00 55.88 334 GLN A N 1
ATOM 2683 C CA . GLN A 1 334 ? 4.917 -7.420 -22.741 1.00 55.88 334 GLN A CA 1
ATOM 2684 C C . GLN A 1 334 ? 3.836 -6.736 -21.876 1.00 55.88 334 GLN A C 1
ATOM 2686 O O . GLN A 1 334 ? 3.490 -7.194 -20.793 1.00 55.88 334 GLN A O 1
ATOM 2691 N N . GLY A 1 335 ? 3.278 -5.624 -22.364 1.00 57.81 335 GLY A N 1
ATOM 2692 C CA . GLY A 1 335 ? 2.556 -4.579 -21.617 1.00 57.81 335 GLY A CA 1
ATOM 2693 C C . GLY A 1 335 ? 1.257 -4.894 -20.847 1.00 57.81 335 GLY A C 1
ATOM 2694 O O . GLY A 1 335 ? 0.484 -3.966 -20.593 1.00 57.81 335 GLY A O 1
ATOM 2695 N N . GLY A 1 336 ? 0.999 -6.135 -20.425 1.00 72.75 336 GLY A N 1
ATOM 2696 C CA . GLY A 1 336 ? -0.210 -6.531 -19.689 1.00 72.75 336 GLY A CA 1
ATOM 2697 C C . GLY A 1 336 ? -0.414 -5.804 -18.350 1.00 72.75 336 GLY A C 1
ATOM 2698 O O . GLY A 1 336 ? -1.548 -5.465 -18.003 1.00 72.75 336 GLY A O 1
ATOM 2699 N N . CYS A 1 337 ? 0.665 -5.478 -17.622 1.00 81.06 337 CYS A N 1
ATOM 2700 C CA . CYS A 1 337 ? 0.582 -4.831 -16.303 1.00 81.06 337 CYS A CA 1
ATOM 2701 C C . CYS A 1 337 ? -0.131 -3.470 -16.333 1.00 81.06 337 CYS A C 1
ATOM 2703 O O . CYS A 1 337 ? -0.957 -3.195 -15.463 1.00 81.06 337 CYS A O 1
ATOM 2705 N N . SER A 1 338 ? 0.162 -2.618 -17.328 1.00 85.31 338 SER A N 1
ATOM 2706 C CA . SER A 1 338 ? -0.447 -1.279 -17.424 1.00 85.31 338 SER A CA 1
ATOM 2707 C C . SER A 1 338 ? -1.964 -1.378 -17.569 1.00 85.31 338 SER A C 1
ATOM 2709 O O . SER A 1 338 ? -2.709 -0.731 -16.833 1.00 85.31 338 SER A O 1
ATOM 2711 N N . ASN A 1 339 ? -2.425 -2.243 -18.476 1.00 87.00 339 ASN A N 1
ATOM 2712 C CA . ASN A 1 339 ? -3.846 -2.439 -18.745 1.00 87.00 339 ASN A CA 1
ATOM 2713 C C . ASN A 1 339 ? -4.568 -3.033 -17.533 1.00 87.00 339 ASN A C 1
ATOM 2715 O O . ASN A 1 339 ? -5.634 -2.544 -17.157 1.00 87.00 339 ASN A O 1
ATOM 2719 N N . ALA A 1 340 ? -3.963 -4.024 -16.875 1.00 90.75 340 ALA A N 1
ATOM 2720 C CA . ALA A 1 340 ? -4.537 -4.620 -15.676 1.00 90.75 340 ALA A CA 1
ATOM 2721 C C . ALA A 1 340 ? -4.651 -3.597 -14.531 1.00 90.75 340 ALA A C 1
ATOM 2723 O O . ALA A 1 340 ? -5.710 -3.482 -13.916 1.00 90.75 340 ALA A O 1
ATOM 2724 N N . LEU A 1 341 ? -3.626 -2.769 -14.290 1.00 91.81 341 LEU A N 1
ATOM 2725 C CA . LEU A 1 341 ? -3.698 -1.698 -13.286 1.00 91.81 341 LEU A CA 1
ATOM 2726 C C . LEU A 1 341 ? -4.730 -0.618 -13.636 1.00 91.81 341 LEU A C 1
ATOM 2728 O O . LEU A 1 341 ? -5.435 -0.138 -12.744 1.00 91.81 341 LEU A O 1
ATOM 2732 N N . LYS A 1 342 ? -4.855 -0.257 -14.919 1.00 92.25 342 LYS A N 1
ATOM 2733 C CA . LYS A 1 342 ? -5.883 0.675 -15.414 1.00 92.25 342 LYS A CA 1
ATOM 2734 C C . LYS A 1 342 ? -7.305 0.151 -15.222 1.00 92.25 342 LYS A C 1
ATOM 2736 O O . LYS A 1 342 ? -8.220 0.962 -15.151 1.00 92.25 342 LYS A O 1
ATOM 2741 N N . LYS A 1 343 ? -7.501 -1.163 -15.097 1.00 93.38 343 LYS A N 1
ATOM 2742 C CA . LYS A 1 343 ? -8.783 -1.773 -14.712 1.00 93.38 343 LYS A CA 1
ATOM 2743 C C . LYS A 1 343 ? -8.929 -1.883 -13.189 1.00 93.38 343 LYS A C 1
ATOM 2745 O O . LYS A 1 343 ? -9.954 -1.481 -12.638 1.00 93.38 343 LYS A O 1
ATOM 2750 N N . LEU A 1 344 ? -7.890 -2.358 -12.498 1.00 93.56 344 LEU A N 1
ATOM 2751 C CA . LEU A 1 344 ? -7.906 -2.612 -11.054 1.00 93.56 344 LEU A CA 1
ATOM 2752 C C . LEU A 1 344 ? -8.098 -1.336 -10.225 1.00 93.56 344 LEU A C 1
ATOM 2754 O O . LEU A 1 344 ? -8.925 -1.317 -9.313 1.00 93.56 344 LEU A O 1
ATOM 2758 N N . CYS A 1 345 ? -7.360 -0.262 -10.530 1.00 93.44 345 CYS A N 1
ATOM 2759 C CA . CYS A 1 345 ? -7.402 0.959 -9.720 1.00 93.44 345 CYS A CA 1
ATOM 2760 C C . CYS A 1 345 ? -8.790 1.633 -9.770 1.00 93.44 345 CYS A C 1
ATOM 2762 O O . CYS A 1 345 ? -9.331 1.961 -8.710 1.00 93.44 345 CYS A O 1
ATOM 2764 N N . PRO A 1 346 ? -9.432 1.815 -10.945 1.00 92.50 346 PRO A N 1
ATOM 2765 C CA . PRO A 1 346 ? -10.810 2.299 -10.999 1.00 92.50 346 PRO A CA 1
ATOM 2766 C C . PRO A 1 346 ? -11.820 1.360 -10.338 1.00 92.50 346 PRO A C 1
ATOM 2768 O O . PRO A 1 346 ? -12.741 1.862 -9.694 1.00 92.50 346 PRO A O 1
ATOM 2771 N N . ALA A 1 347 ? -11.649 0.037 -10.453 1.00 93.25 347 ALA A N 1
ATOM 2772 C CA . ALA A 1 347 ? -12.524 -0.935 -9.796 1.00 93.25 347 ALA A CA 1
ATOM 2773 C C . ALA A 1 347 ? -12.472 -0.790 -8.266 1.00 93.25 347 ALA A C 1
ATOM 2775 O O . ALA A 1 347 ? -13.511 -0.617 -7.630 1.00 93.25 347 ALA A O 1
ATOM 2776 N 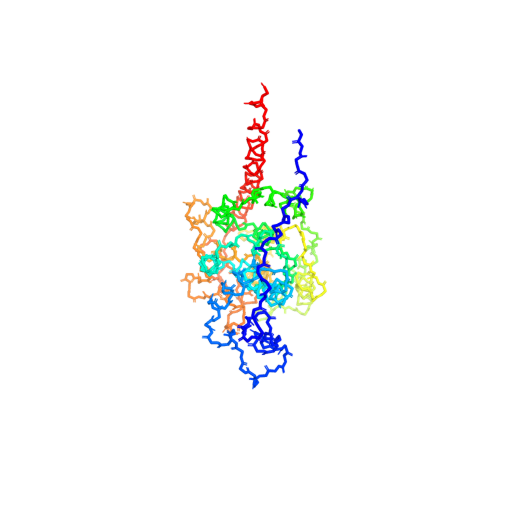N . LYS A 1 348 ? -11.272 -0.727 -7.675 1.00 94.31 348 LYS A N 1
ATOM 2777 C CA . LYS A 1 348 ? -11.095 -0.474 -6.235 1.00 94.31 348 LYS A CA 1
ATOM 2778 C C . LYS A 1 348 ? -11.671 0.878 -5.806 1.00 94.31 348 LYS A C 1
ATOM 2780 O O . LYS A 1 348 ? -12.413 0.947 -4.828 1.00 94.31 348 LYS A O 1
ATOM 2785 N N . ALA A 1 349 ? -11.434 1.944 -6.572 1.00 92.81 349 ALA A N 1
ATOM 2786 C CA . ALA A 1 349 ? -12.026 3.255 -6.293 1.00 92.81 349 ALA A CA 1
ATOM 2787 C C . ALA A 1 349 ? -13.566 3.261 -6.415 1.00 92.81 349 ALA A C 1
ATOM 2789 O O . ALA A 1 349 ? -14.252 4.006 -5.710 1.00 92.81 349 ALA A O 1
ATOM 2790 N N . ALA A 1 350 ? -14.138 2.462 -7.320 1.00 93.44 350 ALA A N 1
ATOM 2791 C CA . ALA A 1 350 ? -15.581 2.260 -7.419 1.00 93.44 350 ALA A CA 1
ATOM 2792 C C . ALA A 1 350 ? -16.125 1.522 -6.190 1.00 93.44 350 ALA A C 1
ATOM 2794 O O . ALA A 1 350 ? -17.119 1.973 -5.624 1.00 93.44 350 ALA A O 1
ATOM 2795 N N . GLU A 1 351 ? -15.444 0.476 -5.722 1.00 94.31 351 GLU A N 1
ATOM 2796 C CA . GLU A 1 351 ? -15.818 -0.219 -4.489 1.00 94.31 351 GLU A CA 1
ATOM 2797 C C . GLU A 1 351 ? -15.785 0.715 -3.278 1.00 94.31 351 GLU A C 1
ATOM 2799 O O . GLU A 1 351 ? -16.784 0.801 -2.570 1.00 94.31 351 GLU A O 1
ATOM 2804 N N . LEU A 1 352 ? -14.731 1.519 -3.086 1.00 94.38 352 LEU A N 1
ATOM 2805 C CA . LEU A 1 352 ? -14.685 2.522 -2.007 1.00 94.38 352 LEU A CA 1
ATOM 2806 C C . LEU A 1 352 ? -15.887 3.483 -2.037 1.00 94.38 352 LEU A C 1
ATOM 2808 O O . LEU A 1 352 ? -16.461 3.818 -0.999 1.00 94.38 352 LEU A O 1
ATOM 2812 N N . ARG A 1 353 ? -16.326 3.897 -3.232 1.00 93.75 353 ARG A N 1
ATOM 2813 C CA . ARG A 1 353 ? -17.537 4.718 -3.381 1.00 93.75 353 ARG A CA 1
ATOM 2814 C C . ARG A 1 353 ? -18.803 3.947 -3.002 1.00 93.75 353 ARG A C 1
ATOM 2816 O O . ARG A 1 353 ? -19.663 4.526 -2.343 1.00 93.75 353 ARG A O 1
ATOM 2823 N N . LYS A 1 354 ? -18.908 2.659 -3.347 1.00 93.56 354 LYS A N 1
ATOM 2824 C CA . LYS A 1 354 ? -20.020 1.797 -2.909 1.00 93.56 354 LYS A CA 1
ATOM 2825 C C . LYS A 1 354 ? -20.041 1.628 -1.387 1.00 93.56 354 LYS A C 1
ATOM 2827 O O . LYS A 1 354 ? -21.116 1.761 -0.808 1.00 93.56 354 LYS A O 1
ATOM 2832 N N . PHE A 1 355 ? -18.885 1.430 -0.742 1.00 91.50 355 PHE A N 1
ATOM 2833 C CA . PHE A 1 355 ? -18.752 1.420 0.724 1.00 91.50 355 PHE A CA 1
ATOM 2834 C C . PHE A 1 355 ? -19.358 2.687 1.335 1.00 91.50 355 PHE A C 1
ATOM 2836 O O . PHE A 1 355 ? -20.246 2.615 2.182 1.00 91.50 355 PHE A O 1
ATOM 2843 N N . LYS A 1 356 ? -18.958 3.867 0.840 1.00 93.19 356 LYS A N 1
ATOM 2844 C CA . LYS A 1 356 ? -19.529 5.145 1.292 1.00 93.19 356 LYS A CA 1
ATOM 2845 C C . LYS A 1 356 ? -21.052 5.184 1.142 1.00 93.19 356 LYS A C 1
ATOM 2847 O O . LYS A 1 356 ? -21.735 5.637 2.057 1.00 93.19 356 LYS A O 1
ATOM 2852 N N . THR A 1 357 ? -21.582 4.741 0.002 1.00 92.44 357 THR A N 1
ATOM 2853 C CA . THR A 1 357 ? -23.030 4.730 -0.249 1.00 92.44 357 THR A CA 1
ATOM 2854 C C . THR A 1 357 ? -23.767 3.829 0.739 1.00 92.44 357 THR A C 1
ATOM 2856 O O . THR A 1 357 ? -24.759 4.277 1.308 1.00 92.44 357 THR A O 1
ATOM 2859 N N . ARG A 1 358 ? -23.264 2.616 1.011 1.00 90.81 358 ARG A N 1
ATOM 2860 C CA . ARG A 1 358 ? -23.851 1.711 2.018 1.00 90.81 358 ARG A CA 1
ATOM 2861 C C . ARG A 1 358 ? -23.897 2.366 3.397 1.00 90.81 358 ARG A C 1
ATOM 2863 O O . ARG A 1 358 ? -24.963 2.468 3.993 1.00 90.81 358 ARG A O 1
ATOM 2870 N N . LEU A 1 359 ? -22.778 2.947 3.834 1.00 89.00 359 LEU A N 1
ATOM 2871 C CA . LEU A 1 359 ? -22.697 3.661 5.112 1.00 89.00 359 LEU A CA 1
ATOM 2872 C C . LEU A 1 359 ? -23.683 4.843 5.219 1.00 89.00 359 LEU A C 1
ATOM 2874 O O . LEU A 1 359 ? -24.136 5.164 6.315 1.00 89.00 359 LEU A O 1
ATOM 2878 N N . ILE A 1 360 ? -24.020 5.506 4.105 1.00 88.25 360 ILE A N 1
ATOM 2879 C CA . ILE A 1 360 ? -25.012 6.595 4.076 1.00 88.25 360 ILE A CA 1
ATOM 2880 C C . ILE A 1 360 ? -26.444 6.059 4.152 1.00 88.25 360 ILE A C 1
ATOM 2882 O O . ILE A 1 360 ? -27.255 6.626 4.887 1.00 88.25 360 ILE A O 1
ATOM 2886 N N . LEU A 1 361 ? -26.771 5.023 3.376 1.00 84.31 361 LEU A N 1
ATOM 2887 C CA . LEU A 1 361 ? -28.124 4.460 3.326 1.00 84.31 361 LEU A CA 1
ATOM 2888 C C . LEU A 1 361 ? -28.547 3.928 4.698 1.00 84.31 361 LEU A C 1
ATOM 2890 O O . LEU A 1 361 ? -29.640 4.248 5.163 1.00 84.31 361 LEU A O 1
ATOM 2894 N N . ASP A 1 362 ? -27.639 3.246 5.392 1.00 70.19 362 ASP A N 1
ATOM 2895 C CA . ASP A 1 362 ? -27.915 2.698 6.723 1.00 70.19 362 ASP A CA 1
ATOM 2896 C C . ASP A 1 362 ? -28.012 3.780 7.806 1.00 70.19 362 ASP A C 1
ATOM 2898 O O . ASP A 1 362 ? -28.755 3.648 8.776 1.00 70.19 362 ASP A O 1
ATOM 2902 N N . HIS A 1 363 ? -27.310 4.904 7.633 1.00 62.97 363 HIS A N 1
ATOM 2903 C CA . HIS A 1 363 ? -27.470 6.044 8.534 1.00 62.97 363 HIS A CA 1
ATOM 2904 C C . HIS A 1 363 ? -28.866 6.680 8.410 1.00 62.97 363 HIS A C 1
ATOM 2906 O O . HIS A 1 363 ? -29.433 7.136 9.402 1.00 62.97 363 HIS A O 1
ATOM 2912 N N . ARG A 1 364 ? -29.438 6.703 7.197 1.00 61.69 364 ARG A N 1
ATOM 2913 C CA . ARG A 1 364 ? -30.775 7.264 6.945 1.00 61.69 364 ARG A CA 1
ATOM 2914 C C . ARG A 1 364 ? -31.899 6.353 7.442 1.00 61.69 364 ARG A C 1
ATOM 2916 O O . ARG A 1 364 ? -32.889 6.869 7.953 1.00 61.69 364 ARG A O 1
ATOM 2923 N N . SER A 1 365 ? -31.753 5.031 7.337 1.00 58.84 365 SER A N 1
ATOM 2924 C CA . SER A 1 365 ? -32.758 4.079 7.832 1.00 58.84 365 SER A CA 1
ATOM 2925 C C . SER A 1 365 ? -32.877 4.097 9.362 1.00 58.84 365 SER A C 1
ATOM 2927 O O . SER A 1 365 ? -33.993 4.069 9.879 1.00 58.84 365 SER A O 1
ATOM 2929 N N . GLN A 1 366 ? -31.767 4.271 10.089 1.00 54.06 366 GLN A N 1
ATOM 2930 C CA . GLN A 1 366 ? -31.780 4.443 11.550 1.00 54.06 366 GLN A CA 1
ATOM 2931 C C . GLN A 1 366 ? -32.415 5.774 11.998 1.00 54.06 366 GLN A C 1
ATOM 2933 O O . GLN A 1 366 ? -33.046 5.831 13.049 1.00 54.06 366 GLN A O 1
ATOM 2938 N N . GLY A 1 367 ? -32.314 6.838 11.191 1.00 44.78 367 GLY A N 1
ATOM 2939 C CA . GLY A 1 367 ? -32.974 8.121 11.469 1.00 44.78 367 GLY A CA 1
ATOM 2940 C C . GLY A 1 367 ? -34.487 8.129 11.209 1.00 44.78 367 GLY A C 1
ATOM 2941 O O . GLY A 1 367 ? -35.202 8.951 11.776 1.00 44.78 367 GLY A O 1
ATOM 2942 N N . CYS A 1 368 ? -34.996 7.214 10.379 1.00 40.41 368 CYS A N 1
ATOM 2943 C CA . CYS A 1 368 ? -36.412 7.173 9.999 1.00 40.41 368 CYS A CA 1
ATOM 2944 C C . CYS A 1 368 ? -37.289 6.382 10.994 1.00 40.41 368 CYS A C 1
ATOM 2946 O O . CYS A 1 368 ? -38.504 6.559 11.017 1.00 40.41 368 CYS A O 1
ATOM 2948 N N . GLN A 1 369 ? -36.694 5.568 11.876 1.00 39.78 369 GLN A N 1
ATOM 2949 C CA . GLN A 1 369 ? -37.436 4.834 12.913 1.00 39.78 369 GLN A CA 1
ATOM 2950 C C . GLN A 1 369 ? -37.876 5.692 14.118 1.00 39.78 369 GLN A C 1
ATOM 2952 O O . GLN A 1 369 ? -38.607 5.196 14.968 1.00 39.78 369 GLN A O 1
ATOM 2957 N N . ILE A 1 370 ? -37.504 6.978 14.189 1.00 40.00 370 ILE A N 1
ATOM 2958 C CA . ILE A 1 370 ? -37.862 7.871 15.313 1.00 40.00 370 ILE A CA 1
ATOM 2959 C C . ILE A 1 370 ? -39.142 8.702 15.045 1.00 40.00 370 ILE A C 1
ATOM 2961 O O . ILE A 1 370 ? -39.655 9.343 15.953 1.00 40.00 370 ILE A O 1
ATOM 2965 N N . VAL A 1 371 ? -39.743 8.651 13.845 1.00 38.12 371 VAL A N 1
ATOM 2966 C CA . VAL A 1 371 ? -40.904 9.509 13.481 1.00 38.12 371 VAL A CA 1
ATOM 2967 C C . VAL A 1 371 ? -42.227 8.733 13.356 1.00 38.12 371 VAL A C 1
ATOM 2969 O O . VAL A 1 371 ? -43.125 9.123 12.618 1.00 38.12 371 VAL A O 1
ATOM 2972 N N . ARG A 1 372 ? -42.384 7.606 14.060 1.00 34.16 372 ARG A N 1
ATOM 2973 C CA . ARG A 1 372 ? -43.660 6.862 14.094 1.00 34.16 372 ARG A CA 1
ATOM 2974 C C . ARG A 1 372 ? -44.056 6.399 15.494 1.00 34.16 372 ARG A C 1
ATOM 2976 O O . ARG A 1 372 ? -44.436 5.255 15.653 1.00 34.16 372 ARG A O 1
ATOM 2983 N N . TYR A 1 373 ? -43.969 7.281 16.482 1.00 36.16 373 TYR A N 1
ATOM 2984 C CA . TYR A 1 373 ? -44.782 7.212 17.702 1.00 36.16 373 TYR A CA 1
ATOM 2985 C C . TYR A 1 373 ? -44.927 8.639 18.244 1.00 36.16 373 TYR A C 1
ATOM 2987 O O . TYR A 1 373 ? -44.106 9.094 19.038 1.00 36.16 373 TYR A O 1
ATOM 2995 N N . VAL A 1 374 ? -45.934 9.357 17.744 1.00 37.12 374 VAL A N 1
ATOM 2996 C CA . VAL A 1 374 ? -46.566 10.489 18.435 1.00 37.12 374 VAL A CA 1
ATOM 2997 C C . VAL A 1 374 ? -48.044 10.169 18.511 1.00 37.12 374 VAL A C 1
ATOM 2999 O O . VAL A 1 374 ? -48.575 9.750 17.455 1.00 37.12 374 VAL A O 1
#

Nearest PDB structures (foldseek):
  8gvx-assembly1_B  TM=3.311E-01  e=1.113E+00  Homo sapiens
  8wpl-assembly1_B  TM=2.091E-01  e=1.555E-01  Homo sapiens
  8wpl-assembly1_C  TM=2.098E-01  e=1.363E+00  Homo sapiens
  7r5j-assembly1_R0  TM=1.546E-01  e=3.555E+00  Homo sapiens
  5xbk-assembly4_C  TM=1.539E-01  e=6.852E+00  Homo sapiens

pLDDT: mean 82.65, std 16.2, range [32.78, 98.19]

Solvent-accessible surface area (backbone atoms only — not comparable to full-atom values): 21126 Å² total; per-residue (Å²): 138,85,82,72,96,77,81,80,75,75,88,82,67,78,78,77,60,99,80,70,87,49,80,86,74,52,59,65,57,46,55,39,64,54,91,93,58,91,86,65,76,21,65,48,72,78,44,55,79,77,49,33,56,52,51,44,53,55,48,28,71,73,42,72,68,44,23,65,67,35,47,62,58,54,48,53,54,46,50,52,49,20,29,54,42,28,31,30,46,43,57,41,39,61,65,63,38,50,55,56,35,71,73,40,98,61,38,51,54,36,33,64,73,35,69,32,68,39,53,34,90,54,60,42,37,35,45,35,21,29,52,43,45,28,60,18,49,55,29,59,72,57,45,57,58,54,53,73,43,25,83,79,37,92,63,30,45,58,43,48,44,50,45,50,43,64,29,29,76,88,50,98,71,86,63,79,58,83,76,77,59,62,66,49,52,53,40,43,60,72,52,76,62,58,93,83,37,76,43,72,70,39,49,53,40,50,47,55,53,48,61,72,71,51,63,49,95,84,46,67,48,63,51,48,60,76,48,63,63,45,46,50,41,48,45,41,51,53,46,51,75,34,52,64,98,90,35,78,43,52,71,62,46,44,45,47,43,41,11,51,48,45,10,36,46,54,55,50,47,40,36,58,55,45,15,34,38,21,67,4,33,50,43,46,58,75,70,57,44,80,85,58,86,47,40,56,21,77,76,72,49,58,70,61,65,74,74,79,41,89,88,64,31,76,21,66,55,18,24,77,38,36,73,6,36,64,36,51,84,88,57,84,78,76,69,55,48,36,58,40,48,67,51,44,55,56,51,46,55,48,48,55,51,50,53,53,50,53,37,49,53,57,52,51,58,66,62,59,73,73,80,78,81,129

Secondary structure (DSSP, 8-state):
-PPPTT----S--PPPPTT---GGGS-HHHHSPPTT-SS---GGGGS-HHHHHHHHHHHHTT-HHHHHHHHHHHHHHHHHHHHHHHHHHHTT-HHHHHHHHHHSSSTHHHHHS--EEEE-TT--EEEE-HHHHHHHTT-HHHHHHHHTTGGGSTTHHHHHHHHHHHH-TT-S--PPP----HHHHHHHHT---BTTB--HHHHHHHHHHHHHHSPPTT-EE-SS-SS-HHHHHHHHHHHHHTSSTT-SS-HHHHHHHIIIIIHHHHTTS-HHHHHHHHT-HHHHHTS-PPPP---B-TTS-BSSSTTS-TTS-BTTTBEE-TTSPEE-TT-PPPSHHHHHHHHHHHHHHHHHHHHHHHHHHHHHHHHHTTSS--

Foldseek 3Di:
DDDDPPPPPPPPDPDDDPPDDDPLPDDLCQQDPPPPDPPGHHPLVVDDPLVSLVVLVVQLPPDPSSVVSSVVVNVVVLQVLQAVLLACLQQVVLVVNVVSQVSDPQSLCSQLPDWHWDAHLLRAIETHGSLLSCLQLLVLVSNVVSVVRQVVDDCSLVSSLVSLCQQCVPAADQDADPDDCVLLLVQLLPFDDDPLDTDPSNVVVLVVLLVVLRHDPPHYHYHHHQDRCNQLLVLLVSLQVQDDDVHSHDLSSSQLSQQQPNQSSLSRRGNQVLQCLQQALCCCQVVVDPRDNAQAAPVRDGSPNQPPDPPDGRNHQFHGDRRNHTDGRRDRDHRPVSVSSVRVVVVSSVSSVVSSVVSVVVVVVVVVVVPPDD